Protein AF-0000000084497917 (afdb_homodimer)

InterPro domains:
  IPR007197 Radical SAM [PF04055] (24-112)
  IPR007197 Radical SAM [PS51918] (16-214)
  IPR007197 Radical SAM [SFLDS00029] (24-104)
  IPR013785 Aldolase-type TIM barrel [G3DSA:3.20.20.70] (1-212)
  IPR024924 7-carboxy-7-deazaguanine synthase-like [MF_00917] (1-215)
  IPR024924 7-carboxy-7-deazaguanine synthase-like [PIRSF000370] (1-214)
  IPR058240 Radical SAM superfamily [SSF102114] (20-178)

Structure (mmCIF, N/CA/C/O backbone):
data_AF-0000000084497917-model_v1
#
loop_
_entity.id
_entity.type
_entity.pdbx_description
1 polymer '7-carboxy-7-deazaguanine synthase'
#
loop_
_atom_site.group_PDB
_atom_site.id
_atom_site.type_symbol
_atom_site.label_atom_id
_atom_site.label_alt_id
_atom_site.label_comp_id
_atom_site.label_asym_id
_atom_site.label_entity_id
_atom_site.label_seq_id
_atom_site.pdbx_PDB_ins_code
_atom_site.Cartn_x
_atom_site.Cartn_y
_atom_site.Cartn_z
_atom_site.occupancy
_atom_site.B_iso_or_equiv
_atom_site.auth_seq_id
_atom_site.auth_comp_id
_atom_site.auth_asym_id
_atom_site.auth_atom_id
_atom_site.pdbx_PDB_model_num
ATOM 1 N N . MET A 1 1 ? -14.875 21.031 18.062 1 94.88 1 MET A N 1
ATOM 2 C CA . MET A 1 1 ? -13.938 20.844 16.953 1 94.88 1 MET A CA 1
ATOM 3 C C . MET A 1 1 ? -14.586 21.234 15.633 1 94.88 1 MET A C 1
ATOM 5 O O . MET A 1 1 ? -15.781 21.016 15.43 1 94.88 1 MET A O 1
ATOM 9 N N . ARG A 1 2 ? -13.828 21.844 14.766 1 96 2 ARG A N 1
ATOM 10 C CA . ARG A 1 2 ? -14.344 22.188 13.445 1 96 2 ARG A CA 1
ATOM 11 C C . ARG A 1 2 ? -14.125 21.047 12.453 1 96 2 ARG A C 1
ATOM 13 O O . ARG A 1 2 ? -12.992 20.734 12.094 1 96 2 ARG A O 1
ATOM 20 N N . ILE A 1 3 ? -15.273 20.484 12.078 1 96.94 3 ILE A N 1
ATOM 21 C CA . ILE A 1 3 ? -15.234 19.297 11.211 1 96.94 3 ILE A CA 1
ATOM 22 C C . ILE A 1 3 ? -15.789 19.656 9.836 1 96.94 3 ILE A C 1
ATOM 24 O O . ILE A 1 3 ? -16.859 20.266 9.727 1 96.94 3 ILE A O 1
ATOM 28 N N . ASN A 1 4 ? -14.992 19.375 8.82 1 96.44 4 ASN A N 1
ATOM 29 C CA . ASN A 1 4 ? -15.453 19.562 7.445 1 96.44 4 ASN A CA 1
ATOM 30 C C . ASN A 1 4 ? -16.391 18.422 7.004 1 96.44 4 ASN A C 1
ATOM 32 O O . ASN A 1 4 ? -17.484 18.688 6.512 1 96.44 4 ASN A O 1
ATOM 36 N N . GLU A 1 5 ? -15.969 17.172 7.203 1 96.5 5 GLU A N 1
ATOM 37 C CA . GLU A 1 5 ? -16.781 16.016 6.836 1 96.5 5 GLU A CA 1
ATOM 38 C C . GLU A 1 5 ? -16.297 14.758 7.559 1 96.5 5 GLU A C 1
ATOM 40 O O . GLU A 1 5 ? -15.141 14.68 7.988 1 96.5 5 GLU A O 1
ATOM 45 N N . ILE A 1 6 ? -17.156 13.828 7.785 1 97.56 6 ILE A N 1
ATOM 46 C CA . ILE A 1 6 ? -16.891 12.484 8.297 1 97.56 6 ILE A CA 1
ATOM 47 C C . ILE A 1 6 ? -17.453 11.445 7.32 1 97.56 6 ILE A C 1
ATOM 49 O O . ILE A 1 6 ? -18.641 11.492 6.969 1 97.56 6 ILE A O 1
ATOM 53 N N . PHE A 1 7 ? -16.625 10.562 6.84 1 97.56 7 PHE A N 1
ATOM 54 C CA . PHE A 1 7 ? -17.062 9.602 5.836 1 97.56 7 PHE A CA 1
ATOM 55 C C . PHE A 1 7 ? -16.234 8.32 5.914 1 97.56 7 PHE A C 1
ATOM 57 O O . PHE A 1 7 ? -15.094 8.344 6.383 1 97.56 7 PHE A O 1
ATOM 64 N N . LEU A 1 8 ? -16.812 7.246 5.523 1 98.31 8 LEU A N 1
ATOM 65 C CA . LEU A 1 8 ? -16.141 5.953 5.438 1 98.31 8 LEU A CA 1
ATOM 66 C C . LEU A 1 8 ? -15.562 5.738 4.043 1 98.31 8 LEU A C 1
ATOM 68 O O . LEU A 1 8 ? -16.25 5.957 3.041 1 98.31 8 LEU A O 1
ATOM 72 N N . SER A 1 9 ? -14.281 5.371 3.939 1 98.25 9 SER A N 1
ATOM 73 C CA . SER A 1 9 ? -13.625 5.176 2.65 1 98.25 9 SER A CA 1
ATOM 74 C C . SER A 1 9 ? -12.359 4.336 2.791 1 98.25 9 SER A C 1
ATOM 76 O O . SER A 1 9 ? -12.219 3.578 3.754 1 98.25 9 SER A O 1
ATOM 78 N N . LEU A 1 10 ? -11.578 4.32 1.726 1 98.19 10 LEU A N 1
ATOM 79 C CA . LEU A 1 10 ? -10.297 3.625 1.694 1 98.19 10 LEU A CA 1
ATOM 80 C C . LEU A 1 10 ? -9.141 4.602 1.915 1 98.19 10 LEU A C 1
ATOM 82 O O . LEU A 1 10 ? -9.125 5.688 1.331 1 98.19 10 LEU A O 1
ATOM 86 N N . GLN A 1 11 ? -8.289 4.23 2.83 1 98.31 11 GLN A N 1
ATOM 87 C CA . GLN A 1 11 ? -7.031 4.973 2.867 1 98.31 11 GLN A CA 1
ATOM 88 C C . GLN A 1 11 ? -6.258 4.812 1.56 1 98.31 11 GLN A C 1
ATOM 90 O O . GLN A 1 11 ? -5.91 3.693 1.171 1 98.31 11 GLN A O 1
ATOM 95 N N . GLY A 1 12 ? -6 5.895 0.891 1 97.06 12 GLY A N 1
ATOM 96 C CA . GLY A 1 12 ? -5.406 5.832 -0.436 1 97.06 12 GLY A CA 1
ATOM 97 C C . GLY A 1 12 ? -3.959 6.285 -0.465 1 97.06 12 GLY A C 1
ATOM 98 O O . GLY A 1 12 ? -3.355 6.383 -1.535 1 97.06 12 GLY A O 1
ATOM 99 N N . GLU A 1 13 ? -3.393 6.535 0.723 1 96.69 13 GLU A N 1
ATOM 100 C CA . GLU A 1 13 ? -2.045 7.094 0.781 1 96.69 13 GLU A CA 1
ATOM 101 C C . GLU A 1 13 ? -1.212 6.414 1.863 1 96.69 13 GLU A C 1
ATOM 103 O O . GLU A 1 13 ? -1.746 5.988 2.891 1 96.69 13 GLU A O 1
ATOM 108 N N . GLY A 1 14 ? 0.057 6.305 1.569 1 97.12 14 GLY A N 1
ATOM 109 C CA . GLY A 1 14 ? 0.995 5.863 2.59 1 97.12 14 GLY A CA 1
ATOM 110 C C . GLY A 1 14 ? 0.945 4.367 2.838 1 97.12 14 GLY A C 1
ATOM 111 O O . GLY A 1 14 ? 0.405 3.615 2.025 1 97.12 14 GLY A O 1
ATOM 112 N N . ILE A 1 15 ? 1.508 3.922 3.996 1 96.88 15 ILE A N 1
ATOM 113 C CA . ILE A 1 15 ? 1.774 2.502 4.203 1 96.88 15 ILE A CA 1
ATOM 114 C C . ILE A 1 15 ? 0.499 1.798 4.66 1 96.88 15 ILE A C 1
ATOM 116 O O . ILE A 1 15 ? 0.436 0.566 4.684 1 96.88 15 ILE A O 1
ATOM 120 N N . TYR A 1 16 ? -0.516 2.57 4.93 1 97.75 16 TYR A N 1
ATOM 121 C CA . TYR A 1 16 ? -1.771 1.955 5.348 1 97.75 16 TYR A CA 1
ATOM 122 C C . TYR A 1 16 ? -2.783 1.956 4.207 1 97.75 16 TYR A C 1
ATOM 124 O O . TYR A 1 16 ? -3.982 1.771 4.434 1 97.75 16 TYR A O 1
ATOM 132 N N . THR A 1 17 ? -2.303 2.205 3.014 1 97.75 17 THR A N 1
ATOM 133 C CA . THR A 1 17 ? -3.152 2.127 1.831 1 97.75 17 THR A CA 1
ATOM 134 C C . THR A 1 17 ? -3.928 0.813 1.808 1 97.75 17 THR A C 1
ATOM 136 O O . THR A 1 17 ? -3.375 -0.247 2.109 1 97.75 17 THR A O 1
ATOM 139 N N . GLY A 1 18 ? -5.18 0.977 1.507 1 97.94 18 GLY A N 1
ATOM 140 C CA . GLY A 1 18 ? -6.012 -0.206 1.367 1 97.94 18 GLY A CA 1
ATOM 141 C C . GLY A 1 18 ? -6.895 -0.458 2.574 1 97.94 18 GLY A C 1
ATOM 142 O O . GLY A 1 18 ? -7.855 -1.229 2.498 1 97.94 18 GLY A O 1
ATOM 143 N N . GLU A 1 19 ? -6.543 0.089 3.73 1 98.44 19 GLU A N 1
ATOM 144 C CA . GLU A 1 19 ? -7.359 -0.058 4.93 1 98.44 19 GLU A CA 1
ATOM 145 C C . GLU A 1 19 ? -8.672 0.7 4.801 1 98.44 19 GLU A C 1
ATOM 147 O O . GLU A 1 19 ? -8.703 1.835 4.32 1 98.44 19 GLU A O 1
ATOM 152 N N . LYS A 1 20 ? -9.734 0.035 5.18 1 98.44 20 LYS A N 1
ATOM 153 C CA . LYS A 1 20 ? -11.008 0.729 5.367 1 98.44 20 LYS A CA 1
ATOM 154 C C . LYS A 1 20 ? -10.984 1.589 6.629 1 98.44 20 LYS A C 1
ATOM 156 O O . LYS A 1 20 ? -10.727 1.086 7.723 1 98.44 20 LYS A O 1
ATOM 161 N N . MET A 1 21 ? -11.219 2.936 6.461 1 98.69 21 MET A N 1
ATOM 162 C CA . MET A 1 21 ? -11.148 3.832 7.613 1 98.69 21 MET A CA 1
ATOM 163 C C . MET A 1 21 ? -12.336 4.793 7.621 1 98.69 21 MET A C 1
ATOM 165 O O . MET A 1 21 ? -12.852 5.164 6.566 1 98.69 21 MET A O 1
ATOM 169 N N . LEU A 1 22 ? -12.766 5.164 8.828 1 98.81 22 LEU A N 1
ATOM 170 C CA . LEU A 1 22 ? -13.602 6.348 8.984 1 98.81 22 LEU A CA 1
ATOM 171 C C . LEU A 1 22 ? -12.742 7.613 9.031 1 98.81 22 LEU A C 1
ATOM 173 O O . LEU A 1 22 ? -11.867 7.746 9.891 1 98.81 22 LEU A O 1
ATOM 177 N N . PHE A 1 23 ? -12.992 8.477 8.148 1 98.62 23 PHE A N 1
ATOM 178 C CA . PHE A 1 23 ? -12.227 9.719 8.055 1 98.62 23 PHE A CA 1
ATOM 179 C C . PHE A 1 23 ? -12.938 10.852 8.781 1 98.62 23 PHE A C 1
ATOM 181 O O . PHE A 1 23 ? -14.133 11.07 8.594 1 98.62 23 PHE A O 1
ATOM 188 N N . ILE A 1 24 ? -12.211 11.477 9.594 1 98.38 24 ILE A N 1
ATOM 189 C CA . ILE A 1 24 ? -12.617 12.734 10.203 1 98.38 24 ILE A CA 1
ATOM 190 C C . ILE A 1 24 ? -11.766 13.875 9.664 1 98.38 24 ILE A C 1
ATOM 192 O O . ILE A 1 24 ? -10.594 14.008 10.031 1 98.38 24 ILE A O 1
ATOM 196 N N . ARG A 1 25 ? -12.336 14.641 8.812 1 97.69 25 ARG A N 1
ATOM 197 C CA . ARG A 1 25 ? -11.633 15.75 8.188 1 97.69 25 ARG A CA 1
ATOM 198 C C . ARG A 1 25 ? -11.93 17.062 8.906 1 97.69 25 ARG A C 1
ATOM 200 O O . ARG A 1 25 ? -13.078 17.5 8.953 1 97.69 25 ARG A O 1
ATOM 207 N N . THR A 1 26 ? -10.906 17.641 9.398 1 97.31 26 THR A N 1
ATOM 208 C CA . THR A 1 26 ? -11.078 18.891 10.141 1 97.31 26 THR A CA 1
ATOM 209 C C . THR A 1 26 ? -10.961 20.094 9.211 1 97.31 26 THR A C 1
ATOM 211 O O . THR A 1 26 ? -10.602 19.938 8.039 1 97.31 26 THR A O 1
ATOM 214 N N . GLU A 1 27 ? -11.289 21.156 9.812 1 95.06 27 GLU A N 1
ATOM 215 C CA . GLU A 1 27 ? -11.164 22.422 9.094 1 95.06 27 GLU A CA 1
ATOM 216 C C . GLU A 1 27 ? -9.883 23.156 9.484 1 95.06 27 GLU A C 1
ATOM 218 O O . GLU A 1 27 ? -9.219 22.781 10.445 1 95.06 27 GLU A O 1
ATOM 223 N N . TYR A 1 28 ? -9.5 24.156 8.688 1 93.44 28 TYR A N 1
ATOM 224 C CA . TYR A 1 28 ? -8.422 25.109 8.906 1 93.44 28 TYR A CA 1
ATOM 225 C C . TYR A 1 28 ? -7.062 24.453 8.688 1 93.44 28 TYR A C 1
ATOM 227 O O . TYR A 1 28 ? -6.855 23.297 9.07 1 93.44 28 TYR A O 1
ATOM 235 N N . CYS A 1 29 ? -6.328 25.078 8.07 1 95.38 29 CYS A N 1
ATOM 236 C CA . CYS A 1 29 ? -4.938 24.688 7.863 1 95.38 29 CYS A CA 1
ATOM 237 C C . CYS A 1 29 ? -4.023 25.906 7.891 1 95.38 29 CYS A C 1
ATOM 239 O O . CYS A 1 29 ? -4.375 26.969 7.359 1 95.38 29 CYS A O 1
ATOM 241 N N . ASN A 1 30 ? -2.949 25.812 8.523 1 95.81 30 ASN A N 1
ATOM 242 C CA . ASN A 1 30 ? -2.008 26.922 8.578 1 95.81 30 ASN A CA 1
ATOM 243 C C . ASN A 1 30 ? -1.123 26.969 7.336 1 95.81 30 ASN A C 1
ATOM 245 O O . ASN A 1 30 ? -0.332 27.891 7.168 1 95.81 30 ASN A O 1
ATOM 249 N N . LEU A 1 31 ? -1.194 25.969 6.445 1 96.69 31 LEU A N 1
ATOM 250 C CA . LEU A 1 31 ? -0.454 25.938 5.188 1 96.69 31 LEU A CA 1
ATOM 251 C C . LEU A 1 31 ? -1.385 26.172 4.004 1 96.69 31 LEU A C 1
ATOM 253 O O . LEU A 1 31 ? -2.605 26.062 4.137 1 96.69 31 LEU A O 1
ATOM 257 N N . ARG A 1 32 ? -0.81 26.641 2.89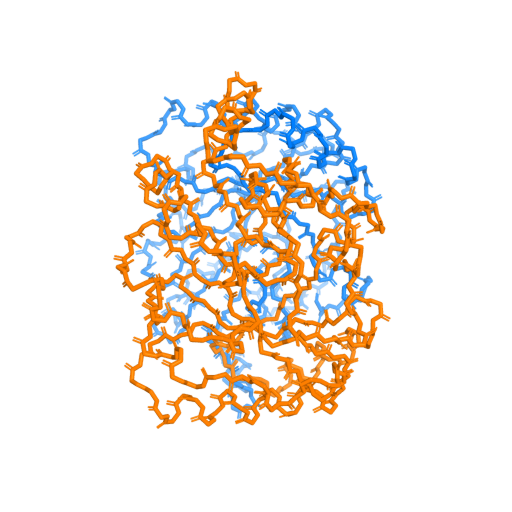1 1 94.81 32 ARG A N 1
ATOM 258 C CA . ARG A 1 32 ? -1.539 26.891 1.649 1 94.81 32 ARG A CA 1
ATOM 259 C C . ARG A 1 32 ? -0.828 26.25 0.462 1 94.81 32 ARG A C 1
ATOM 261 O O . ARG A 1 32 ? -0.431 26.938 -0.478 1 94.81 32 ARG A O 1
ATOM 268 N N . CYS A 1 33 ? -0.769 24.953 0.538 1 95.19 33 CYS A N 1
ATOM 269 C CA . CYS A 1 33 ? -0.052 24.219 -0.499 1 95.19 33 CYS A CA 1
ATOM 270 C C . CYS A 1 33 ? -0.699 24.438 -1.862 1 95.19 33 CYS A C 1
ATOM 272 O O . CYS A 1 33 ? -1.926 24.438 -1.979 1 95.19 33 CYS A O 1
ATOM 274 N N . SER A 1 34 ? 0.099 24.531 -2.949 1 93.94 34 SER A N 1
ATOM 275 C CA . SER A 1 34 ? -0.353 24.844 -4.301 1 93.94 34 SE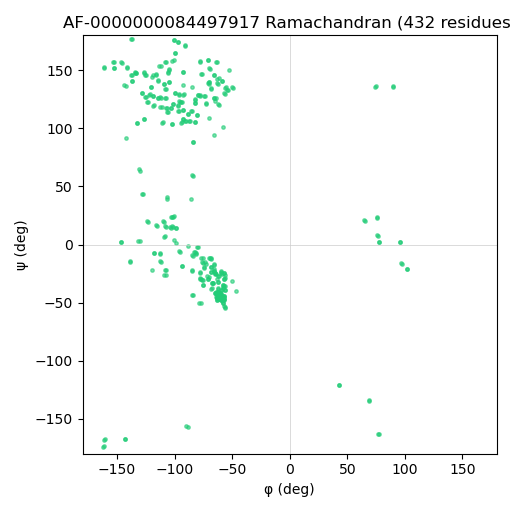R A CA 1
ATOM 276 C C . SER A 1 34 ? -1.211 23.734 -4.875 1 93.94 34 SER A C 1
ATOM 278 O O . SER A 1 34 ? -2.17 23.984 -5.605 1 93.94 34 SER A O 1
ATOM 280 N N . TRP A 1 35 ? -0.948 22.453 -4.52 1 90.5 35 TRP A N 1
ATOM 281 C CA . TRP A 1 35 ? -1.623 21.312 -5.125 1 90.5 35 TRP A CA 1
ATOM 282 C C . TRP A 1 35 ? -2.604 20.688 -4.145 1 90.5 35 TRP A C 1
ATOM 284 O O . TRP A 1 35 ? -2.992 19.516 -4.305 1 90.5 35 TRP A O 1
ATOM 294 N N . CYS A 1 36 ? -2.932 21.391 -3.09 1 91 36 CYS A N 1
ATOM 295 C CA . CYS A 1 36 ? -3.865 20.828 -2.127 1 91 36 CYS A CA 1
ATOM 296 C C . CYS A 1 36 ? -5.172 20.438 -2.803 1 91 36 CYS A C 1
ATOM 298 O O . CYS A 1 36 ? -5.824 21.266 -3.438 1 91 36 CYS A O 1
ATOM 300 N N . ASP A 1 37 ? -5.59 19.219 -2.549 1 83.81 37 ASP A N 1
ATOM 301 C CA . ASP A 1 37 ? -6.781 18.734 -3.246 1 83.81 37 ASP A CA 1
ATOM 302 C C . ASP A 1 37 ? -8.016 18.859 -2.361 1 83.81 37 ASP A C 1
ATOM 304 O O . ASP A 1 37 ? -9.109 18.438 -2.756 1 83.81 37 ASP A O 1
ATOM 308 N N . THR A 1 38 ? -7.895 19.391 -1.148 1 87.75 38 THR A N 1
ATOM 309 C CA . THR A 1 38 ? -9.008 19.547 -0.223 1 87.75 38 THR A CA 1
ATOM 310 C C . THR A 1 38 ? -9.109 20.984 0.272 1 87.75 38 THR A C 1
ATOM 312 O O . THR A 1 38 ? -9.336 21.234 1.461 1 87.75 38 THR A O 1
ATOM 315 N N . LYS A 1 39 ? -8.984 21.922 -0.529 1 85 39 LYS A N 1
ATOM 316 C CA . LYS A 1 39 ? -9.023 23.344 -0.196 1 85 39 LYS A CA 1
ATOM 317 C C . LYS A 1 39 ? -10.336 23.719 0.496 1 85 39 LYS A C 1
ATOM 319 O O . LYS A 1 39 ? -10.383 24.656 1.28 1 85 39 LYS A O 1
ATOM 324 N N . TYR A 1 40 ? -11.344 22.875 0.204 1 84.75 40 TYR A N 1
ATOM 325 C CA . TYR A 1 40 ? -12.641 23.141 0.815 1 84.75 40 TYR A CA 1
ATOM 326 C C . TYR A 1 40 ? -12.594 22.906 2.32 1 84.75 40 TYR A C 1
ATOM 328 O O . TYR A 1 40 ? -13.5 23.328 3.049 1 84.75 40 TYR A O 1
ATOM 336 N N . SER A 1 41 ? -11.555 22.297 2.762 1 84.19 41 SER A N 1
ATOM 337 C CA . SER A 1 41 ? -11.398 22.047 4.191 1 84.19 41 SER A CA 1
ATOM 338 C C . SER A 1 41 ? -10.898 23.297 4.918 1 84.19 41 SER A C 1
ATOM 340 O O . SER A 1 41 ? -10.852 23.328 6.152 1 84.19 41 SER A O 1
ATOM 342 N N . PHE A 1 42 ? -10.656 24.328 4.188 1 86.06 42 PHE A N 1
ATOM 343 C CA . PHE A 1 42 ? -10.133 25.531 4.809 1 86.06 42 PHE A CA 1
ATOM 344 C C . PHE A 1 42 ? -11.242 26.297 5.523 1 86.06 42 PHE A C 1
ATOM 346 O O . PHE A 1 42 ? -10.992 27 6.512 1 86.06 42 PHE A O 1
ATOM 353 N N . ASN A 1 43 ? -12.445 26.141 4.961 1 85.25 43 ASN A N 1
ATOM 354 C CA . ASN A 1 43 ? -13.422 27.078 5.492 1 85.25 43 ASN A CA 1
ATOM 355 C C . ASN A 1 43 ? -14.82 26.469 5.551 1 85.25 43 ASN A C 1
ATOM 357 O O . ASN A 1 43 ? -15.773 27.125 5.98 1 85.25 43 ASN A O 1
ATOM 361 N N . GLU A 1 44 ? -14.992 25.281 5.211 1 86.75 44 GLU A N 1
ATOM 362 C CA . GLU A 1 44 ? -16.328 24.703 5.125 1 86.75 44 GLU A CA 1
ATOM 363 C C . GLU A 1 44 ? -16.594 23.75 6.281 1 86.75 44 GLU A C 1
ATOM 365 O O . GLU A 1 44 ? -17.234 22.719 6.102 1 86.75 44 GLU A O 1
ATOM 370 N N . GLY A 1 45 ? -16.141 24.125 7.398 1 90.81 45 GLY A N 1
ATOM 371 C CA . GLY A 1 45 ? -16.359 23.25 8.539 1 90.81 45 GLY A CA 1
ATOM 372 C C . GLY A 1 45 ? -17.5 23.688 9.422 1 90.81 45 GLY A C 1
ATOM 373 O O . GLY A 1 45 ? -18 24.812 9.305 1 90.81 45 GLY A O 1
ATOM 374 N N . THR A 1 46 ? -18.016 22.766 10.188 1 93.62 46 THR A N 1
ATOM 375 C CA . THR A 1 46 ? -19.047 22.984 11.203 1 93.62 46 THR A CA 1
ATOM 376 C C . THR A 1 46 ? -18.531 22.578 12.586 1 93.62 46 THR A C 1
ATOM 378 O O . THR A 1 46 ? -17.781 21.609 12.711 1 93.62 46 THR A O 1
ATOM 381 N N . GLU A 1 47 ? -18.953 23.312 13.531 1 96.06 47 GLU A N 1
ATOM 382 C CA . GLU A 1 47 ? -18.547 22.984 14.891 1 96.06 47 GLU A CA 1
ATOM 383 C C . GLU A 1 47 ? -19.266 21.75 15.406 1 96.06 47 GLU A C 1
ATOM 385 O O . GLU A 1 47 ? -20.5 21.656 15.305 1 96.06 47 GLU A O 1
ATOM 390 N N . TYR A 1 48 ? -18.516 20.797 15.891 1 96.94 48 TYR A N 1
ATOM 391 C CA . TYR A 1 48 ? -19.047 19.578 16.516 1 96.94 48 TYR A CA 1
ATOM 392 C C . TYR A 1 48 ? -18.562 19.469 17.969 1 96.94 48 TYR A C 1
ATOM 394 O O . TYR A 1 48 ? -17.391 19.75 18.25 1 96.94 48 TYR A O 1
ATOM 402 N N . SER A 1 49 ? -19.469 19.125 18.844 1 97.56 49 SER A N 1
ATOM 403 C CA . SER A 1 49 ? -19.016 18.672 20.156 1 97.56 49 SER A CA 1
ATOM 404 C C . SER A 1 49 ? -18.359 17.312 20.078 1 97.56 49 SER A C 1
ATOM 406 O O . SER A 1 49 ? -18.594 16.547 19.141 1 97.56 49 SER A O 1
ATOM 408 N N . LEU A 1 50 ? -17.547 17.016 21.078 1 97.94 50 LEU A N 1
ATOM 409 C CA . LEU A 1 50 ? -16.938 15.703 21.141 1 97.94 50 LEU A CA 1
ATOM 410 C C . LEU A 1 50 ? -18 14.609 21.203 1 97.94 50 LEU A C 1
ATOM 412 O O . LEU A 1 50 ? -17.875 13.578 20.547 1 97.94 50 LEU A O 1
ATOM 416 N N . ASP A 1 51 ? -19.016 14.906 21.938 1 98.12 51 ASP A N 1
ATOM 417 C CA . ASP A 1 51 ? -20.094 13.938 22.078 1 98.12 51 ASP A CA 1
ATOM 418 C C . ASP A 1 51 ? -20.75 13.648 20.719 1 98.12 51 ASP A C 1
ATOM 420 O O . ASP A 1 51 ? -21.062 12.5 20.406 1 98.12 51 ASP A O 1
ATOM 424 N N . ARG A 1 52 ? -20.922 14.648 20.016 1 98.06 52 ARG A N 1
ATOM 425 C CA . ARG A 1 52 ? -21.516 14.477 18.703 1 98.06 52 ARG A CA 1
ATOM 426 C C . ARG A 1 52 ? -20.625 13.633 17.797 1 98.06 52 ARG A C 1
ATOM 428 O O . ARG A 1 52 ? -21.109 12.758 17.094 1 98.06 52 ARG A O 1
ATOM 435 N N . ILE A 1 53 ? -19.359 13.914 17.797 1 98.56 53 ILE A N 1
ATOM 436 C CA . ILE A 1 53 ? -18.422 13.156 16.984 1 98.56 53 ILE A CA 1
ATOM 437 C C . ILE A 1 53 ? -18.453 11.688 17.391 1 98.56 53 ILE A C 1
ATOM 439 O O . ILE A 1 53 ? -18.516 10.805 16.531 1 98.56 53 ILE A O 1
ATOM 443 N N . ILE A 1 54 ? -18.453 11.406 18.672 1 98.5 54 ILE A N 1
ATOM 444 C CA . ILE A 1 54 ? -18.484 10.047 19.188 1 98.5 54 ILE A CA 1
ATOM 445 C C . ILE A 1 54 ? -19.75 9.344 18.734 1 98.5 54 ILE A C 1
ATOM 447 O O . ILE A 1 54 ? -19.719 8.18 18.312 1 98.5 54 ILE A O 1
ATOM 451 N N . ASP A 1 55 ? -20.859 10.086 18.781 1 98.56 55 ASP A N 1
ATOM 452 C CA . ASP A 1 55 ? -22.125 9.523 18.344 1 98.56 55 ASP A CA 1
ATOM 453 C C . ASP A 1 55 ? -22.062 9.141 16.859 1 98.56 55 ASP A C 1
ATOM 455 O O . ASP A 1 55 ? -22.578 8.086 16.469 1 98.56 55 ASP A O 1
ATOM 459 N N . ILE A 1 56 ? -21.516 10 16.109 1 98.5 56 ILE A N 1
ATOM 460 C CA . ILE A 1 56 ? -21.391 9.75 14.672 1 98.5 56 ILE A CA 1
ATOM 461 C C . ILE A 1 56 ? -20.531 8.516 14.438 1 98.5 56 ILE A C 1
ATOM 463 O O . ILE A 1 56 ? -20.875 7.645 13.633 1 98.5 56 ILE A O 1
ATOM 467 N N . ILE A 1 57 ? -19.391 8.383 15.141 1 98.62 57 ILE A N 1
ATOM 468 C CA . ILE A 1 57 ? -18.5 7.23 15.031 1 98.62 57 ILE A CA 1
ATOM 469 C C . ILE A 1 57 ? -19.25 5.949 15.359 1 98.62 57 ILE A C 1
ATOM 471 O O . ILE A 1 57 ? -19.188 4.969 14.617 1 98.62 57 ILE A O 1
ATOM 475 N N . HIS A 1 58 ? -19.969 5.969 16.438 1 98 58 HIS A N 1
ATOM 476 C CA . HIS A 1 58 ? -20.734 4.801 16.859 1 98 58 HIS A CA 1
ATOM 477 C C . HIS A 1 58 ? -21.797 4.434 15.82 1 98 58 HIS A C 1
ATOM 479 O O . HIS A 1 58 ? -22.031 3.25 15.57 1 98 58 HIS A O 1
ATOM 485 N N . GLY A 1 59 ? -22.438 5.461 15.297 1 98.19 59 GLY A N 1
ATOM 486 C CA . GLY A 1 59 ? -23.406 5.215 14.242 1 98.19 59 GLY A CA 1
ATOM 487 C C . GLY A 1 59 ? -22.812 4.504 13.039 1 98.19 59 GLY A C 1
ATOM 488 O O . GLY A 1 59 ? -23.406 3.566 12.508 1 98.19 59 GLY A O 1
ATOM 489 N N . TRP A 1 60 ? -21.656 4.945 12.617 1 98 60 TRP A N 1
ATOM 490 C CA . TRP A 1 60 ? -20.953 4.297 11.516 1 98 60 TRP A CA 1
ATOM 491 C C . TRP A 1 60 ? -20.562 2.867 11.883 1 98 60 TRP A C 1
ATOM 493 O O . TRP A 1 60 ? -20.703 1.952 11.062 1 98 60 TRP A O 1
ATOM 503 N N . HIS A 1 61 ? -20.125 2.689 13.07 1 97.31 61 HIS A N 1
ATOM 504 C CA . HIS A 1 61 ? -19.625 1.393 13.523 1 97.31 61 HIS A CA 1
ATOM 505 C C . HIS A 1 61 ? -20.766 0.372 13.602 1 97.31 61 HIS A C 1
ATOM 507 O O . HIS A 1 61 ? -20.547 -0.824 13.406 1 97.31 61 HIS A O 1
ATOM 513 N N . GLN A 1 62 ? -21.984 0.789 13.93 1 96.75 62 GLN A N 1
ATOM 514 C CA . GLN A 1 62 ? -23.141 -0.088 13.992 1 96.75 62 GLN A CA 1
ATOM 515 C C . GLN A 1 62 ? -23.5 -0.644 12.617 1 96.75 62 GLN A C 1
ATOM 517 O O . GLN A 1 62 ? -24.016 -1.754 12.508 1 96.75 62 GLN A O 1
ATOM 522 N N . LYS A 1 63 ? -23.109 0.061 11.562 1 96.75 63 LYS A N 1
ATOM 523 C CA . LYS A 1 63 ? -23.547 -0.286 10.219 1 96.75 63 LYS A CA 1
ATOM 524 C C . LYS A 1 63 ? -22.391 -0.892 9.406 1 96.75 63 LYS A C 1
ATOM 526 O O . LYS A 1 63 ? -22.625 -1.509 8.367 1 96.75 63 LYS A O 1
ATOM 531 N N . ASN A 1 64 ? -21.234 -0.604 9.805 1 97.31 64 ASN A N 1
ATOM 532 C CA . ASN A 1 64 ? -20.047 -1.002 9.055 1 97.31 64 ASN A CA 1
ATOM 533 C C . ASN A 1 64 ? -18.984 -1.619 9.961 1 97.31 64 ASN A C 1
ATOM 535 O O . ASN A 1 64 ? -18.891 -1.271 11.133 1 97.31 64 ASN A O 1
ATOM 539 N N . ASP A 1 65 ? -18.266 -2.551 9.391 1 97.62 65 ASP A N 1
ATOM 540 C CA . ASP A 1 65 ? -17.141 -3.15 10.094 1 97.62 65 ASP A CA 1
ATOM 541 C C . ASP A 1 65 ? -15.836 -2.432 9.75 1 97.62 65 ASP A C 1
ATOM 543 O O . ASP A 1 65 ? -15.336 -2.543 8.625 1 97.62 65 ASP A O 1
ATOM 547 N N . PHE A 1 66 ? -15.281 -1.615 10.641 1 98.12 66 PHE A N 1
ATOM 548 C CA . PHE A 1 66 ? -13.992 -0.947 10.5 1 98.12 66 PHE A CA 1
ATOM 549 C C . PHE A 1 66 ? -13.312 -0.798 11.852 1 98.12 66 PHE A C 1
ATOM 551 O O . PHE A 1 66 ? -13.977 -0.78 12.891 1 98.12 66 PHE A O 1
ATOM 558 N N . ASN A 1 67 ? -12.008 -0.661 11.852 1 98.06 67 ASN A N 1
ATOM 559 C CA . ASN A 1 67 ? -11.266 -0.534 13.102 1 98.06 67 ASN A CA 1
ATOM 560 C C . ASN A 1 67 ? -10.289 0.639 13.055 1 98.06 67 ASN A C 1
ATOM 562 O O . ASN A 1 67 ? -9.523 0.854 14 1 98.06 67 ASN A O 1
ATOM 566 N N . TRP A 1 68 ? -10.305 1.38 11.945 1 98.69 68 TRP A N 1
ATOM 567 C CA . TRP A 1 68 ? -9.414 2.516 11.758 1 98.69 68 TRP A CA 1
ATOM 568 C C . TRP A 1 68 ? -10.195 3.822 11.688 1 98.69 68 TRP A C 1
ATOM 570 O O . TRP A 1 68 ? -11.258 3.885 11.062 1 98.69 68 TRP A O 1
ATOM 580 N N . ILE A 1 69 ? -9.656 4.824 12.289 1 98.69 69 ILE A N 1
ATOM 581 C CA . ILE A 1 69 ? -10.117 6.199 12.109 1 98.69 69 ILE A CA 1
ATOM 582 C C . ILE A 1 69 ? -8.945 7.078 11.664 1 98.69 69 ILE A C 1
ATOM 584 O O . ILE A 1 69 ? -7.871 7.039 12.266 1 98.69 69 ILE A O 1
ATOM 588 N N . CYS A 1 70 ? -9.125 7.738 10.656 1 98.62 70 CYS A N 1
ATOM 589 C CA . CYS A 1 70 ? -8.141 8.695 10.172 1 98.62 70 CYS A CA 1
ATOM 590 C C . CYS A 1 70 ? -8.562 10.125 10.5 1 98.62 70 CYS A C 1
ATOM 592 O O . CYS A 1 70 ? -9.641 10.57 10.102 1 98.62 70 CYS A O 1
ATOM 594 N N . ILE A 1 71 ? -7.805 10.773 11.266 1 97.44 71 ILE A N 1
ATOM 595 C CA . ILE A 1 71 ? -8.031 12.188 11.531 1 97.44 71 ILE A CA 1
ATOM 596 C C . ILE A 1 71 ? -7.137 13.031 10.617 1 97.44 71 ILE A C 1
ATOM 598 O O . ILE A 1 71 ? -5.91 12.969 10.703 1 97.44 71 ILE A O 1
ATOM 602 N N . THR A 1 72 ? -7.805 13.711 9.797 1 97 72 THR A N 1
ATOM 603 C CA . THR A 1 72 ? -7.121 14.469 8.75 1 97 72 THR A CA 1
ATOM 604 C C . THR A 1 72 ? -7.828 15.797 8.492 1 97 72 THR A C 1
ATOM 606 O O . THR A 1 72 ? -8.523 16.312 9.375 1 97 72 THR A O 1
ATOM 609 N N . GLY A 1 73 ? -7.457 16.438 7.395 1 94.38 73 GLY A N 1
ATOM 610 C CA . GLY A 1 73 ? -8.172 17.641 6.992 1 94.38 73 GLY A CA 1
ATOM 611 C C . GLY A 1 73 ? -7.586 18.906 7.582 1 94.38 73 GLY A C 1
ATOM 612 O O . GLY A 1 73 ? -7.34 18.969 8.789 1 94.38 73 GLY A O 1
ATOM 613 N N . GLY A 1 74 ? -7.508 19.891 6.625 1 94.44 74 GLY A N 1
ATOM 614 C CA . GLY A 1 74 ? -6.73 21.031 7.102 1 94.44 74 GLY A CA 1
ATOM 615 C C . GLY A 1 74 ? -5.477 20.609 7.848 1 94.44 74 GLY A C 1
ATOM 616 O O . GLY A 1 74 ? -4.586 19.984 7.277 1 94.44 74 GLY A O 1
ATOM 617 N N . GLU A 1 75 ? -5.5 21.094 9.109 1 96.25 75 GLU A N 1
ATOM 618 C CA . GLU A 1 75 ? -4.488 20.641 10.062 1 96.25 75 GLU A CA 1
ATOM 619 C C . GLU A 1 75 ? -5.121 20.25 11.398 1 96.25 75 GLU A C 1
ATOM 621 O O . GLU A 1 75 ? -5.473 21.109 12.203 1 96.25 75 GLU A O 1
ATOM 626 N N . PRO A 1 76 ? -5.195 18.922 11.578 1 95.75 76 PRO A N 1
ATOM 627 C CA . PRO A 1 76 ? -5.867 18.453 12.789 1 95.75 76 PRO A CA 1
ATOM 628 C C . PRO A 1 76 ? -5.242 19.016 14.062 1 95.75 76 PRO A C 1
ATOM 630 O O . PRO A 1 76 ? -5.938 19.234 15.055 1 95.75 76 PRO A O 1
ATOM 633 N N . LEU A 1 77 ? -4.008 19.281 14.047 1 94.62 77 LEU A N 1
ATOM 634 C CA . LEU A 1 77 ? -3.295 19.734 15.234 1 94.62 77 LEU A CA 1
ATOM 635 C C . LEU A 1 77 ? -3.732 21.141 15.641 1 94.62 77 LEU A C 1
ATOM 637 O O . LEU A 1 77 ? -3.412 21.609 16.734 1 94.62 77 LEU A O 1
ATOM 641 N N . LEU A 1 78 ? -4.457 21.781 14.773 1 94.25 78 LEU A N 1
ATOM 642 C CA . LEU A 1 78 ? -4.961 23.125 15.086 1 94.25 78 LEU A CA 1
ATOM 643 C C . LEU A 1 78 ? -6.266 23.031 15.875 1 94.25 78 LEU A C 1
ATOM 645 O O . LEU A 1 78 ? -6.742 24.047 16.391 1 94.25 78 LEU A O 1
ATOM 649 N N . GLN A 1 79 ? -6.789 21.844 15.977 1 94.06 79 GLN A N 1
ATOM 650 C CA . GLN A 1 79 ? -8.031 21.656 16.703 1 94.06 79 GLN A CA 1
ATOM 651 C C . GLN A 1 79 ? -7.777 21.547 18.203 1 94.06 79 GLN A C 1
ATOM 653 O O . GLN A 1 79 ? -7.062 20.641 18.656 1 94.06 79 GLN A O 1
ATOM 658 N N . ARG A 1 80 ? -8.406 22.359 18.969 1 90.5 80 ARG A N 1
ATOM 659 C CA . ARG A 1 80 ? -8.156 22.453 20.406 1 90.5 80 ARG A CA 1
ATOM 660 C C . ARG A 1 80 ? -8.477 21.156 21.109 1 90.5 80 ARG A C 1
ATOM 662 O O . ARG A 1 80 ? -7.785 20.766 22.047 1 90.5 80 ARG A O 1
ATOM 669 N N . ASP A 1 81 ? -9.461 20.422 20.625 1 93.62 81 ASP A N 1
ATOM 670 C CA . ASP A 1 81 ? -9.961 19.25 21.328 1 93.62 81 ASP A CA 1
ATOM 671 C C . ASP A 1 81 ? -9.422 17.969 20.719 1 93.62 81 ASP A C 1
ATOM 673 O O . ASP A 1 81 ? -9.953 16.875 20.984 1 93.62 81 ASP A O 1
ATOM 677 N N . LEU A 1 82 ? -8.398 18.062 19.906 1 94.62 82 LEU A N 1
ATOM 678 C CA . LEU A 1 82 ? -7.879 16.891 19.234 1 94.62 82 LEU A CA 1
ATOM 679 C C . LEU A 1 82 ? -7.438 15.828 20.234 1 94.62 82 LEU A C 1
ATOM 681 O O . LEU A 1 82 ? -7.809 14.656 20.109 1 94.62 82 LEU A O 1
ATOM 685 N N . ASN A 1 83 ? -6.707 16.203 21.203 1 93.19 83 ASN A N 1
ATOM 686 C CA . ASN A 1 83 ? -6.195 15.273 22.203 1 93.19 83 ASN A CA 1
ATOM 687 C C . ASN A 1 83 ? -7.328 14.57 22.938 1 93.19 83 ASN A C 1
ATOM 689 O O . ASN A 1 83 ? -7.258 13.359 23.188 1 93.19 83 ASN A O 1
ATOM 693 N N . ASP A 1 84 ? -8.273 15.336 23.328 1 94.81 84 ASP A N 1
ATOM 694 C CA . ASP A 1 84 ? -9.414 14.766 24.031 1 94.81 84 ASP A CA 1
ATOM 695 C C . ASP A 1 84 ? -10.148 13.75 23.156 1 94.81 84 ASP A C 1
ATOM 697 O O . ASP A 1 84 ? -10.555 12.688 23.641 1 94.81 84 ASP A O 1
ATOM 701 N N . LEU A 1 85 ? -10.328 14.086 21.906 1 96 85 LEU A N 1
ATOM 702 C CA . LEU A 1 85 ? -10.969 13.148 20.984 1 96 85 LEU A CA 1
ATOM 703 C C . LEU A 1 85 ? -10.18 11.844 20.906 1 96 85 LEU A C 1
ATOM 705 O O . LEU A 1 85 ? -10.75 10.758 21.031 1 96 85 LEU A O 1
ATOM 709 N N . VAL A 1 86 ? -8.867 11.93 20.719 1 95.38 86 VAL A N 1
ATOM 710 C CA . VAL A 1 86 ? -8 10.766 20.562 1 95.38 86 VAL A CA 1
ATOM 711 C C . VAL A 1 86 ? -8.062 9.906 21.828 1 95.38 86 VAL A C 1
ATOM 713 O O . VAL A 1 86 ? -8.164 8.68 21.75 1 95.38 86 VAL A O 1
ATOM 716 N N . LYS A 1 87 ? -8.039 10.516 22.953 1 93.69 87 LYS A N 1
ATOM 717 C CA . LYS A 1 87 ? -8.117 9.805 24.219 1 93.69 87 LYS A CA 1
ATOM 718 C C . LYS A 1 87 ? -9.391 8.969 24.297 1 93.69 87 LYS A C 1
ATOM 720 O O . LYS A 1 87 ? -9.391 7.879 24.875 1 93.69 87 LYS A O 1
ATOM 725 N N . LEU A 1 88 ? -10.391 9.484 23.766 1 95.06 88 LEU A N 1
ATOM 726 C CA . LEU A 1 88 ? -11.688 8.828 23.859 1 95.06 88 LEU A CA 1
ATOM 727 C C . LEU A 1 88 ? -11.766 7.648 22.891 1 95.06 88 LEU A C 1
ATOM 729 O O . LEU A 1 88 ? -12.422 6.645 23.188 1 95.06 88 LEU A O 1
ATOM 733 N N . ILE A 1 89 ? -11.039 7.691 21.734 1 96 89 ILE A N 1
ATOM 734 C CA . ILE A 1 89 ? -11.375 6.719 20.703 1 96 89 ILE A CA 1
ATOM 735 C C . ILE A 1 89 ? -10.219 5.734 20.531 1 96 89 ILE A C 1
ATOM 737 O O . ILE A 1 89 ? -10.414 4.625 20.031 1 96 89 ILE A O 1
ATOM 741 N N . TYR A 1 90 ? -8.984 5.996 21.062 1 94.38 90 TYR A N 1
ATOM 742 C CA . TYR A 1 90 ? -7.812 5.18 20.75 1 94.38 90 TYR A CA 1
ATOM 743 C C . TYR A 1 90 ? -7.914 3.812 21.422 1 94.38 90 TYR A C 1
ATOM 745 O O . TYR A 1 90 ? -7.281 2.852 20.984 1 94.38 90 TYR A O 1
ATOM 753 N N . PRO A 1 91 ? -8.641 3.631 22.578 1 94.62 91 PRO A N 1
ATOM 754 C CA . PRO A 1 91 ? -8.758 2.301 23.172 1 94.62 91 PRO A CA 1
ATOM 755 C C . PRO A 1 91 ? -9.508 1.313 22.281 1 94.62 91 PRO A C 1
ATOM 757 O O . PRO A 1 91 ? -9.305 0.102 22.391 1 94.62 91 PRO A O 1
ATOM 760 N N . GLU A 1 92 ? -10.391 1.853 21.391 1 96.5 92 GLU A N 1
ATOM 761 C CA . GLU A 1 92 ? -11.258 0.98 20.609 1 96.5 92 GLU A CA 1
ATOM 762 C C . GLU A 1 92 ? -10.812 0.929 19.141 1 96.5 92 GLU A C 1
ATOM 764 O O . GLU A 1 92 ? -11.102 -0.039 18.438 1 96.5 92 GLU A O 1
ATOM 769 N N . TYR A 1 93 ? -10.164 1.987 18.688 1 97.5 93 TYR A N 1
ATOM 770 C CA . TYR A 1 93 ? -9.812 2.115 17.281 1 97.5 93 TYR A CA 1
ATOM 771 C C . TYR A 1 93 ? -8.32 2.357 17.109 1 97.5 93 TYR A C 1
ATOM 773 O O . TYR A 1 93 ? -7.672 2.932 17.984 1 97.5 93 TYR A O 1
ATOM 781 N N . LYS A 1 94 ? -7.797 1.833 16.062 1 97.56 94 LYS A N 1
ATOM 782 C CA . LYS A 1 94 ? -6.531 2.367 15.57 1 97.56 94 LYS A CA 1
ATOM 783 C C . LYS A 1 94 ? -6.715 3.756 14.969 1 97.56 94 LYS A C 1
ATOM 785 O O . LYS A 1 94 ? -7.695 4.004 14.258 1 97.56 94 LYS A O 1
ATOM 790 N N . ILE A 1 95 ? -5.824 4.66 15.195 1 97.06 95 ILE A N 1
ATOM 791 C CA . ILE A 1 95 ? -5.965 6.027 14.719 1 97.06 95 ILE A CA 1
ATOM 792 C C . ILE A 1 95 ? -4.777 6.387 13.828 1 97.06 95 ILE A C 1
ATOM 794 O O . ILE A 1 95 ? -3.625 6.109 14.172 1 97.06 95 ILE A O 1
ATOM 798 N N . LEU A 1 96 ? -5.008 6.867 12.719 1 97.69 96 LEU A N 1
ATOM 799 C CA . LEU A 1 96 ? -3.994 7.504 11.883 1 97.69 96 LEU A CA 1
ATOM 800 C C . LEU A 1 96 ? -4.168 9.023 11.875 1 97.69 96 LEU A C 1
ATOM 802 O O . LEU A 1 96 ? -5.203 9.531 11.438 1 97.69 96 LEU A O 1
ATOM 806 N N . LEU A 1 97 ? -3.256 9.695 12.406 1 96.44 97 LEU A N 1
ATOM 807 C CA . LEU A 1 97 ? -3.236 11.148 12.359 1 96.44 97 LEU A CA 1
ATOM 808 C C . LEU A 1 97 ? -2.432 11.648 11.164 1 96.44 97 LEU A C 1
ATOM 810 O O . LEU A 1 97 ? -1.233 11.375 11.055 1 96.44 97 LEU A O 1
ATOM 814 N N . GLU A 1 98 ? -3.035 12.289 10.266 1 97.19 98 GLU A N 1
ATOM 815 C CA . GLU A 1 98 ? -2.35 12.938 9.148 1 97.19 98 GLU A CA 1
ATOM 816 C C . GLU A 1 98 ? -2.086 14.406 9.438 1 97.19 98 GLU A C 1
ATOM 818 O O . GLU A 1 98 ? -3.02 15.18 9.672 1 97.19 98 GLU A O 1
ATOM 823 N N . THR A 1 99 ? -0.873 14.797 9.383 1 96.44 99 THR A N 1
ATOM 824 C CA . THR A 1 99 ? -0.472 16.156 9.703 1 96.44 99 THR A CA 1
ATOM 825 C C . THR A 1 99 ? 0.62 16.641 8.758 1 96.44 99 THR A C 1
ATOM 827 O O . THR A 1 99 ? 1.383 15.836 8.219 1 96.44 99 THR A O 1
ATOM 830 N N . SER A 1 100 ? 0.671 17.953 8.562 1 96.38 100 SER A N 1
ATOM 831 C CA . SER A 1 100 ? 1.722 18.531 7.738 1 96.38 100 SER A CA 1
ATOM 832 C C . SER A 1 100 ? 3.066 18.516 8.453 1 96.38 100 SER A C 1
ATOM 834 O O . SER A 1 100 ? 4.113 18.719 7.836 1 96.38 100 SER A O 1
ATOM 836 N N . GLY A 1 101 ? 3.023 18.297 9.727 1 95.38 101 GLY A N 1
ATOM 837 C CA . GLY A 1 101 ? 4.25 18.312 10.508 1 95.38 101 GLY A CA 1
ATOM 838 C C . GLY A 1 101 ? 4.785 19.703 10.766 1 95.38 101 GLY A C 1
ATOM 839 O O . GLY A 1 101 ? 5.887 19.875 11.297 1 95.38 101 GLY A O 1
ATOM 840 N N . SER A 1 102 ? 4 20.734 10.414 1 96.56 102 SER A N 1
ATOM 841 C CA . SER A 1 102 ? 4.438 22.109 10.625 1 96.56 102 SER A CA 1
ATOM 842 C C . SER A 1 102 ? 4.266 22.516 12.086 1 96.56 102 SER A C 1
ATOM 844 O O . SER A 1 102 ? 4.906 23.469 12.547 1 96.56 102 SER A O 1
ATOM 846 N N . ILE A 1 103 ? 3.355 21.844 12.766 1 94.25 103 ILE A N 1
ATOM 847 C CA . ILE A 1 103 ? 3.045 22.141 14.164 1 94.25 103 ILE A CA 1
ATOM 848 C C . ILE A 1 103 ? 3.633 21.047 15.062 1 94.25 103 ILE A C 1
ATOM 850 O O . ILE A 1 103 ? 3.656 19.875 14.695 1 94.25 103 ILE A O 1
ATOM 854 N N . ASP A 1 104 ? 4.008 21.422 16.234 1 92.06 104 ASP A N 1
ATOM 855 C CA . ASP A 1 104 ? 4.598 20.5 17.203 1 92.06 104 ASP A CA 1
ATOM 856 C C . ASP A 1 104 ? 3.588 19.438 17.641 1 92.06 104 ASP A C 1
ATOM 858 O O . ASP A 1 104 ? 2.527 19.766 18.172 1 92.06 104 ASP A O 1
ATOM 862 N N . ILE A 1 105 ? 3.982 18.188 17.453 1 89.19 105 ILE A N 1
ATOM 863 C CA . ILE A 1 105 ? 3.111 17.062 17.75 1 89.19 105 ILE A CA 1
ATOM 864 C C . ILE A 1 105 ? 3.094 16.812 19.266 1 89.19 105 ILE A C 1
ATOM 866 O O . ILE A 1 105 ? 2.133 16.25 19.797 1 89.19 105 ILE A O 1
ATOM 870 N N . LYS A 1 106 ? 4.148 17.125 19.969 1 81.5 106 LYS A N 1
ATOM 871 C CA . LYS A 1 106 ? 4.266 16.922 21.406 1 81.5 106 LYS A CA 1
ATOM 872 C C . LYS A 1 106 ? 3.023 17.422 22.141 1 81.5 106 LYS A C 1
ATOM 874 O O . LYS A 1 106 ? 2.555 16.781 23.094 1 81.5 106 LYS A O 1
ATOM 879 N N . ARG A 1 107 ? 2.488 18.484 21.766 1 73.31 107 ARG A N 1
ATOM 880 C CA . ARG A 1 107 ? 1.383 19.172 22.422 1 73.31 107 ARG A CA 1
ATOM 881 C C . ARG A 1 107 ? 0.109 18.328 22.359 1 73.31 107 ARG A C 1
ATOM 883 O O . ARG A 1 107 ? -0.78 18.484 23.203 1 73.31 107 ARG A O 1
ATOM 890 N N . PHE A 1 108 ? 0.095 17.422 21.406 1 65.25 108 PHE A N 1
ATOM 891 C CA . PHE A 1 108 ? -1.229 16.906 21.078 1 65.25 108 PHE A CA 1
ATOM 892 C C . PHE A 1 108 ? -1.297 15.398 21.312 1 65.25 108 PHE A C 1
ATOM 894 O O . PHE A 1 108 ? -2.375 14.852 21.547 1 65.25 108 PHE A O 1
ATOM 901 N N . LEU A 1 109 ? -0.186 14.898 21.297 1 64.81 109 LEU A N 1
ATOM 902 C CA . LEU A 1 109 ? -0.355 13.453 21.172 1 64.81 109 LEU A CA 1
ATOM 903 C C . LEU A 1 109 ? 0.682 12.711 22 1 64.81 109 LEU A C 1
ATOM 905 O O . LEU A 1 109 ? 1.761 12.375 21.5 1 64.81 109 LEU A O 1
ATOM 909 N N . PRO A 1 110 ? 0.224 12.414 23.312 1 65.69 110 PRO A N 1
ATOM 910 C CA . PRO A 1 110 ? 1.067 11.375 23.906 1 65.69 110 PRO A CA 1
ATOM 911 C C . PRO A 1 110 ? 1.192 10.133 23.016 1 65.69 110 PRO A C 1
ATOM 913 O O . PRO A 1 110 ? 0.355 9.914 22.141 1 65.69 110 PRO A O 1
ATOM 916 N N . LEU A 1 111 ? 2.293 9.453 23.094 1 76.88 111 LEU A N 1
ATOM 917 C CA . LEU A 1 111 ? 2.512 8.227 22.344 1 76.88 111 LEU A CA 1
ATOM 918 C C . LEU A 1 111 ? 1.579 7.121 22.812 1 76.88 111 LEU A C 1
ATOM 920 O O . LEU A 1 111 ? 1.782 6.555 23.891 1 76.88 111 LEU A O 1
ATOM 924 N N . TYR A 1 112 ? 0.505 7.082 22.062 1 84.19 112 TYR A N 1
ATOM 925 C CA . TYR A 1 112 ? -0.431 5.988 22.297 1 84.19 112 TYR A CA 1
ATOM 926 C C . TYR A 1 112 ? -0.139 4.809 21.391 1 84.19 112 TYR A C 1
ATOM 928 O O . TYR A 1 112 ? 0.221 4.992 20.219 1 84.19 112 TYR A O 1
ATOM 936 N N . LYS A 1 113 ? -0.168 3.537 21.875 1 83.25 113 LYS A N 1
ATOM 937 C CA . LYS A 1 113 ? 0.19 2.324 21.156 1 83.25 113 LYS A CA 1
ATOM 938 C C . LYS A 1 113 ? -0.638 2.184 19.875 1 83.25 113 LYS A C 1
ATOM 940 O O . LYS A 1 113 ? -0.165 1.632 18.875 1 83.25 113 LYS A O 1
ATOM 945 N N . ASN A 1 114 ? -1.888 2.707 19.797 1 92.31 114 ASN A N 1
ATOM 946 C CA . ASN A 1 114 ? -2.766 2.512 18.656 1 92.31 114 ASN A CA 1
ATOM 947 C C . ASN A 1 114 ? -2.947 3.805 17.859 1 92.31 114 ASN A C 1
ATOM 949 O O . ASN A 1 114 ? -3.918 3.947 17.109 1 92.31 114 ASN A O 1
ATOM 953 N N . VAL A 1 115 ? -2.023 4.719 18.031 1 94.25 115 VAL A N 1
ATOM 954 C CA . VAL A 1 115 ? -2.074 5.977 17.281 1 94.25 115 VAL A CA 1
ATOM 955 C C . VAL A 1 115 ? -0.828 6.113 16.422 1 94.25 115 VAL A C 1
ATOM 957 O O . VAL A 1 115 ? 0.295 6.121 16.922 1 94.25 115 VAL A O 1
ATOM 960 N N . TYR A 1 116 ? -1.05 6.18 15.156 1 95.44 116 TYR A N 1
ATOM 961 C CA . TYR A 1 116 ? 0.021 6.297 14.172 1 95.44 116 TYR A CA 1
ATOM 962 C C . TYR A 1 116 ? -0.004 7.664 13.5 1 95.44 116 TYR A C 1
ATOM 964 O O . TYR A 1 116 ? -1.056 8.305 13.422 1 95.44 116 TYR A O 1
ATOM 972 N N . LYS A 1 117 ? 1.154 8.078 13.047 1 95.31 117 LYS A N 1
ATOM 973 C CA . LYS A 1 117 ? 1.286 9.391 12.422 1 95.31 117 LYS A CA 1
ATOM 974 C C . LYS A 1 117 ? 1.745 9.266 10.977 1 95.31 117 LYS A C 1
ATOM 976 O O . LYS A 1 117 ? 2.668 8.508 10.672 1 95.31 117 LYS A O 1
ATOM 981 N N . ASP A 1 118 ? 1.041 9.859 10.156 1 97.19 118 ASP A N 1
ATOM 982 C CA . ASP A 1 118 ? 1.438 10.18 8.789 1 97.19 118 ASP A CA 1
ATOM 983 C C . ASP A 1 118 ? 1.835 11.648 8.664 1 97.19 118 ASP A C 1
ATOM 985 O O . ASP A 1 118 ? 0.973 12.531 8.633 1 97.19 118 ASP A O 1
ATOM 989 N N . ILE A 1 119 ? 3.102 11.938 8.602 1 97 119 ILE A N 1
ATOM 990 C CA . ILE A 1 119 ? 3.566 13.32 8.516 1 97 119 ILE A CA 1
ATOM 991 C C . ILE A 1 119 ? 3.938 13.656 7.078 1 97 119 ILE A C 1
ATOM 993 O O . ILE A 1 119 ? 4.805 13.008 6.484 1 97 119 ILE A O 1
ATOM 997 N N . ASP A 1 120 ? 3.309 14.617 6.547 1 97.44 120 ASP A N 1
ATOM 998 C CA . ASP A 1 120 ? 3.502 15.047 5.164 1 97.44 120 ASP A CA 1
ATOM 999 C C . ASP A 1 120 ? 4.586 16.125 5.066 1 97.44 120 ASP A C 1
ATOM 1001 O O . ASP A 1 120 ? 4.355 17.281 5.43 1 97.44 120 ASP A O 1
ATOM 1005 N N . PHE A 1 121 ? 5.68 15.758 4.586 1 98.38 121 PHE A N 1
ATOM 1006 C CA . PHE A 1 121 ? 6.762 16.703 4.355 1 98.38 121 PHE A CA 1
ATOM 1007 C C . PHE A 1 121 ? 6.543 17.469 3.055 1 98.38 121 PHE A C 1
ATOM 1009 O O . PHE A 1 121 ? 6.547 16.875 1.973 1 98.38 121 PHE A O 1
ATOM 1016 N N . LYS A 1 122 ? 6.266 18.734 3.143 1 98.5 122 LYS A N 1
ATOM 1017 C CA . LYS A 1 122 ? 5.984 19.562 1.977 1 98.5 122 LYS A CA 1
ATOM 1018 C C . LYS A 1 122 ? 7.266 19.953 1.248 1 98.5 122 LYS A C 1
ATOM 1020 O O . LYS A 1 122 ? 8.195 20.484 1.856 1 98.5 122 LYS A O 1
ATOM 1025 N N . LEU A 1 123 ? 7.266 19.703 -0.013 1 98.56 123 LEU A N 1
ATOM 1026 C CA . LEU A 1 123 ? 8.43 19.953 -0.85 1 98.56 123 LEU A CA 1
ATOM 1027 C C . LEU A 1 123 ? 8.266 21.25 -1.635 1 98.56 123 LEU A C 1
ATOM 1029 O O . LEU A 1 123 ? 7.227 21.906 -1.538 1 98.56 123 LEU A O 1
ATOM 1033 N N . PRO A 1 124 ? 9.273 21.656 -2.383 1 98.44 124 PRO A N 1
ATOM 1034 C CA . PRO A 1 124 ? 9.281 22.984 -2.994 1 98.44 124 PRO A CA 1
ATOM 1035 C C . PRO A 1 124 ? 8.055 23.25 -3.865 1 98.44 124 PRO A C 1
ATOM 1037 O O . PRO A 1 124 ? 7.484 24.344 -3.826 1 98.44 124 PRO A O 1
ATOM 1040 N N . SER A 1 125 ? 7.582 22.281 -4.617 1 97.75 125 SER A N 1
ATOM 1041 C CA . SER A 1 125 ? 6.477 22.516 -5.543 1 97.75 125 SER A CA 1
ATOM 1042 C C . SER A 1 125 ? 5.195 22.859 -4.793 1 97.75 125 SER A C 1
ATOM 1044 O O . SER A 1 125 ? 4.238 23.359 -5.387 1 97.75 125 SER A O 1
ATOM 1046 N N . SER A 1 126 ? 5.125 22.562 -3.484 1 97.38 126 SER A N 1
ATOM 1047 C CA . SER A 1 126 ? 3.951 22.875 -2.676 1 97.38 126 SER A CA 1
ATOM 1048 C C . SER A 1 126 ? 3.869 24.359 -2.363 1 97.38 126 SER A C 1
ATOM 1050 O O . SER A 1 126 ? 2.811 24.859 -1.982 1 97.38 126 SER A O 1
ATOM 1052 N N . GLY A 1 127 ? 5.008 25.047 -2.477 1 98.06 127 GLY A N 1
ATOM 1053 C CA . GLY A 1 127 ? 5.094 26.422 -2.016 1 98.06 127 GLY A CA 1
ATOM 1054 C C . GLY A 1 127 ? 5.227 26.547 -0.51 1 98.06 127 GLY A C 1
ATOM 1055 O O . GLY A 1 127 ? 5.25 27.656 0.031 1 98.06 127 GLY A O 1
ATOM 1056 N N . MET A 1 128 ? 5.289 25.453 0.212 1 98.12 128 MET A N 1
ATOM 1057 C CA . MET A 1 128 ? 5.309 25.469 1.673 1 98.12 128 MET A CA 1
ATOM 1058 C C . MET A 1 128 ? 6.543 24.734 2.201 1 98.12 128 MET A C 1
ATOM 1060 O O . MET A 1 128 ? 6.535 24.234 3.326 1 98.12 128 MET A O 1
ATOM 1064 N N . TYR A 1 129 ? 7.551 24.609 1.295 1 97.88 129 TYR A N 1
ATOM 1065 C CA . TYR A 1 129 ? 8.812 24.016 1.713 1 97.88 129 TYR A CA 1
ATOM 1066 C C . TYR A 1 129 ? 9.43 24.797 2.861 1 97.88 129 TYR A C 1
ATOM 1068 O O . TYR A 1 129 ? 9.383 26.031 2.873 1 97.88 129 TYR A O 1
ATOM 1076 N N . GLY A 1 130 ? 10.016 24.109 3.82 1 97.38 130 GLY A N 1
ATOM 1077 C CA . GLY A 1 130 ? 10.68 24.766 4.938 1 97.38 130 GLY A CA 1
ATOM 1078 C C . GLY A 1 130 ? 9.797 24.891 6.164 1 97.38 130 GLY A C 1
ATOM 1079 O O . GLY A 1 130 ? 10.227 25.406 7.195 1 97.38 130 GLY A O 1
ATOM 1080 N N . LYS A 1 131 ? 8.57 24.375 6.117 1 97.75 131 LYS A N 1
ATOM 1081 C CA . LYS A 1 131 ? 7.621 24.547 7.215 1 97.75 131 LYS A CA 1
ATOM 1082 C C . LYS A 1 131 ? 7.641 23.328 8.141 1 97.75 131 LYS A C 1
ATOM 1084 O O . LYS A 1 131 ? 6.977 23.328 9.18 1 97.75 131 LYS A O 1
ATOM 1089 N N . PHE A 1 132 ? 8.367 22.312 7.793 1 97.25 132 PHE A N 1
ATOM 1090 C CA . PHE A 1 132 ? 8.453 21.094 8.586 1 97.25 132 PHE A CA 1
ATOM 1091 C C . PHE A 1 132 ? 9.125 21.359 9.922 1 97.25 132 PHE A C 1
ATOM 1093 O O . PHE A 1 132 ? 10.211 21.938 9.969 1 97.25 132 PHE A O 1
ATOM 1100 N N . ASN A 1 133 ? 8.508 21 11.008 1 96.12 133 ASN A N 1
ATOM 1101 C CA . ASN A 1 133 ? 9.086 21.078 12.344 1 96.12 133 ASN A CA 1
ATOM 1102 C C . ASN A 1 133 ? 9.875 19.812 12.68 1 96.12 133 ASN A C 1
ATOM 1104 O O . ASN A 1 133 ? 9.297 18.797 13.086 1 96.12 133 ASN A O 1
ATOM 1108 N N . TYR A 1 134 ? 11.125 19.875 12.68 1 94.5 134 TYR A N 1
ATOM 1109 C CA . TYR A 1 134 ? 12 18.719 12.844 1 94.5 134 TYR A CA 1
ATOM 1110 C C . TYR A 1 134 ? 11.898 18.141 14.25 1 94.5 134 TYR A C 1
ATOM 1112 O O . TYR A 1 134 ? 12.273 17 14.484 1 94.5 134 TYR A O 1
ATOM 1120 N N . ASN A 1 135 ? 11.414 18.906 15.211 1 92.88 135 ASN A N 1
ATOM 1121 C CA . ASN A 1 135 ? 11.211 18.391 16.562 1 92.88 135 ASN A CA 1
ATOM 1122 C C . ASN A 1 135 ? 10.234 17.219 16.562 1 92.88 135 ASN A C 1
ATOM 1124 O O . ASN A 1 135 ? 10.25 16.391 17.484 1 92.88 135 ASN A O 1
ATOM 1128 N N . ASN A 1 136 ? 9.398 17.156 15.547 1 93.75 136 ASN A N 1
ATOM 1129 C CA . ASN A 1 136 ? 8.375 16.125 15.477 1 93.75 136 ASN A CA 1
ATOM 1130 C C . ASN A 1 136 ? 8.992 14.734 15.328 1 93.75 136 ASN A C 1
ATOM 1132 O O . ASN A 1 136 ? 8.359 13.734 15.664 1 93.75 136 ASN A O 1
ATOM 1136 N N . LEU A 1 137 ? 10.242 14.68 14.812 1 93.38 137 LEU A N 1
ATOM 1137 C CA . LEU A 1 137 ? 10.945 13.406 14.648 1 93.38 137 LEU A CA 1
ATOM 1138 C C . LEU A 1 137 ? 11.102 12.695 15.984 1 93.38 137 LEU A C 1
ATOM 1140 O O . LEU A 1 137 ? 11.125 11.469 16.047 1 93.38 137 LEU A O 1
ATOM 1144 N N . ASN A 1 138 ? 11.102 13.43 17.078 1 90 138 ASN A N 1
ATOM 1145 C CA . ASN A 1 138 ? 11.281 12.883 18.422 1 90 138 ASN A CA 1
ATOM 1146 C C . ASN A 1 138 ? 10.023 12.18 18.906 1 90 138 ASN A C 1
ATOM 1148 O O . ASN A 1 138 ? 10.055 11.461 19.906 1 90 138 ASN A O 1
ATOM 1152 N N . TYR A 1 139 ? 8.977 12.359 18.234 1 89.94 139 TYR A N 1
ATOM 1153 C CA . TYR A 1 139 ? 7.691 11.836 18.688 1 89.94 139 TYR A CA 1
ATOM 1154 C C . TYR A 1 139 ? 7.156 10.781 17.719 1 89.94 139 TYR A C 1
ATOM 1156 O O . TYR A 1 139 ? 5.957 10.492 17.719 1 89.94 139 TYR A O 1
ATOM 1164 N N . MET A 1 140 ? 7.965 10.297 16.891 1 90.75 140 MET A N 1
ATOM 1165 C CA . MET A 1 140 ? 7.578 9.227 15.969 1 90.75 140 MET A CA 1
ATOM 1166 C C . MET A 1 140 ? 7.91 7.859 16.562 1 90.75 140 MET A C 1
ATOM 1168 O O . MET A 1 140 ? 8.844 7.73 17.359 1 90.75 140 MET A O 1
ATOM 1172 N N . SER A 1 141 ? 7.102 6.91 16.219 1 89.38 141 SER A N 1
ATOM 1173 C CA . SER A 1 141 ? 7.246 5.539 16.703 1 89.38 141 SER A CA 1
ATOM 1174 C C . SER A 1 141 ? 6.996 4.535 15.578 1 89.38 141 SER A C 1
ATOM 1176 O O . SER A 1 141 ? 6.762 4.922 14.438 1 89.38 141 SER A O 1
ATOM 1178 N N . ASP A 1 142 ? 7.184 3.215 15.945 1 90.69 142 ASP A N 1
ATOM 1179 C CA . ASP A 1 142 ? 6.934 2.166 14.961 1 90.69 142 ASP A CA 1
ATOM 1180 C C . ASP A 1 142 ? 5.535 2.295 14.367 1 90.69 142 ASP A C 1
ATOM 1182 O O . ASP A 1 142 ? 4.562 2.5 15.094 1 90.69 142 ASP A O 1
ATOM 1186 N N . GLY A 1 143 ? 5.48 2.219 13.133 1 92.81 143 GLY A N 1
ATOM 1187 C CA . GLY A 1 143 ? 4.203 2.359 12.445 1 92.81 143 GLY A CA 1
ATOM 1188 C C . GLY A 1 143 ? 3.965 3.758 11.914 1 92.81 143 GLY A C 1
ATOM 1189 O O . GLY A 1 143 ? 3.084 3.967 11.078 1 92.81 143 GLY A O 1
ATOM 1190 N N . ASP A 1 144 ? 4.746 4.738 12.422 1 94.75 144 ASP A N 1
ATOM 1191 C CA . ASP A 1 144 ? 4.719 6.086 11.859 1 94.75 144 ASP A CA 1
ATOM 1192 C C . ASP A 1 144 ? 5.523 6.156 10.562 1 94.75 144 ASP A C 1
ATOM 1194 O O . ASP A 1 144 ? 6.371 5.297 10.305 1 94.75 144 ASP A O 1
ATOM 1198 N N . TYR A 1 145 ? 5.172 7.195 9.734 1 97.31 145 TYR A N 1
ATOM 1199 C CA . TYR A 1 145 ? 5.965 7.398 8.531 1 97.31 145 TYR A CA 1
ATOM 1200 C C . TYR A 1 145 ? 5.918 8.859 8.086 1 97.31 145 TYR A C 1
ATOM 1202 O O . TYR A 1 145 ? 5.051 9.617 8.523 1 97.31 145 TYR A O 1
ATOM 1210 N N . ILE A 1 146 ? 6.938 9.227 7.332 1 98.06 146 ILE A N 1
ATOM 1211 C CA . ILE A 1 146 ? 6.988 10.539 6.695 1 98.06 146 ILE A CA 1
ATOM 1212 C C . ILE A 1 146 ? 6.77 10.391 5.191 1 98.06 146 ILE A C 1
ATOM 1214 O O . ILE A 1 146 ? 7.441 9.586 4.535 1 98.06 146 ILE A O 1
ATOM 1218 N N . LYS A 1 147 ? 5.852 11.094 4.754 1 98.25 147 LYS A N 1
ATOM 1219 C CA . LYS A 1 147 ? 5.508 11.086 3.336 1 98.25 147 LYS A CA 1
ATOM 1220 C C . LYS A 1 147 ? 5.965 12.375 2.656 1 98.25 147 LYS A C 1
ATOM 1222 O O . LYS A 1 147 ? 5.559 13.469 3.055 1 98.25 147 LYS A O 1
ATOM 1227 N N . PHE A 1 148 ? 6.848 12.242 1.705 1 98.62 148 PHE A N 1
ATOM 1228 C CA . PHE A 1 148 ? 7.301 13.352 0.884 1 98.62 148 PHE A CA 1
ATOM 1229 C C . PHE A 1 148 ? 6.469 13.469 -0.386 1 98.62 148 PHE A C 1
ATOM 1231 O O . PHE A 1 148 ? 6.559 12.617 -1.273 1 98.62 148 PHE A O 1
ATOM 1238 N N . VAL A 1 149 ? 5.648 14.461 -0.47 1 97.44 149 VAL A N 1
ATOM 1239 C CA . VAL A 1 149 ? 4.75 14.664 -1.603 1 97.44 149 VAL A CA 1
ATOM 1240 C C . VAL A 1 149 ? 5.48 15.414 -2.713 1 97.44 149 VAL A C 1
ATOM 1242 O O . VAL A 1 149 ? 5.836 16.578 -2.547 1 97.44 149 VAL A O 1
ATOM 1245 N N . ALA A 1 150 ? 5.664 14.781 -3.826 1 98.25 150 ALA A N 1
ATOM 1246 C CA . ALA A 1 150 ? 6.555 15.312 -4.855 1 98.25 150 ALA A CA 1
ATOM 1247 C C . ALA A 1 150 ? 5.773 15.68 -6.117 1 98.25 150 ALA A C 1
ATOM 1249 O O . ALA A 1 150 ? 5.098 14.836 -6.703 1 98.25 150 ALA A O 1
ATOM 1250 N N . GLY A 1 151 ? 5.934 16.891 -6.559 1 97.75 151 GLY A N 1
ATOM 1251 C CA . GLY A 1 151 ? 5.246 17.344 -7.754 1 97.75 151 GLY A CA 1
ATOM 1252 C C . GLY A 1 151 ? 6.078 17.188 -9.016 1 97.75 151 GLY A C 1
ATOM 1253 O O . GLY A 1 151 ? 5.539 17.219 -10.125 1 97.75 151 GLY A O 1
ATOM 1254 N N . ASP A 1 152 ? 7.395 17.047 -8.875 1 97.81 152 ASP A N 1
ATOM 1255 C CA . ASP A 1 152 ? 8.297 16.938 -10.016 1 97.81 152 ASP A CA 1
ATOM 1256 C C . ASP A 1 152 ? 9.641 16.359 -9.602 1 97.81 152 ASP A C 1
ATOM 1258 O O . ASP A 1 152 ? 9.805 15.914 -8.461 1 97.81 152 ASP A O 1
ATOM 1262 N N . ILE A 1 153 ? 10.586 16.328 -10.555 1 98.25 153 ILE A N 1
ATOM 1263 C CA . ILE A 1 153 ? 11.891 15.719 -10.328 1 98.25 153 ILE A CA 1
ATOM 1264 C C . ILE A 1 153 ? 12.672 16.547 -9.312 1 98.25 153 ILE A C 1
ATOM 1266 O O . ILE A 1 153 ? 13.422 15.992 -8.5 1 98.25 153 ILE A O 1
ATOM 1270 N N . LYS A 1 154 ? 12.531 17.875 -9.375 1 98.38 154 LYS A N 1
ATOM 1271 C CA . LYS A 1 154 ? 13.203 18.719 -8.391 1 98.38 154 LYS A CA 1
ATOM 1272 C C . LYS A 1 154 ? 12.75 18.375 -6.973 1 98.38 154 LYS A C 1
ATOM 1274 O O . LYS A 1 154 ? 13.57 18.281 -6.062 1 98.38 154 LYS A O 1
ATOM 1279 N N . ASP A 1 155 ? 11.43 18.219 -6.816 1 98.75 155 ASP A N 1
ATOM 1280 C CA . ASP A 1 155 ? 10.891 17.781 -5.535 1 98.75 155 ASP A CA 1
ATOM 1281 C C . ASP A 1 155 ? 11.5 16.438 -5.117 1 98.75 155 ASP A C 1
ATOM 1283 O O . ASP A 1 155 ? 11.898 16.266 -3.963 1 98.75 155 ASP A O 1
ATOM 1287 N N . PHE A 1 156 ? 11.594 15.516 -6.047 1 98.75 156 PHE A N 1
ATOM 1288 C CA . PHE A 1 156 ? 12.164 14.211 -5.75 1 98.75 156 PHE A CA 1
ATOM 1289 C C . PHE A 1 156 ? 13.586 14.344 -5.215 1 98.75 156 PHE A C 1
ATOM 1291 O O . PHE A 1 156 ? 13.93 13.75 -4.191 1 98.75 156 PHE A O 1
ATOM 1298 N N . ASN A 1 157 ? 14.391 15.094 -5.914 1 98.75 157 ASN A N 1
ATOM 1299 C CA . ASN A 1 157 ? 15.773 15.281 -5.5 1 98.75 157 ASN A CA 1
ATOM 1300 C C . ASN A 1 157 ? 15.867 15.906 -4.109 1 98.75 157 ASN A C 1
ATOM 1302 O O . ASN A 1 157 ? 16.656 15.461 -3.275 1 98.75 157 ASN A O 1
ATOM 1306 N N . THR A 1 158 ? 15.031 16.875 -3.883 1 98.81 158 THR A N 1
ATOM 1307 C CA . THR A 1 158 ? 15 17.531 -2.574 1 98.81 158 THR A CA 1
ATOM 1308 C C . THR A 1 158 ? 14.57 16.531 -1.495 1 98.81 158 THR A C 1
ATOM 1310 O O . THR A 1 158 ? 15.133 16.516 -0.397 1 98.81 158 THR A O 1
ATOM 1313 N N . ALA A 1 159 ? 13.562 15.703 -1.796 1 98.81 159 ALA A N 1
ATOM 1314 C CA . ALA A 1 159 ? 13.094 14.688 -0.856 1 98.81 159 ALA A CA 1
ATOM 1315 C C . ALA A 1 159 ? 14.234 13.758 -0.447 1 98.81 159 ALA A C 1
ATOM 1317 O O . ALA A 1 159 ? 14.422 13.484 0.741 1 98.81 159 ALA A O 1
ATOM 1318 N N . ILE A 1 160 ? 14.992 13.289 -1.438 1 98.62 160 ILE A N 1
ATOM 1319 C CA . ILE A 1 160 ? 16.094 12.367 -1.17 1 98.62 160 ILE A CA 1
ATOM 1320 C C . ILE A 1 160 ? 17.125 13.039 -0.278 1 98.62 160 ILE A C 1
ATOM 1322 O O . ILE A 1 160 ? 17.641 12.43 0.667 1 98.62 160 ILE A O 1
ATOM 1326 N N . GLU A 1 161 ? 17.406 14.305 -0.549 1 98.44 161 GLU A N 1
ATOM 1327 C CA . GLU A 1 161 ? 18.344 15.047 0.285 1 98.44 161 GLU A CA 1
ATOM 1328 C C . GLU A 1 161 ? 17.844 15.141 1.725 1 98.44 161 GLU A C 1
ATOM 1330 O O . GLU A 1 161 ? 18.609 14.93 2.666 1 98.44 161 GLU A O 1
ATOM 1335 N N . GLU A 1 162 ? 16.609 15.469 1.88 1 98.31 162 GLU A N 1
ATOM 1336 C CA . GLU A 1 162 ? 16.016 15.594 3.211 1 98.31 162 GLU A CA 1
ATOM 1337 C C . GLU A 1 162 ? 16.016 14.258 3.941 1 98.31 162 GLU A C 1
ATOM 1339 O O . GLU A 1 162 ? 16.297 14.195 5.141 1 98.31 162 GLU A O 1
ATOM 1344 N N . ILE A 1 163 ? 15.688 13.188 3.264 1 97.94 163 ILE A N 1
ATOM 1345 C CA . ILE A 1 163 ? 15.648 11.852 3.846 1 97.94 163 ILE A CA 1
ATOM 1346 C C . ILE A 1 163 ? 17.031 11.477 4.363 1 97.94 163 ILE A C 1
ATOM 1348 O O . ILE A 1 163 ? 17.172 10.992 5.488 1 97.94 163 ILE A O 1
ATOM 1352 N N . ILE A 1 164 ? 18.062 11.703 3.566 1 96.56 164 ILE A N 1
ATOM 1353 C CA . ILE A 1 164 ? 19.438 11.398 3.957 1 96.56 164 ILE A CA 1
ATOM 1354 C C . ILE A 1 164 ? 19.812 12.203 5.195 1 96.56 164 ILE A C 1
ATOM 1356 O O . ILE A 1 164 ? 20.406 11.672 6.141 1 96.56 164 ILE A O 1
ATOM 1360 N N . LYS A 1 165 ? 19.438 13.453 5.148 1 96.12 165 LYS A N 1
ATOM 1361 C CA . LYS A 1 165 ? 19.703 14.32 6.293 1 96.12 165 LYS A CA 1
ATOM 1362 C C . LYS A 1 165 ? 19.047 13.781 7.559 1 96.12 165 LYS A C 1
ATOM 1364 O O . LYS A 1 165 ? 19.688 13.711 8.617 1 96.12 165 LYS A O 1
ATOM 1369 N N . ILE A 1 166 ? 17.797 13.414 7.48 1 96.5 166 ILE A N 1
ATOM 1370 C CA . ILE A 1 166 ? 17.047 12.906 8.633 1 96.5 166 ILE A CA 1
ATOM 1371 C C . ILE A 1 166 ? 17.688 11.609 9.125 1 96.5 166 ILE A C 1
ATOM 1373 O O . ILE A 1 166 ? 17.922 11.438 10.32 1 96.5 166 ILE A O 1
ATOM 1377 N N . LYS A 1 167 ? 17.969 10.695 8.242 1 94.38 167 LYS A N 1
ATOM 1378 C CA . LYS A 1 167 ? 18.562 9.406 8.594 1 94.38 167 LYS A CA 1
ATOM 1379 C C . LYS A 1 167 ? 19.891 9.578 9.328 1 94.38 167 LYS A C 1
ATOM 1381 O O . LYS A 1 167 ? 20.203 8.812 10.242 1 94.38 167 LYS A O 1
ATOM 1386 N N . ASN A 1 168 ? 20.609 10.562 8.969 1 93.38 168 ASN A N 1
ATOM 1387 C CA . ASN A 1 168 ? 21.906 10.82 9.57 1 93.38 168 ASN A CA 1
ATOM 1388 C C . ASN A 1 168 ? 21.766 11.422 10.961 1 93.38 168 ASN A C 1
ATOM 1390 O O . ASN A 1 168 ? 22.719 11.414 11.742 1 93.38 168 ASN A O 1
ATOM 1394 N N . ASN A 1 169 ? 20.594 11.883 11.227 1 89.81 169 ASN A N 1
ATOM 1395 C CA . ASN A 1 169 ? 20.469 12.641 12.461 1 89.81 169 ASN A CA 1
ATOM 1396 C C . ASN A 1 169 ? 19.609 11.914 13.484 1 89.81 169 ASN A C 1
ATOM 1398 O O . ASN A 1 169 ? 19.453 12.375 14.617 1 89.81 169 ASN A O 1
ATOM 1402 N N . ILE A 1 170 ? 19.031 10.875 13.023 1 85.69 170 ILE A N 1
ATOM 1403 C CA . ILE A 1 170 ? 18.188 10.156 13.961 1 85.69 170 ILE A CA 1
ATOM 1404 C C . ILE A 1 170 ? 18.578 8.688 14.016 1 85.69 170 ILE A C 1
ATOM 1406 O O . ILE A 1 170 ? 19.078 8.141 13.023 1 85.69 170 ILE A O 1
ATOM 1410 N N . ASN A 1 171 ? 18.422 8.086 1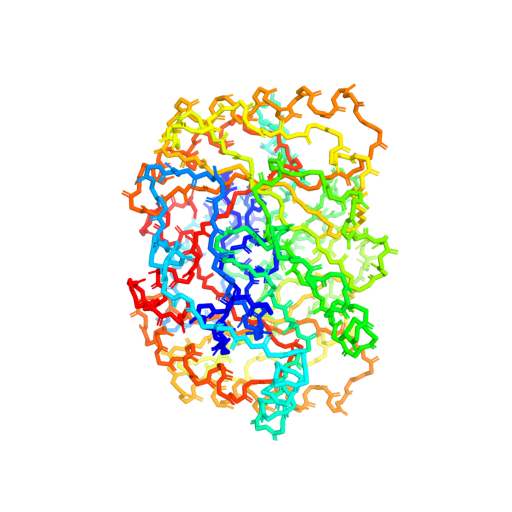5.188 1 78.44 171 ASN A N 1
ATOM 1411 C CA . ASN A 1 171 ? 18.719 6.676 15.391 1 78.44 171 ASN A CA 1
ATOM 1412 C C . ASN A 1 171 ? 17.469 5.82 15.383 1 78.44 171 ASN A C 1
ATOM 1414 O O . ASN A 1 171 ? 17.359 4.844 16.125 1 78.44 171 ASN A O 1
ATOM 1418 N N . ARG A 1 172 ? 16.453 6.238 14.781 1 80.25 172 ARG A N 1
ATOM 1419 C CA . ARG A 1 172 ? 15.203 5.48 14.734 1 80.25 172 ARG A CA 1
ATOM 1420 C C . ARG A 1 172 ? 14.867 5.066 13.305 1 80.25 172 ARG A C 1
ATOM 1422 O O . ARG A 1 172 ? 15.273 5.73 12.352 1 80.25 172 ARG A O 1
ATOM 1429 N N . LYS A 1 173 ? 14.281 3.922 13.289 1 85 173 LYS A N 1
ATOM 1430 C CA . LYS A 1 173 ? 13.82 3.48 11.977 1 85 173 LYS A CA 1
ATOM 1431 C C . LYS A 1 173 ? 12.477 4.109 11.633 1 85 173 LYS A C 1
ATOM 1433 O O . LYS A 1 173 ? 11.477 3.869 12.312 1 85 173 LYS A O 1
ATOM 1438 N N . ILE A 1 174 ? 12.523 5.047 10.773 1 91.25 174 ILE A N 1
ATOM 1439 C CA . ILE A 1 174 ? 11.344 5.715 10.242 1 91.25 174 ILE A CA 1
ATOM 1440 C C . ILE A 1 174 ? 11.109 5.293 8.797 1 91.25 174 ILE A C 1
ATOM 1442 O O . ILE A 1 174 ? 12.055 5.199 8.016 1 91.25 174 ILE A O 1
ATOM 1446 N N . GLN A 1 175 ? 9.891 4.988 8.516 1 97.12 175 GLN A N 1
ATOM 1447 C CA . GLN A 1 175 ? 9.555 4.699 7.121 1 97.12 175 GLN A CA 1
ATOM 1448 C C . GLN A 1 175 ? 9.383 5.984 6.32 1 97.12 175 GLN A C 1
ATOM 1450 O O . GLN A 1 175 ? 8.672 6.895 6.746 1 97.12 175 GLN A O 1
ATOM 1455 N N . PHE A 1 176 ? 10.078 6.055 5.188 1 98.31 176 PHE A N 1
ATOM 1456 C CA . PHE A 1 176 ? 9.961 7.188 4.281 1 98.31 176 PHE A CA 1
ATOM 1457 C C . PHE A 1 176 ? 9.234 6.789 3.004 1 98.31 176 PHE A C 1
ATOM 1459 O O . PHE A 1 176 ? 9.461 5.703 2.467 1 98.31 176 PHE A O 1
ATOM 1466 N N . ILE A 1 177 ? 8.352 7.684 2.574 1 98.75 177 ILE A N 1
ATOM 1467 C CA . ILE A 1 177 ? 7.574 7.445 1.366 1 98.75 177 ILE A CA 1
ATOM 1468 C C . ILE A 1 177 ? 7.699 8.641 0.426 1 98.75 177 ILE A C 1
ATOM 1470 O O . ILE A 1 177 ? 7.594 9.789 0.857 1 98.75 177 ILE A O 1
ATOM 1474 N N . ILE A 1 178 ? 8 8.352 -0.792 1 98.81 178 ILE A N 1
ATOM 1475 C CA . ILE A 1 178 ? 7.82 9.344 -1.848 1 98.81 178 ILE A CA 1
ATOM 1476 C C . ILE A 1 178 ? 6.453 9.156 -2.502 1 98.81 178 ILE A C 1
ATOM 1478 O O . ILE A 1 178 ? 6.125 8.062 -2.967 1 98.81 178 ILE A O 1
ATOM 1482 N N . GLN A 1 179 ? 5.668 10.172 -2.488 1 98.38 179 GLN A N 1
ATOM 1483 C CA . GLN A 1 179 ? 4.328 10.102 -3.059 1 98.38 179 GLN A CA 1
ATOM 1484 C C . GLN A 1 179 ? 4.102 11.227 -4.07 1 98.38 179 GLN A C 1
ATOM 1486 O O . GLN A 1 179 ? 3.934 12.383 -3.688 1 98.38 179 GLN A O 1
ATOM 1491 N N . PRO A 1 180 ? 4.059 10.906 -5.344 1 98 180 PRO A N 1
ATOM 1492 C CA . PRO A 1 180 ? 3.834 11.945 -6.352 1 98 180 PRO A CA 1
ATOM 1493 C C . PRO A 1 180 ? 2.449 12.578 -6.25 1 98 180 PRO A C 1
ATOM 1495 O O . PRO A 1 180 ? 1.483 11.898 -5.883 1 98 180 PRO A O 1
ATOM 1498 N N . VAL A 1 181 ? 2.391 13.844 -6.551 1 96.62 181 VAL A N 1
ATOM 1499 C CA . VAL A 1 181 ? 1.117 14.539 -6.668 1 96.62 181 VAL A CA 1
ATOM 1500 C C . VAL A 1 181 ? 0.298 13.938 -7.809 1 96.62 181 VAL A C 1
ATOM 1502 O O . VAL A 1 181 ? 0.835 13.633 -8.875 1 96.62 181 VAL A O 1
ATOM 1505 N N . TYR A 1 182 ? -0.971 13.805 -7.539 1 93.25 182 TYR A N 1
ATOM 1506 C CA . TYR A 1 182 ? -1.874 13.266 -8.547 1 93.25 182 TYR A CA 1
ATOM 1507 C C . TYR A 1 182 ? -1.798 14.086 -9.836 1 93.25 182 TYR A C 1
ATOM 1509 O O . TYR A 1 182 ? -1.756 15.312 -9.797 1 93.25 182 TYR A O 1
ATOM 1517 N N . LYS A 1 183 ? -1.721 13.391 -11.047 1 88.62 183 LYS A N 1
ATOM 1518 C CA . LYS A 1 183 ? -1.694 13.969 -12.391 1 88.62 183 LYS A CA 1
ATOM 1519 C C . LYS A 1 183 ? -0.427 14.789 -12.617 1 88.62 183 LYS A C 1
ATOM 1521 O O . LYS A 1 183 ? -0.396 15.672 -13.477 1 88.62 183 LYS A O 1
ATOM 1526 N N . SER A 1 184 ? 0.583 14.578 -11.859 1 93.12 184 SER A N 1
ATOM 1527 C CA . SER A 1 184 ? 1.899 15.164 -12.094 1 93.12 184 SER A CA 1
ATOM 1528 C C . SER A 1 184 ? 2.742 14.281 -13 1 93.12 184 SER A C 1
ATOM 1530 O O . SER A 1 184 ? 2.203 13.492 -13.781 1 93.12 184 SER A O 1
ATOM 1532 N N . SER A 1 185 ? 4.129 14.445 -12.898 1 93.25 185 SER A N 1
ATOM 1533 C CA . SER A 1 185 ? 5.074 13.633 -13.656 1 93.25 185 SER A CA 1
ATOM 1534 C C . SER A 1 185 ? 5.363 12.312 -12.953 1 93.25 185 SER A C 1
ATOM 1536 O O . SER A 1 185 ? 6.523 11.984 -12.68 1 93.25 185 SER A O 1
ATOM 1538 N N . ILE A 1 186 ? 4.305 11.531 -12.727 1 96.5 186 ILE A N 1
ATOM 1539 C CA . ILE A 1 186 ? 4.375 10.352 -11.883 1 96.5 186 ILE A CA 1
ATOM 1540 C C . ILE A 1 186 ? 5.367 9.352 -12.469 1 96.5 186 ILE A C 1
ATOM 1542 O O . ILE A 1 186 ? 6.215 8.812 -11.75 1 96.5 186 ILE A O 1
ATOM 1546 N N . ARG A 1 187 ? 5.301 9.125 -13.766 1 96.69 187 ARG A N 1
ATOM 1547 C CA . ARG A 1 187 ? 6.184 8.148 -14.398 1 96.69 187 ARG A CA 1
ATOM 1548 C C . ARG A 1 187 ? 7.641 8.57 -14.273 1 96.69 187 ARG A C 1
ATOM 1550 O O . ARG A 1 187 ? 8.5 7.754 -13.922 1 96.69 187 ARG A O 1
ATOM 1557 N N . GLU A 1 188 ? 7.895 9.828 -14.555 1 97.69 188 GLU A N 1
ATOM 1558 C CA . GLU A 1 188 ? 9.258 10.344 -14.469 1 97.69 188 GLU A CA 1
ATOM 1559 C C . GLU A 1 188 ? 9.805 10.219 -13.055 1 97.69 188 GLU A C 1
ATOM 1561 O O . GLU A 1 188 ? 10.953 9.812 -12.859 1 97.69 188 GLU A O 1
ATOM 1566 N N . ILE A 1 189 ? 9.008 10.547 -12.078 1 98.44 189 ILE A N 1
ATOM 1567 C CA . ILE A 1 189 ? 9.43 10.453 -10.688 1 98.44 189 ILE A CA 1
ATOM 1568 C C . ILE A 1 189 ? 9.68 8.992 -10.32 1 98.44 189 ILE A C 1
ATOM 1570 O O . ILE A 1 189 ? 10.656 8.68 -9.641 1 98.44 189 ILE A O 1
ATOM 1574 N N . ALA A 1 190 ? 8.789 8.102 -10.773 1 98.38 190 ALA A N 1
ATOM 1575 C CA . ALA A 1 190 ? 8.945 6.672 -10.5 1 98.38 190 ALA A CA 1
ATOM 1576 C C . ALA A 1 190 ? 10.25 6.141 -11.094 1 98.38 190 ALA A C 1
ATOM 1578 O O . ALA A 1 190 ? 10.969 5.379 -10.438 1 98.38 190 ALA A O 1
ATOM 1579 N N . GLU A 1 191 ? 10.539 6.5 -12.312 1 97.75 191 GLU A N 1
ATOM 1580 C CA . GLU A 1 191 ? 11.758 6.055 -12.969 1 97.75 191 GLU A CA 1
ATOM 1581 C C . GLU A 1 191 ? 13 6.547 -12.227 1 97.75 191 GLU A C 1
ATOM 1583 O O . GLU A 1 191 ? 13.953 5.793 -12.031 1 97.75 191 GLU A O 1
ATOM 1588 N N . LYS A 1 192 ? 12.961 7.809 -11.852 1 98.25 192 LYS A N 1
ATOM 1589 C CA . LYS A 1 192 ? 14.07 8.352 -11.07 1 98.25 192 LYS A CA 1
ATOM 1590 C C . LYS A 1 192 ? 14.195 7.633 -9.727 1 98.25 192 LYS A C 1
ATOM 1592 O O . LYS A 1 192 ? 15.305 7.379 -9.25 1 98.25 192 LYS A O 1
ATOM 1597 N N . PHE A 1 193 ? 13.094 7.359 -9.102 1 98.69 193 PHE A N 1
ATOM 1598 C CA . PHE A 1 193 ? 13.062 6.613 -7.844 1 98.69 193 PHE A CA 1
ATOM 1599 C C . PHE A 1 193 ? 13.742 5.258 -8.008 1 98.69 193 PHE A C 1
ATOM 1601 O O . PHE A 1 193 ? 14.625 4.906 -7.223 1 98.69 193 PHE A O 1
ATOM 1608 N N . ILE A 1 194 ? 13.312 4.477 -8.992 1 98.25 194 ILE A N 1
ATOM 1609 C CA . ILE A 1 194 ? 13.859 3.148 -9.25 1 98.25 194 ILE A CA 1
ATOM 1610 C C . ILE A 1 194 ? 15.367 3.242 -9.461 1 98.25 194 ILE A C 1
ATOM 1612 O O . ILE A 1 194 ? 16.125 2.414 -8.953 1 98.25 194 ILE A O 1
ATOM 1616 N N . GLU A 1 195 ? 15.766 4.277 -10.062 1 97.31 195 GLU A N 1
ATOM 1617 C CA . GLU A 1 195 ? 17.172 4.461 -10.43 1 97.31 195 GLU A CA 1
ATOM 1618 C C . GLU A 1 195 ? 18.016 4.812 -9.211 1 97.31 195 GLU A C 1
ATOM 1620 O O . GLU A 1 195 ? 19.156 4.355 -9.086 1 97.31 195 GLU A O 1
ATOM 1625 N N . SER A 1 196 ? 17.406 5.594 -8.258 1 97.56 196 SER A N 1
ATOM 1626 C CA . SER A 1 196 ? 18.375 6.25 -7.395 1 97.56 196 SER A CA 1
ATOM 1627 C C . SER A 1 196 ? 17.938 6.23 -5.938 1 97.56 196 SER A C 1
ATOM 1629 O O . SER A 1 196 ? 18.734 6.516 -5.035 1 97.56 196 SER A O 1
ATOM 1631 N N . ALA A 1 197 ? 16.688 5.938 -5.629 1 98.19 197 ALA A N 1
ATOM 1632 C CA . ALA A 1 197 ? 16.219 6.027 -4.25 1 98.19 197 ALA A CA 1
ATOM 1633 C C . ALA A 1 197 ? 16.844 4.938 -3.385 1 98.19 197 ALA A C 1
ATOM 1635 O O . ALA A 1 197 ? 17.156 3.85 -3.875 1 98.19 197 ALA A O 1
ATOM 1636 N N . PRO A 1 198 ? 17.016 5.203 -2.078 1 97.31 198 PRO A N 1
ATOM 1637 C CA . PRO A 1 198 ? 17.469 4.156 -1.155 1 97.31 198 PRO A CA 1
ATOM 1638 C C . PRO A 1 198 ? 16.469 3.004 -1.042 1 97.31 198 PRO A C 1
ATOM 1640 O O . PRO A 1 198 ? 15.273 3.201 -1.216 1 97.31 198 PRO A O 1
ATOM 1643 N N . ALA A 1 199 ? 16.984 1.826 -0.632 1 97.31 199 ALA A N 1
ATOM 1644 C CA . ALA A 1 199 ? 16.219 0.587 -0.611 1 97.31 199 ALA A CA 1
ATOM 1645 C C . ALA A 1 199 ? 15.125 0.642 0.45 1 97.31 199 ALA A C 1
ATOM 1647 O O . ALA A 1 199 ? 14.133 -0.088 0.366 1 97.31 199 ALA A O 1
ATOM 1648 N N . ASP A 1 200 ? 15.297 1.47 1.463 1 96.56 200 ASP A N 1
ATOM 1649 C CA . ASP A 1 200 ? 14.352 1.474 2.576 1 96.56 200 ASP A CA 1
ATOM 1650 C C . ASP A 1 200 ? 13.328 2.6 2.428 1 96.56 200 ASP A C 1
ATOM 1652 O O . ASP A 1 200 ? 12.664 2.971 3.395 1 96.56 200 ASP A O 1
ATOM 1656 N N . VAL A 1 201 ? 13.227 3.229 1.229 1 98.19 201 VAL A N 1
ATOM 1657 C CA . VAL A 1 201 ? 12.211 4.223 0.892 1 98.19 201 VAL A CA 1
ATOM 1658 C C . VAL A 1 201 ? 11.156 3.596 -0.018 1 98.19 201 VAL A C 1
ATOM 1660 O O . VAL A 1 201 ? 11.484 2.82 -0.918 1 98.19 201 VAL A O 1
ATOM 1663 N N . LYS A 1 202 ? 9.891 3.938 0.21 1 98.5 202 LYS A N 1
ATOM 1664 C CA . LYS A 1 202 ? 8.805 3.414 -0.612 1 98.5 202 LYS A CA 1
ATOM 1665 C C . LYS A 1 202 ? 8.281 4.477 -1.574 1 98.5 202 LYS A C 1
ATOM 1667 O O . LYS A 1 202 ? 8.422 5.676 -1.317 1 98.5 202 LYS A O 1
ATOM 1672 N N . PHE A 1 203 ? 7.785 3.988 -2.672 1 98.69 203 PHE A N 1
ATOM 1673 C CA . PHE A 1 203 ? 7.086 4.812 -3.65 1 98.69 203 PHE A CA 1
ATOM 1674 C C . PHE A 1 203 ? 5.609 4.441 -3.717 1 98.69 203 PHE A C 1
ATOM 1676 O O . PHE A 1 203 ? 5.266 3.326 -4.109 1 98.69 203 PHE A O 1
ATOM 1683 N N . MET A 1 204 ? 4.793 5.371 -3.398 1 97.38 204 MET A N 1
ATOM 1684 C CA . MET A 1 204 ? 3.363 5.074 -3.387 1 97.38 204 MET A CA 1
ATOM 1685 C C . MET A 1 204 ? 2.566 6.207 -4.023 1 97.38 204 MET A C 1
ATOM 1687 O O . MET A 1 204 ? 2.861 7.379 -3.799 1 97.38 204 MET A O 1
ATOM 1691 N N . ILE A 1 205 ? 1.535 5.855 -4.801 1 97.5 205 ILE A N 1
ATOM 1692 C CA . ILE A 1 205 ? 0.703 6.879 -5.422 1 97.5 205 ILE A CA 1
ATOM 1693 C C . ILE A 1 205 ? -0.547 7.109 -4.578 1 97.5 205 ILE A C 1
ATOM 1695 O O . ILE A 1 205 ? -0.751 6.438 -3.562 1 97.5 205 ILE A O 1
ATOM 1699 N N . GLN A 1 206 ? -1.343 8.094 -4.949 1 96.44 206 GLN A N 1
ATOM 1700 C CA . GLN A 1 206 ? -2.619 8.359 -4.297 1 96.44 206 GLN A CA 1
ATOM 1701 C C . GLN A 1 206 ? -3.727 7.48 -4.863 1 96.44 206 GLN A C 1
ATOM 1703 O O . GLN A 1 206 ? -4.504 7.918 -5.715 1 96.44 206 GLN A O 1
ATOM 1708 N N . GLU A 1 207 ? -3.9 6.328 -4.312 1 96.31 207 GLU A N 1
ATOM 1709 C CA . GLU A 1 207 ? -4.746 5.301 -4.906 1 96.31 207 GLU A CA 1
ATOM 1710 C C . GLU A 1 207 ? -6.195 5.77 -5.008 1 96.31 207 GLU A C 1
ATOM 1712 O O . GLU A 1 207 ? -6.883 5.465 -5.984 1 96.31 207 GLU A O 1
ATOM 1717 N N . HIS A 1 208 ? -6.648 6.516 -3.986 1 95.69 208 HIS A N 1
ATOM 1718 C CA . HIS A 1 208 ? -8.055 6.91 -3.957 1 95.69 208 HIS A CA 1
ATOM 1719 C C . HIS A 1 208 ? -8.406 7.781 -5.156 1 95.69 208 HIS A C 1
ATOM 1721 O O . HIS A 1 208 ? -9.547 7.77 -5.625 1 95.69 208 HIS A O 1
ATOM 1727 N N . LYS A 1 209 ? -7.438 8.508 -5.703 1 95.12 209 LYS A N 1
ATOM 1728 C CA . LYS A 1 209 ? -7.672 9.359 -6.863 1 95.12 209 LYS A CA 1
ATOM 1729 C C . LYS A 1 209 ? -7.898 8.523 -8.125 1 95.12 209 LYS A C 1
ATOM 1731 O O . LYS A 1 209 ? -8.641 8.938 -9.016 1 95.12 209 LYS A O 1
ATOM 1736 N N . TYR A 1 210 ? -7.312 7.375 -8.203 1 94.38 210 TYR A N 1
ATOM 1737 C CA . TYR A 1 210 ? -7.441 6.496 -9.359 1 94.38 210 TYR A CA 1
ATOM 1738 C C . TYR A 1 210 ? -8.695 5.637 -9.258 1 94.38 210 TYR A C 1
ATOM 1740 O O . TYR A 1 210 ? -9.211 5.152 -10.266 1 94.38 210 TYR A O 1
ATOM 1748 N N . ILE A 1 211 ? -9.141 5.484 -8.039 1 95.88 211 ILE A N 1
ATOM 1749 C CA . ILE A 1 211 ? -10.344 4.695 -7.797 1 95.88 211 ILE A CA 1
ATOM 1750 C C . ILE A 1 211 ? -11.578 5.57 -7.984 1 95.88 211 ILE A C 1
ATOM 1752 O O . ILE A 1 211 ? -12.523 5.184 -8.672 1 95.88 211 ILE A O 1
ATOM 1756 N N . PHE A 1 212 ? -11.508 6.84 -7.418 1 94.69 212 PHE A N 1
ATOM 1757 C CA . PHE A 1 212 ? -12.727 7.625 -7.266 1 94.69 212 PHE A CA 1
ATOM 1758 C C . PHE A 1 212 ? -12.648 8.914 -8.078 1 94.69 212 PHE A C 1
ATOM 1760 O O . PHE A 1 212 ? -13.648 9.633 -8.211 1 94.69 212 PHE A O 1
ATOM 1767 N N . GLY A 1 213 ? -11.516 9.203 -8.648 1 90.88 213 GLY A N 1
ATOM 1768 C CA . GLY A 1 213 ? -11.344 10.477 -9.32 1 90.88 213 GLY A CA 1
ATOM 1769 C C . GLY A 1 213 ? -11.312 11.656 -8.367 1 90.88 213 GLY A C 1
ATOM 1770 O O . GLY A 1 213 ? -10.609 11.625 -7.352 1 90.88 213 GLY A O 1
ATOM 1771 N N . ASP A 1 214 ? -12.016 12.734 -8.656 1 83.25 214 ASP A N 1
ATOM 1772 C CA . ASP A 1 214 ? -11.969 13.945 -7.852 1 83.25 214 ASP A CA 1
ATOM 1773 C C . ASP A 1 214 ? -13.195 14.062 -6.953 1 83.25 214 ASP A C 1
ATOM 1775 O O . ASP A 1 214 ? -13.523 15.148 -6.473 1 83.25 214 ASP A O 1
ATOM 1779 N N . LEU A 1 215 ? -13.828 12.977 -6.652 1 83 215 LEU A N 1
ATOM 1780 C CA . LEU A 1 215 ? -15.0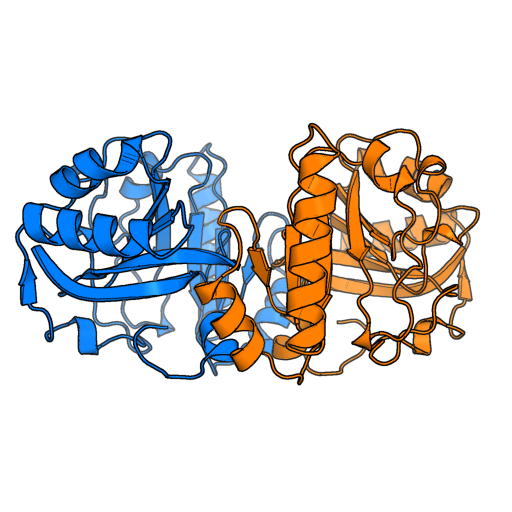16 12.984 -5.809 1 83 215 LEU A CA 1
ATOM 1781 C C . LEU A 1 215 ? -14.656 13.32 -4.367 1 83 215 LEU A C 1
ATOM 1783 O O . LEU A 1 215 ? -13.641 12.852 -3.85 1 83 215 LEU A O 1
ATOM 1787 N N . ARG A 1 216 ? -15.477 14.148 -3.725 1 80.69 216 ARG A N 1
ATOM 1788 C CA . ARG A 1 216 ? -15.305 14.492 -2.318 1 80.69 216 ARG A CA 1
ATOM 1789 C C . ARG A 1 216 ? -15.766 13.352 -1.413 1 80.69 216 ARG A C 1
ATOM 1791 O O . ARG A 1 216 ? -16.766 12.688 -1.709 1 80.69 216 ARG A O 1
ATOM 1798 N N . GLY A 1 217 ? -15.094 13.234 -0.325 1 81.06 217 GLY A N 1
ATOM 1799 C CA . GLY A 1 217 ? -15.562 12.273 0.66 1 81.06 217 GLY A CA 1
ATOM 1800 C C . GLY A 1 217 ? -15.258 10.836 0.283 1 81.06 217 GLY A C 1
ATOM 1801 O O . GLY A 1 217 ? -16.047 9.938 0.547 1 81.06 217 GLY A O 1
ATOM 1802 N N . VAL A 1 218 ? -14.258 10.773 -0.541 1 80.06 218 VAL A N 1
ATOM 1803 C CA . VAL A 1 218 ? -13.828 9.43 -0.904 1 80.06 218 VAL A CA 1
ATOM 1804 C C . VAL A 1 218 ? -12.305 9.32 -0.767 1 80.06 218 VAL A C 1
ATOM 1806 O O . VAL A 1 218 ? -11.602 10.328 -0.794 1 80.06 218 VAL A O 1
ATOM 1809 N N . MET B 1 1 ? 16.875 -22.875 -14.727 1 94.88 1 MET B N 1
ATOM 1810 C CA . MET B 1 1 ? 15.562 -22.266 -14.555 1 94.88 1 MET B CA 1
ATOM 1811 C C . MET B 1 1 ? 15.148 -21.5 -15.812 1 94.88 1 MET B C 1
ATOM 1813 O O . MET B 1 1 ? 15.984 -20.906 -16.484 1 94.88 1 MET B O 1
ATOM 1817 N N . ARG B 1 2 ? 13.883 -21.562 -16.141 1 96.12 2 ARG B N 1
ATOM 1818 C CA . ARG B 1 2 ? 13.375 -20.797 -17.281 1 96.12 2 ARG B CA 1
ATOM 1819 C C . ARG B 1 2 ? 12.938 -19.406 -16.859 1 96.12 2 ARG B C 1
ATOM 1821 O O . ARG B 1 2 ? 11.953 -19.25 -16.141 1 96.12 2 ARG B O 1
ATOM 1828 N N . ILE B 1 3 ? 13.727 -18.453 -17.359 1 97.06 3 ILE B N 1
ATOM 1829 C CA . ILE B 1 3 ? 13.492 -17.078 -16.953 1 97.06 3 ILE B CA 1
ATOM 1830 C C . ILE B 1 3 ? 12.984 -16.266 -18.156 1 97.06 3 ILE B C 1
ATOM 1832 O O . ILE B 1 3 ? 13.562 -16.328 -19.234 1 97.06 3 ILE B O 1
ATOM 1836 N N . ASN B 1 4 ? 11.859 -15.609 -17.953 1 96.62 4 ASN B N 1
ATOM 1837 C CA . ASN B 1 4 ? 11.328 -14.719 -18.984 1 96.62 4 ASN B CA 1
ATOM 1838 C C . ASN B 1 4 ? 12.062 -13.383 -19 1 96.62 4 ASN B C 1
ATOM 1840 O O . ASN B 1 4 ? 12.523 -12.945 -20.062 1 96.62 4 ASN B O 1
ATOM 1844 N N . GLU B 1 5 ? 12.211 -12.734 -17.844 1 96.69 5 GLU B N 1
ATOM 1845 C CA . GLU B 1 5 ? 12.914 -11.461 -17.734 1 96.69 5 GLU B CA 1
ATOM 1846 C C . GLU B 1 5 ? 13.328 -11.172 -16.297 1 96.69 5 GLU B C 1
ATOM 1848 O O . GLU B 1 5 ? 12.734 -11.711 -15.352 1 96.69 5 GLU B O 1
ATOM 1853 N N . ILE B 1 6 ? 14.367 -10.445 -16.094 1 97.69 6 ILE B N 1
ATOM 1854 C CA . ILE B 1 6 ? 14.836 -9.898 -14.836 1 97.69 6 ILE B CA 1
ATOM 1855 C C . ILE B 1 6 ? 14.953 -8.375 -14.938 1 97.69 6 ILE B C 1
ATOM 1857 O O . ILE B 1 6 ? 15.617 -7.855 -15.836 1 97.69 6 ILE B O 1
ATOM 1861 N N . PHE B 1 7 ? 14.273 -7.652 -14.078 1 97.62 7 PHE B N 1
ATOM 1862 C CA . PHE B 1 7 ? 14.258 -6.199 -14.172 1 97.62 7 PHE B CA 1
ATOM 1863 C C . PHE B 1 7 ? 14.031 -5.566 -12.805 1 97.62 7 PHE B C 1
ATOM 1865 O O . PHE B 1 7 ? 13.445 -6.195 -11.914 1 97.62 7 PHE B O 1
ATOM 1872 N N . LEU B 1 8 ? 14.523 -4.391 -12.633 1 98.38 8 LEU B N 1
ATOM 1873 C CA . LEU B 1 8 ? 14.312 -3.604 -11.422 1 98.38 8 LEU B CA 1
ATOM 1874 C C . LEU B 1 8 ? 13.102 -2.693 -11.57 1 98.38 8 LEU B C 1
ATOM 1876 O O . LEU B 1 8 ? 12.953 -2.006 -12.586 1 98.38 8 LEU B O 1
ATOM 1880 N N . SER B 1 9 ? 12.164 -2.719 -10.602 1 98.25 9 SER B N 1
ATOM 1881 C CA . SER B 1 9 ? 10.953 -1.913 -10.672 1 98.25 9 SER B CA 1
ATOM 1882 C C . SER B 1 9 ? 10.312 -1.752 -9.297 1 98.25 9 SER B C 1
ATOM 1884 O O . SER B 1 9 ? 10.992 -1.886 -8.273 1 98.25 9 SER B O 1
ATOM 1886 N N . LEU B 1 10 ? 9.086 -1.258 -9.312 1 98.25 10 LEU B N 1
ATOM 1887 C CA . LEU B 1 10 ? 8.289 -1.095 -8.102 1 98.25 10 LEU B CA 1
ATOM 1888 C C . LEU B 1 10 ? 7.289 -2.236 -7.949 1 98.25 10 LEU B C 1
ATOM 1890 O O . LEU B 1 10 ? 6.629 -2.623 -8.914 1 98.25 10 LEU B O 1
ATOM 1894 N N . GLN B 1 11 ? 7.289 -2.803 -6.773 1 98.31 11 GLN B N 1
ATOM 1895 C CA . GLN B 1 11 ? 6.164 -3.686 -6.484 1 98.31 11 GLN B CA 1
ATOM 1896 C C . GLN B 1 11 ? 4.844 -2.922 -6.512 1 98.31 11 GLN B C 1
ATOM 1898 O O . GLN B 1 11 ? 4.66 -1.968 -5.754 1 98.31 11 GLN B O 1
ATOM 1903 N N . GLY B 1 12 ? 3.951 -3.316 -7.359 1 97.06 12 GLY B N 1
ATOM 1904 C CA . GLY B 1 12 ? 2.723 -2.564 -7.562 1 97.06 12 GLY B CA 1
ATOM 1905 C C . GLY B 1 12 ? 1.497 -3.264 -7.008 1 97.06 12 GLY B C 1
ATOM 1906 O O . GLY B 1 12 ? 0.37 -2.803 -7.203 1 97.06 12 GLY B O 1
ATOM 1907 N N . GLU B 1 13 ? 1.726 -4.379 -6.297 1 96.69 13 GLU B N 1
ATOM 1908 C CA . GLU B 1 13 ? 0.598 -5.18 -5.828 1 96.69 13 GLU B CA 1
ATOM 1909 C C . GLU B 1 13 ? 0.803 -5.637 -4.387 1 96.69 13 GLU B C 1
ATOM 1911 O O . GLU B 1 13 ? 1.936 -5.867 -3.959 1 96.69 13 GLU B O 1
ATOM 1916 N N . GLY B 1 14 ? -0.296 -5.707 -3.682 1 97.12 14 GLY B N 1
ATOM 1917 C CA . GLY B 1 14 ? -0.271 -6.316 -2.363 1 97.12 14 GLY B CA 1
ATOM 1918 C C . GLY B 1 14 ? 0.322 -5.41 -1.299 1 97.12 14 GLY B C 1
ATOM 1919 O O . GLY B 1 14 ? 0.433 -4.199 -1.497 1 97.12 14 GLY B O 1
ATOM 1920 N N . ILE B 1 15 ? 0.715 -6.008 -0.142 1 96.94 15 ILE B N 1
ATOM 1921 C CA . ILE B 1 15 ? 1.022 -5.215 1.044 1 96.94 15 ILE B CA 1
ATOM 1922 C C . ILE B 1 15 ? 2.445 -4.668 0.945 1 96.94 15 ILE B C 1
ATOM 1924 O O . ILE B 1 15 ? 2.838 -3.799 1.724 1 96.94 15 ILE B O 1
ATOM 1928 N N . TYR B 1 16 ? 3.164 -5.113 -0.046 1 97.81 16 TYR B N 1
ATOM 1929 C CA . TYR B 1 16 ? 4.527 -4.617 -0.206 1 97.81 16 TYR B CA 1
ATOM 1930 C C . TYR B 1 16 ? 4.605 -3.6 -1.338 1 97.81 16 TYR B C 1
ATOM 1932 O O . TYR B 1 16 ? 5.695 -3.295 -1.832 1 97.81 16 TYR B O 1
ATOM 1940 N N . THR B 1 17 ? 3.453 -3.121 -1.755 1 97.75 17 THR B N 1
ATOM 1941 C CA . THR B 1 17 ? 3.406 -2.062 -2.758 1 97.75 17 THR B CA 1
ATOM 1942 C C . THR B 1 17 ? 4.332 -0.911 -2.371 1 97.75 17 THR B C 1
ATOM 1944 O O . THR B 1 17 ? 4.379 -0.511 -1.207 1 97.75 17 THR B O 1
ATOM 1947 N N . GLY B 1 18 ? 5.043 -0.49 -3.371 1 97.88 18 GLY B N 1
ATOM 1948 C CA . GLY B 1 18 ? 5.902 0.662 -3.158 1 97.88 18 GLY B CA 1
ATOM 1949 C C . GLY B 1 18 ? 7.363 0.289 -2.971 1 97.88 18 GLY B C 1
ATOM 1950 O O . GLY B 1 18 ? 8.242 1.144 -3.072 1 97.88 18 GLY B O 1
ATOM 1951 N N . GLU B 1 19 ? 7.648 -0.949 -2.59 1 98.44 19 GLU B N 1
ATOM 1952 C CA . GLU B 1 19 ? 9.023 -1.412 -2.438 1 98.44 19 GLU B CA 1
ATOM 1953 C C . GLU B 1 19 ? 9.734 -1.502 -3.787 1 98.44 19 GLU B C 1
ATOM 1955 O O . GLU B 1 19 ? 9.156 -1.977 -4.766 1 98.44 19 GLU B O 1
ATOM 1960 N N . LYS B 1 20 ? 10.938 -0.99 -3.807 1 98.44 20 LYS B N 1
ATOM 1961 C CA . LYS B 1 20 ? 11.812 -1.257 -4.941 1 98.44 20 LYS B CA 1
ATOM 1962 C C . LYS B 1 20 ? 12.328 -2.695 -4.914 1 98.44 20 LYS B C 1
ATOM 1964 O O . LYS B 1 20 ? 12.93 -3.127 -3.932 1 98.44 20 LYS B O 1
ATOM 1969 N N . MET B 1 21 ? 12.031 -3.48 -6.012 1 98.69 21 MET B N 1
ATOM 1970 C CA . MET B 1 21 ? 12.43 -4.887 -6.031 1 98.69 21 MET B CA 1
ATOM 1971 C C . MET B 1 21 ? 13.062 -5.25 -7.371 1 98.69 21 MET B C 1
ATOM 1973 O O . MET B 1 21 ? 12.711 -4.684 -8.406 1 98.69 21 MET B O 1
ATOM 1977 N N . LEU B 1 22 ? 14.016 -6.176 -7.312 1 98.81 22 LEU B N 1
ATOM 1978 C CA . LEU B 1 22 ? 14.414 -6.891 -8.516 1 98.81 22 LEU B CA 1
ATOM 1979 C C . LEU B 1 22 ? 13.461 -8.039 -8.812 1 98.81 22 LEU B C 1
ATOM 1981 O O . LEU B 1 22 ? 13.266 -8.922 -7.977 1 98.81 22 LEU B O 1
ATOM 1985 N N . PHE B 1 23 ? 12.883 -8.023 -9.938 1 98.62 23 PHE B N 1
ATOM 1986 C CA . PHE B 1 23 ? 11.914 -9.039 -10.328 1 98.62 23 PHE B CA 1
ATOM 1987 C C . PHE B 1 23 ? 12.578 -10.125 -11.156 1 98.62 23 PHE B C 1
ATOM 1989 O O . PHE B 1 23 ? 13.305 -9.828 -12.109 1 98.62 23 PHE B O 1
ATOM 1996 N N . ILE B 1 24 ? 12.359 -11.281 -10.758 1 98.38 24 ILE B N 1
ATOM 1997 C CA . ILE B 1 24 ? 12.688 -12.461 -11.547 1 98.38 24 ILE B CA 1
ATOM 1998 C C . ILE B 1 24 ? 11.406 -13.141 -12.031 1 98.38 24 ILE B C 1
ATOM 2000 O O . ILE B 1 24 ? 10.711 -13.789 -11.25 1 98.38 24 ILE B O 1
ATOM 2004 N N . ARG B 1 25 ? 11.133 -12.969 -13.273 1 97.69 25 ARG B N 1
ATOM 2005 C CA . ARG B 1 25 ? 9.93 -13.531 -13.867 1 97.69 25 ARG B CA 1
ATOM 2006 C C . ARG B 1 25 ? 10.227 -14.852 -14.57 1 97.69 25 ARG B C 1
ATOM 2008 O O . ARG B 1 25 ? 11 -14.891 -15.523 1 97.69 25 ARG B O 1
ATOM 2015 N N . THR B 1 26 ? 9.586 -15.859 -14.117 1 97.25 26 THR B N 1
ATOM 2016 C CA . THR B 1 26 ? 9.828 -17.172 -14.695 1 97.25 26 THR B CA 1
ATOM 2017 C C . THR B 1 26 ? 8.867 -17.453 -15.844 1 97.25 26 THR B C 1
ATOM 2019 O O . THR B 1 26 ? 7.926 -16.688 -16.062 1 97.25 26 THR B O 1
ATOM 2022 N N . GLU B 1 27 ? 9.188 -18.516 -16.453 1 95.31 27 GLU B N 1
ATOM 2023 C CA . GLU B 1 27 ? 8.328 -18.969 -17.547 1 95.31 27 GLU B CA 1
ATOM 2024 C C . GLU B 1 27 ? 7.395 -20.078 -17.078 1 95.31 27 GLU B C 1
ATOM 2026 O O . GLU B 1 27 ? 7.57 -20.625 -15.984 1 95.31 27 GLU B O 1
ATOM 2031 N N . TYR B 1 28 ? 6.363 -20.359 -17.859 1 93.62 28 TYR B N 1
ATOM 2032 C CA . TYR B 1 28 ? 5.418 -21.469 -17.734 1 93.62 28 TYR B CA 1
ATOM 2033 C C . TYR B 1 28 ? 4.438 -21.203 -16.594 1 93.62 28 TYR B C 1
ATOM 2035 O O . TYR B 1 28 ? 4.82 -20.688 -15.547 1 93.62 28 TYR B O 1
ATOM 2043 N N . CYS B 1 29 ? 3.334 -21.469 -16.859 1 95.5 29 CYS B N 1
ATOM 2044 C CA . CYS B 1 29 ? 2.264 -21.422 -15.859 1 95.5 29 CYS B CA 1
ATOM 2045 C C . CYS B 1 29 ? 1.26 -22.547 -16.109 1 95.5 29 CYS B C 1
ATOM 2047 O O . CYS B 1 29 ? 0.924 -22.844 -17.25 1 95.5 29 CYS B O 1
ATOM 2049 N N . ASN B 1 30 ? 0.853 -23.172 -15.102 1 95.94 30 ASN B N 1
ATOM 2050 C CA . ASN B 1 30 ? -0.125 -24.25 -15.242 1 95.94 30 ASN B CA 1
ATOM 2051 C C . ASN B 1 30 ? -1.549 -23.703 -15.312 1 95.94 30 ASN B C 1
ATOM 2053 O O . ASN B 1 30 ? -2.498 -24.469 -15.523 1 95.94 30 ASN B O 1
ATOM 2057 N N . LEU B 1 31 ? -1.756 -22.391 -15.117 1 96.81 31 LEU B N 1
ATOM 2058 C CA . LEU B 1 31 ? -3.061 -21.75 -15.234 1 96.81 31 LEU B CA 1
ATOM 2059 C C . LEU B 1 31 ? -3.133 -20.891 -16.484 1 96.81 31 LEU B C 1
ATOM 2061 O O . LEU B 1 31 ? -2.104 -20.562 -17.078 1 96.81 31 LEU B O 1
ATOM 2065 N N . ARG B 1 32 ? -4.352 -20.641 -16.953 1 95 32 ARG B N 1
ATOM 2066 C CA . ARG B 1 32 ? -4.609 -19.797 -18.125 1 95 32 ARG B CA 1
ATOM 2067 C C . ARG B 1 32 ? -5.688 -18.766 -17.812 1 95 32 ARG B C 1
ATOM 2069 O O . ARG B 1 32 ? -6.738 -18.75 -18.469 1 95 32 ARG B O 1
ATOM 2076 N N . CYS B 1 33 ? -5.328 -17.922 -16.906 1 95.38 33 CYS B N 1
ATOM 2077 C CA . CYS B 1 33 ? -6.297 -16.922 -16.469 1 95.38 33 CYS B CA 1
ATOM 2078 C C . CYS B 1 33 ? -6.688 -16 -17.609 1 95.38 33 CYS B C 1
ATOM 2080 O O . CYS B 1 33 ? -5.836 -15.594 -18.406 1 95.38 33 CYS B O 1
ATOM 2082 N N . SER B 1 34 ? -7.965 -15.586 -17.688 1 94.06 34 SER B N 1
ATOM 2083 C CA . SER B 1 34 ? -8.523 -14.797 -18.781 1 94.06 34 SER B CA 1
ATOM 2084 C C . SER B 1 34 ? -7.918 -13.398 -18.828 1 94.06 34 SER B C 1
ATOM 2086 O O . SER B 1 34 ? -7.703 -12.836 -19.906 1 94.06 34 SER B O 1
ATOM 2088 N N . TRP B 1 35 ? -7.562 -12.812 -17.656 1 90.75 35 TRP B N 1
ATOM 2089 C CA . TRP B 1 35 ? -7.105 -11.43 -17.594 1 90.75 35 TRP B CA 1
ATOM 2090 C C . TRP B 1 35 ? -5.605 -11.359 -17.312 1 90.75 35 TRP B C 1
ATOM 2092 O O . TRP B 1 35 ? -5.098 -10.336 -16.844 1 90.75 35 TRP B O 1
ATOM 2102 N N . CYS B 1 36 ? -4.918 -12.469 -17.5 1 91.25 36 CYS B N 1
ATOM 2103 C CA . CYS B 1 36 ? -3.48 -12.445 -17.25 1 91.25 36 CYS B CA 1
ATOM 2104 C C . CYS B 1 36 ? -2.799 -11.367 -18.094 1 91.25 36 CYS B C 1
ATOM 2106 O O . CYS B 1 36 ? -2.916 -11.367 -19.328 1 91.25 36 CYS B O 1
ATOM 2108 N N . ASP B 1 37 ? -1.994 -10.57 -17.438 1 84.12 37 ASP B N 1
ATOM 2109 C CA . ASP B 1 37 ? -1.39 -9.453 -18.156 1 84.12 37 ASP B CA 1
ATOM 2110 C C . ASP B 1 37 ? 0.046 -9.773 -18.562 1 84.12 37 ASP B C 1
ATOM 2112 O O . ASP B 1 37 ? 0.745 -8.922 -19.109 1 84.12 37 ASP B O 1
ATOM 2116 N N . THR B 1 38 ? 0.52 -10.992 -18.297 1 88.38 38 THR B N 1
ATOM 2117 C CA . THR B 1 38 ? 1.877 -11.398 -18.641 1 88.38 38 THR B CA 1
ATOM 2118 C C . THR B 1 38 ? 1.866 -12.711 -19.422 1 88.38 38 THR B C 1
ATOM 2120 O O . THR B 1 38 ? 2.678 -13.602 -19.156 1 88.38 38 THR B O 1
ATOM 2123 N N . LYS B 1 39 ? 1.044 -12.883 -20.328 1 85.5 39 LYS B N 1
ATOM 2124 C CA . LYS B 1 39 ? 0.894 -14.094 -21.125 1 85.5 39 LYS B CA 1
ATOM 2125 C C . LYS B 1 39 ? 2.199 -14.445 -21.828 1 85.5 39 LYS B C 1
ATOM 2127 O O . LYS B 1 39 ? 2.455 -15.617 -22.109 1 85.5 39 LYS B O 1
ATOM 2132 N N . TYR B 1 40 ? 3.008 -13.391 -22.016 1 85.25 40 TYR B N 1
ATOM 2133 C CA . TYR B 1 40 ? 4.277 -13.625 -22.688 1 85.25 40 TYR B CA 1
ATOM 2134 C C . TYR B 1 40 ? 5.211 -14.453 -21.828 1 85.25 40 TYR B C 1
ATOM 2136 O O . TYR B 1 40 ? 6.223 -14.977 -22.312 1 85.25 40 TYR B O 1
ATOM 2144 N N . SER B 1 41 ? 4.859 -14.609 -20.594 1 84.56 41 SER B N 1
ATOM 2145 C CA . SER B 1 41 ? 5.672 -15.414 -19.688 1 84.56 41 SER B CA 1
ATOM 2146 C C . SER B 1 41 ? 5.398 -16.906 -19.859 1 84.56 41 SER B C 1
ATOM 2148 O O . SER B 1 41 ? 6.094 -17.734 -19.297 1 84.56 41 SER B O 1
ATOM 2150 N N . PHE B 1 42 ? 4.48 -17.219 -20.719 1 86.5 42 PHE B N 1
ATOM 2151 C CA . PHE B 1 42 ? 4.133 -18.609 -20.922 1 86.5 42 PHE B CA 1
ATOM 2152 C C . PHE B 1 42 ? 5.191 -19.328 -21.75 1 86.5 42 PHE B C 1
ATOM 2154 O O . PHE B 1 42 ? 5.414 -20.531 -21.578 1 86.5 42 PHE B O 1
ATOM 2161 N N . ASN B 1 43 ? 5.797 -18.531 -22.609 1 85.88 43 ASN B N 1
ATOM 2162 C CA . ASN B 1 43 ? 6.594 -19.281 -23.578 1 85.88 43 ASN B CA 1
ATOM 2163 C C . ASN B 1 43 ? 7.848 -18.516 -24 1 85.88 43 ASN B C 1
ATOM 2165 O O . ASN B 1 43 ? 8.641 -19 -24.797 1 85.88 43 ASN B O 1
ATOM 2169 N N . GLU B 1 44 ? 8.094 -17.406 -23.484 1 87.56 44 GLU B N 1
ATOM 2170 C CA . GLU B 1 44 ? 9.203 -16.578 -23.938 1 87.56 44 GLU B CA 1
ATOM 2171 C C . GLU B 1 44 ? 10.352 -16.594 -22.922 1 87.56 44 GLU B C 1
ATOM 2173 O O . GLU B 1 44 ? 10.984 -15.555 -22.688 1 87.56 44 GLU B O 1
ATOM 2178 N N . GLY B 1 45 ? 10.594 -17.719 -22.406 1 91 45 GLY B N 1
ATOM 2179 C CA . GLY B 1 45 ? 11.672 -17.781 -21.438 1 91 45 GLY B CA 1
ATOM 2180 C C . GLY B 1 45 ? 12.953 -18.375 -22 1 91 45 GLY B C 1
ATOM 2181 O O . GLY B 1 45 ? 12.945 -18.953 -23.094 1 91 45 GLY B O 1
ATOM 2182 N N . THR B 1 46 ? 14.055 -18.078 -21.375 1 94 46 THR B N 1
ATOM 2183 C CA . THR B 1 46 ? 15.375 -18.641 -21.656 1 94 46 THR B CA 1
ATOM 2184 C C . THR B 1 46 ? 15.922 -19.391 -20.453 1 94 46 THR B C 1
ATOM 2186 O O . THR B 1 46 ? 15.688 -18.984 -19.312 1 94 46 THR B O 1
ATOM 2189 N N . GLU B 1 47 ? 16.625 -20.406 -20.75 1 96.12 47 GLU B N 1
ATOM 2190 C CA . GLU B 1 47 ? 17.219 -21.188 -19.656 1 96.12 47 GLU B CA 1
ATOM 2191 C C . GLU B 1 47 ? 18.406 -20.453 -19.047 1 96.12 47 GLU B C 1
ATOM 2193 O O . GLU B 1 47 ? 19.297 -19.984 -19.766 1 96.12 47 GLU B O 1
ATOM 2198 N N . TYR B 1 48 ? 18.391 -20.297 -17.75 1 97.06 48 TYR B N 1
ATOM 2199 C CA . TYR B 1 48 ? 19.484 -19.719 -16.984 1 97.06 48 TYR B CA 1
ATOM 2200 C C . TYR B 1 48 ? 20.016 -20.703 -15.953 1 97.06 48 TYR B C 1
ATOM 2202 O O . TYR B 1 48 ? 19.234 -21.406 -15.305 1 97.06 48 TYR B O 1
ATOM 2210 N N . SER B 1 49 ? 21.328 -20.797 -15.867 1 97.62 49 SER B N 1
ATOM 2211 C CA . SER B 1 49 ? 21.875 -21.469 -14.695 1 97.62 49 SER B CA 1
ATOM 2212 C C . SER B 1 49 ? 21.703 -20.625 -13.438 1 97.62 49 SER B C 1
ATOM 2214 O O . SER B 1 49 ? 21.531 -19.406 -13.516 1 97.62 49 SER B O 1
ATOM 2216 N N . LEU B 1 50 ? 21.766 -21.312 -12.312 1 97.94 50 LEU B N 1
ATOM 2217 C CA . LEU B 1 50 ? 21.703 -20.578 -11.047 1 97.94 50 LEU B CA 1
ATOM 2218 C C . LEU B 1 50 ? 22.828 -19.562 -10.938 1 97.94 50 LEU B C 1
ATOM 2220 O O . LEU B 1 50 ? 22.625 -18.438 -10.492 1 97.94 50 LEU B O 1
ATOM 2224 N N . ASP B 1 51 ? 23.953 -19.969 -11.406 1 98.12 51 ASP B N 1
ATOM 2225 C CA . ASP B 1 51 ? 25.109 -19.094 -11.359 1 98.12 51 ASP B CA 1
ATOM 2226 C C . ASP B 1 51 ? 24.875 -17.828 -12.18 1 98.12 51 ASP B C 1
ATOM 2228 O O . ASP B 1 51 ? 25.234 -16.719 -11.758 1 98.12 51 ASP B O 1
ATOM 2232 N N . ARG B 1 52 ? 24.312 -18.031 -13.258 1 98.12 52 ARG B N 1
ATOM 2233 C CA . ARG B 1 52 ? 24.031 -16.891 -14.117 1 98.12 52 ARG B CA 1
ATOM 2234 C C . ARG B 1 52 ? 23.047 -15.93 -13.453 1 98.12 52 ARG B C 1
ATOM 2236 O O . ARG B 1 52 ? 23.219 -14.711 -13.492 1 98.12 52 ARG B O 1
ATOM 2243 N N . ILE B 1 53 ? 22 -16.469 -12.883 1 98.56 53 ILE B N 1
ATOM 2244 C CA . ILE B 1 53 ? 21.016 -15.656 -12.195 1 98.56 53 ILE B CA 1
ATOM 2245 C C . ILE B 1 53 ? 21.672 -14.867 -11.07 1 98.56 53 ILE B C 1
ATOM 2247 O O . ILE B 1 53 ? 21.453 -13.656 -10.93 1 98.56 53 ILE B O 1
ATOM 2251 N N . ILE B 1 54 ? 22.516 -15.508 -10.297 1 98.5 54 ILE B N 1
ATOM 2252 C CA . ILE B 1 54 ? 23.203 -14.875 -9.18 1 98.5 54 ILE B CA 1
ATOM 2253 C C . ILE B 1 54 ? 24.094 -13.742 -9.695 1 98.5 54 ILE B C 1
ATOM 2255 O O . ILE B 1 54 ? 24.125 -12.656 -9.109 1 98.5 54 ILE B O 1
ATOM 2259 N N . ASP B 1 55 ? 24.75 -14.008 -10.812 1 98.56 55 ASP B N 1
ATOM 2260 C CA . ASP B 1 55 ? 25.594 -12.977 -11.414 1 98.56 55 ASP B CA 1
ATOM 2261 C C . ASP B 1 55 ? 24.766 -11.75 -11.812 1 98.56 55 ASP B C 1
ATOM 2263 O O . ASP B 1 55 ? 25.203 -10.617 -11.609 1 98.56 55 ASP B O 1
ATOM 2267 N N . ILE B 1 56 ? 23.672 -12.016 -12.383 1 98.5 56 ILE B N 1
ATOM 2268 C CA . ILE B 1 56 ? 22.781 -10.93 -12.812 1 98.5 56 ILE B CA 1
ATOM 2269 C C . ILE B 1 56 ? 22.328 -10.133 -11.594 1 98.5 56 ILE B C 1
ATOM 2271 O O . ILE B 1 56 ? 22.328 -8.898 -11.609 1 98.5 56 ILE B O 1
ATOM 2275 N N . ILE B 1 57 ? 21.906 -10.812 -10.5 1 98.62 57 ILE B N 1
ATOM 2276 C CA . ILE B 1 57 ? 21.484 -10.164 -9.266 1 98.62 57 ILE B CA 1
ATOM 2277 C C . ILE B 1 57 ? 22.594 -9.273 -8.734 1 98.62 57 ILE B C 1
ATOM 2279 O O . ILE B 1 57 ? 22.375 -8.109 -8.398 1 98.62 57 ILE B O 1
ATOM 2283 N N . HIS B 1 58 ? 23.781 -9.789 -8.68 1 98 58 HIS B N 1
ATOM 2284 C CA . HIS B 1 58 ? 24.922 -9.031 -8.18 1 98 58 HIS B CA 1
ATOM 2285 C C . HIS B 1 58 ? 25.203 -7.812 -9.055 1 98 58 HIS B C 1
ATOM 2287 O O . HIS B 1 58 ? 25.547 -6.742 -8.539 1 98 58 HIS B O 1
ATOM 2293 N N . GLY B 1 59 ? 25.094 -8.031 -10.352 1 98.19 59 GLY B N 1
ATOM 2294 C CA . GLY B 1 59 ? 25.25 -6.902 -11.258 1 98.19 59 GLY B CA 1
ATOM 2295 C C . GLY B 1 59 ? 24.281 -5.777 -10.992 1 98.19 59 GLY B C 1
ATOM 2296 O O . GLY B 1 59 ? 24.656 -4.605 -10.977 1 98.19 59 GLY B O 1
ATOM 2297 N N . TRP B 1 60 ? 23.031 -6.113 -10.781 1 98 60 TRP B N 1
ATOM 2298 C CA . TRP B 1 60 ? 22.016 -5.125 -10.445 1 98 60 TRP B CA 1
ATOM 2299 C C . TRP B 1 60 ? 22.328 -4.457 -9.109 1 98 60 TRP B C 1
ATOM 23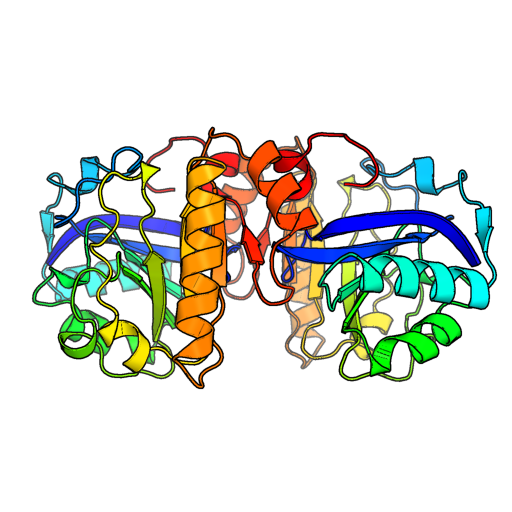01 O O . TRP B 1 60 ? 22.203 -3.238 -8.969 1 98 60 TRP B O 1
ATOM 2311 N N . HIS B 1 61 ? 22.75 -5.23 -8.172 1 97.31 61 HIS B N 1
ATOM 2312 C CA . HIS B 1 61 ? 23 -4.738 -6.82 1 97.31 61 HIS B CA 1
ATOM 2313 C C . HIS B 1 61 ? 24.172 -3.771 -6.793 1 97.31 61 HIS B C 1
ATOM 2315 O O . HIS B 1 61 ? 24.219 -2.855 -5.969 1 97.31 61 HIS B O 1
ATOM 2321 N N . GLN B 1 62 ? 25.188 -3.951 -7.652 1 96.81 62 GLN B N 1
ATOM 2322 C CA . GLN B 1 62 ? 26.344 -3.066 -7.746 1 96.81 62 GLN B CA 1
ATOM 2323 C C . GLN B 1 62 ? 25.938 -1.676 -8.219 1 96.81 62 GLN B C 1
ATOM 2325 O O . GLN B 1 62 ? 26.562 -0.68 -7.863 1 96.81 62 GLN B O 1
ATOM 2330 N N . LYS B 1 63 ? 24.812 -1.592 -8.938 1 96.75 63 LYS B N 1
ATOM 2331 C CA . LYS B 1 63 ? 24.422 -0.344 -9.594 1 96.75 63 LYS B CA 1
ATOM 2332 C C . LYS B 1 63 ? 23.234 0.304 -8.883 1 96.75 63 LYS B C 1
ATOM 2334 O O . LYS B 1 63 ? 22.953 1.48 -9.102 1 96.75 63 LYS B O 1
ATOM 2339 N N . ASN B 1 64 ? 22.531 -0.475 -8.18 1 97.38 64 ASN B N 1
ATOM 2340 C CA . ASN B 1 64 ? 21.281 -0.022 -7.551 1 97.38 64 ASN B CA 1
ATOM 2341 C C . ASN B 1 64 ? 21.203 -0.461 -6.094 1 97.38 64 ASN B C 1
ATOM 2343 O O . ASN B 1 64 ? 21.766 -1.493 -5.719 1 97.38 64 ASN B O 1
ATOM 2347 N N . ASP B 1 65 ? 20.562 0.367 -5.316 1 97.69 65 ASP B N 1
ATOM 2348 C CA . ASP B 1 65 ? 20.297 0.026 -3.92 1 97.69 65 ASP B CA 1
ATOM 2349 C C . ASP B 1 65 ? 18.922 -0.605 -3.762 1 97.69 65 ASP B C 1
ATOM 2351 O O . ASP B 1 65 ? 17.891 0.078 -3.885 1 97.69 65 ASP B O 1
ATOM 2355 N N . PHE B 1 66 ? 18.812 -1.908 -3.572 1 98.12 66 PHE B N 1
ATOM 2356 C CA . PHE B 1 66 ? 17.578 -2.635 -3.299 1 98.12 66 PHE B CA 1
ATOM 2357 C C . PHE B 1 66 ? 17.844 -3.812 -2.367 1 98.12 66 PHE B C 1
ATOM 2359 O O . PHE B 1 66 ? 18.969 -4.328 -2.307 1 98.12 66 PHE B O 1
ATOM 2366 N N . ASN B 1 67 ? 16.844 -4.254 -1.664 1 98 67 ASN B N 1
ATOM 2367 C CA . ASN B 1 67 ? 17 -5.363 -0.729 1 98 67 ASN B CA 1
ATOM 2368 C C . ASN B 1 67 ? 15.93 -6.426 -0.929 1 98 67 ASN B C 1
ATOM 2370 O O . ASN B 1 67 ? 15.867 -7.402 -0.182 1 98 67 ASN B O 1
ATOM 2374 N N . TRP B 1 68 ? 15.07 -6.215 -1.938 1 98.69 68 TRP B N 1
ATOM 2375 C CA . TRP B 1 68 ? 13.977 -7.141 -2.225 1 98.69 68 TRP B CA 1
ATOM 2376 C C . TRP B 1 68 ? 14.172 -7.805 -3.582 1 98.69 68 TRP B C 1
ATOM 2378 O O . TRP B 1 68 ? 14.57 -7.152 -4.547 1 98.69 68 TRP B O 1
ATOM 2388 N N . ILE B 1 69 ? 13.844 -9.039 -3.643 1 98.69 69 ILE B N 1
ATOM 2389 C CA . ILE B 1 69 ? 13.711 -9.773 -4.898 1 98.69 69 ILE B CA 1
ATOM 2390 C C . ILE B 1 69 ? 12.328 -10.414 -4.977 1 98.69 69 ILE B C 1
ATOM 2392 O O . ILE B 1 69 ? 11.891 -11.078 -4.035 1 98.69 69 ILE B O 1
ATOM 2396 N N . CYS B 1 70 ? 11.672 -10.172 -5.988 1 98.56 70 CYS B N 1
ATOM 2397 C CA . CYS B 1 70 ? 10.383 -10.797 -6.242 1 98.56 70 CYS B CA 1
ATOM 2398 C C . CYS B 1 70 ? 10.508 -11.906 -7.281 1 98.56 70 CYS B C 1
ATOM 2400 O O . CYS B 1 70 ? 10.961 -11.664 -8.398 1 98.56 70 CYS B O 1
ATOM 2402 N N . ILE B 1 71 ? 10.227 -13.07 -6.891 1 97.62 71 ILE B N 1
ATOM 2403 C CA . ILE B 1 71 ? 10.172 -14.18 -7.836 1 97.62 71 ILE B CA 1
ATOM 2404 C C . ILE B 1 71 ? 8.727 -14.414 -8.273 1 97.62 71 ILE B C 1
ATOM 2406 O O . ILE B 1 71 ? 7.875 -14.766 -7.449 1 97.62 71 ILE B O 1
ATOM 2410 N N . THR B 1 72 ? 8.555 -14.172 -9.5 1 96.88 72 THR B N 1
ATOM 2411 C CA . THR B 1 72 ? 7.211 -14.211 -10.062 1 96.88 72 THR B CA 1
ATOM 2412 C C . THR B 1 72 ? 7.23 -14.781 -11.477 1 96.88 72 THR B C 1
ATOM 2414 O O . THR B 1 72 ? 8.141 -15.539 -11.836 1 96.88 72 THR B O 1
ATOM 2417 N N . GLY B 1 73 ? 6.117 -14.617 -12.172 1 94.56 73 GLY B N 1
ATOM 2418 C CA . GLY B 1 73 ? 6.086 -15.008 -13.578 1 94.56 73 GLY B CA 1
ATOM 2419 C C . GLY B 1 73 ? 5.66 -16.453 -13.781 1 94.56 73 GLY B C 1
ATOM 2420 O O . GLY B 1 73 ? 6.176 -17.359 -13.125 1 94.56 73 GLY B O 1
ATOM 2421 N N . GLY B 1 74 ? 4.754 -16.547 -14.836 1 94.5 74 GLY B N 1
ATOM 2422 C CA . GLY B 1 74 ? 4.152 -17.875 -14.891 1 94.5 74 GLY B CA 1
ATOM 2423 C C . GLY B 1 74 ? 3.764 -18.406 -13.523 1 94.5 74 GLY B C 1
ATOM 2424 O O . GLY B 1 74 ? 2.912 -17.828 -12.844 1 94.5 74 GLY B O 1
ATOM 2425 N N . GLU B 1 75 ? 4.414 -19.578 -13.273 1 95.88 75 GLU B N 1
ATOM 2426 C CA . GLU B 1 75 ? 4.348 -20.156 -11.93 1 95.88 75 GLU B CA 1
ATOM 2427 C C . GLU B 1 75 ? 5.73 -20.578 -11.445 1 95.88 75 GLU B C 1
ATOM 2429 O O . GLU B 1 75 ? 6.25 -21.609 -11.852 1 95.88 75 GLU B O 1
ATOM 2434 N N . PRO B 1 76 ? 6.25 -19.734 -10.531 1 95.44 76 PRO B N 1
ATOM 2435 C CA . PRO B 1 76 ? 7.609 -20.031 -10.07 1 95.44 76 PRO B CA 1
ATOM 2436 C C . PRO B 1 76 ? 7.746 -21.422 -9.484 1 95.44 76 PRO B C 1
ATOM 2438 O O . PRO B 1 76 ? 8.812 -22.047 -9.586 1 95.44 76 PRO B O 1
ATOM 2441 N N . LEU B 1 77 ? 6.727 -21.938 -8.93 1 93.94 77 LEU B N 1
ATOM 2442 C CA . LEU B 1 77 ? 6.785 -23.219 -8.242 1 93.94 77 LEU B CA 1
ATOM 2443 C C . LEU B 1 77 ? 6.977 -24.359 -9.242 1 93.94 77 LEU B C 1
ATOM 2445 O O . LEU B 1 77 ? 7.27 -25.484 -8.852 1 93.94 77 LEU B O 1
ATOM 2449 N N . LEU B 1 78 ? 6.824 -24.047 -10.492 1 94 78 LEU B N 1
ATOM 2450 C CA . LEU B 1 78 ? 7.035 -25.047 -11.531 1 94 78 LEU B CA 1
ATOM 2451 C C . LEU B 1 78 ? 8.516 -25.156 -11.891 1 94 78 LEU B C 1
ATOM 2453 O O . LEU B 1 78 ? 8.922 -26.094 -12.586 1 94 78 LEU B O 1
ATOM 2457 N N . GLN B 1 79 ? 9.297 -24.234 -11.383 1 93.81 79 GLN B N 1
ATOM 2458 C CA . GLN B 1 79 ? 10.727 -24.25 -11.672 1 93.81 79 GLN B CA 1
ATOM 2459 C C . GLN B 1 79 ? 11.461 -25.234 -10.75 1 93.81 79 GLN B C 1
ATOM 2461 O O . GLN B 1 79 ? 11.43 -25.078 -9.531 1 93.81 79 GLN B O 1
ATOM 2466 N N . ARG B 1 80 ? 12.172 -26.141 -11.297 1 90.56 80 ARG B N 1
ATOM 2467 C CA . ARG B 1 80 ? 12.812 -27.219 -10.555 1 90.56 80 ARG B CA 1
ATOM 2468 C C . ARG B 1 80 ? 13.836 -26.672 -9.562 1 90.56 80 ARG B C 1
ATOM 2470 O O . ARG B 1 80 ? 13.969 -27.203 -8.453 1 90.56 80 ARG B O 1
ATOM 2477 N N . ASP B 1 81 ? 14.477 -25.562 -9.914 1 93.31 81 ASP B N 1
ATOM 2478 C CA . ASP B 1 81 ? 15.594 -25.078 -9.117 1 93.31 81 ASP B CA 1
ATOM 2479 C C . ASP B 1 81 ? 15.172 -23.906 -8.234 1 93.31 81 ASP B C 1
ATOM 2481 O O . ASP B 1 81 ? 16.016 -23.188 -7.711 1 93.31 81 ASP B O 1
ATOM 2485 N N . LEU B 1 82 ? 13.898 -23.719 -8.062 1 93.88 82 LEU B N 1
ATOM 2486 C CA . LEU B 1 82 ? 13.414 -22.578 -7.301 1 93.88 82 LEU B CA 1
ATOM 2487 C C . LEU B 1 82 ? 13.953 -22.609 -5.875 1 93.88 82 LEU B C 1
ATOM 2489 O O . LEU B 1 82 ? 14.477 -21.594 -5.387 1 93.88 82 LEU B O 1
ATOM 2493 N N . ASN B 1 83 ? 13.859 -23.719 -5.234 1 92.69 83 ASN B N 1
ATOM 2494 C CA . ASN B 1 83 ? 14.312 -23.844 -3.854 1 92.69 83 ASN B CA 1
ATOM 2495 C C . ASN B 1 83 ? 15.805 -23.531 -3.723 1 92.69 83 ASN B C 1
ATOM 2497 O O . ASN B 1 83 ? 16.219 -22.859 -2.775 1 92.69 83 ASN B O 1
ATOM 2501 N N . ASP B 1 84 ? 16.531 -24.062 -4.609 1 94.06 84 ASP B N 1
ATOM 2502 C CA . ASP B 1 84 ? 17.984 -23.812 -4.59 1 94.06 84 ASP B CA 1
ATOM 2503 C C . ASP B 1 84 ? 18.281 -22.328 -4.762 1 94.06 84 ASP B C 1
ATOM 2505 O O . ASP B 1 84 ? 19.156 -21.781 -4.086 1 94.06 84 ASP B O 1
ATOM 2509 N N . LEU B 1 85 ? 17.578 -21.688 -5.691 1 95.44 85 LEU B N 1
ATOM 2510 C CA . LEU B 1 85 ? 17.781 -20.25 -5.883 1 95.44 85 LEU B CA 1
ATOM 2511 C C . LEU B 1 85 ? 17.469 -19.484 -4.598 1 95.44 85 LEU B C 1
ATOM 2513 O O . LEU B 1 85 ? 18.266 -18.656 -4.168 1 95.44 85 LEU B O 1
ATOM 2517 N N . VAL B 1 86 ? 16.359 -19.781 -3.953 1 94.75 86 VAL B N 1
ATOM 2518 C CA . VAL B 1 86 ? 15.938 -19.094 -2.742 1 94.75 86 VAL B CA 1
ATOM 2519 C C . VAL B 1 86 ? 16.969 -19.297 -1.637 1 94.75 86 VAL B C 1
ATOM 2521 O O . VAL B 1 86 ? 17.328 -18.344 -0.936 1 94.75 86 VAL B O 1
ATOM 2524 N N . LYS B 1 87 ? 17.453 -20.453 -1.502 1 92.94 87 LYS B N 1
ATOM 2525 C CA . LYS B 1 87 ? 18.469 -20.766 -0.504 1 92.94 87 LYS B CA 1
ATOM 2526 C C . LYS B 1 87 ? 19.703 -19.891 -0.692 1 92.94 87 LYS B C 1
ATOM 2528 O O . LYS B 1 87 ? 20.344 -19.5 0.283 1 92.94 87 LYS B O 1
ATOM 2533 N N . LEU B 1 88 ? 20 -19.656 -1.87 1 94.75 88 LEU B N 1
ATOM 2534 C CA . LEU B 1 88 ? 21.203 -18.906 -2.186 1 94.75 88 LEU B CA 1
ATOM 2535 C C . LEU B 1 88 ? 21.016 -17.422 -1.898 1 94.75 88 LEU B C 1
ATOM 2537 O O . LEU B 1 88 ? 21.953 -16.734 -1.497 1 94.75 88 LEU B O 1
ATOM 2541 N N . ILE B 1 89 ? 19.766 -16.875 -2.023 1 95.94 89 ILE B N 1
ATOM 2542 C CA . ILE B 1 89 ? 19.656 -15.414 -2.061 1 95.94 89 ILE B CA 1
ATOM 2543 C C . ILE B 1 89 ? 18.969 -14.922 -0.795 1 95.94 89 ILE B C 1
ATOM 2545 O O . ILE B 1 89 ? 19.109 -13.75 -0.418 1 95.94 89 ILE B O 1
ATOM 2549 N N . TYR B 1 90 ? 18.281 -15.781 0.018 1 94.12 90 TYR B N 1
ATOM 2550 C CA . TYR B 1 90 ? 17.453 -15.328 1.126 1 94.12 90 TYR B CA 1
ATOM 2551 C C . TYR B 1 90 ? 18.312 -14.766 2.254 1 94.12 90 TYR B C 1
ATOM 2553 O O . TYR B 1 90 ? 17.844 -13.961 3.061 1 94.12 90 TYR B O 1
ATOM 2561 N N . PRO B 1 91 ? 19.594 -15.195 2.451 1 94.75 91 PRO B N 1
ATOM 2562 C CA . PRO B 1 91 ? 20.422 -14.617 3.521 1 94.75 91 PRO B CA 1
ATOM 2563 C C . PRO B 1 91 ? 20.703 -13.133 3.303 1 94.75 91 PRO B C 1
ATOM 2565 O O . PRO B 1 91 ? 20.953 -12.398 4.266 1 94.75 91 PRO B O 1
ATOM 2568 N N . GLU B 1 92 ? 20.656 -12.688 2.014 1 96.5 92 GLU B N 1
ATOM 2569 C CA . GLU B 1 92 ? 21.078 -11.328 1.699 1 96.5 92 GLU B CA 1
ATOM 2570 C C . GLU B 1 92 ? 19.891 -10.453 1.33 1 96.5 92 GLU B C 1
ATOM 2572 O O . GLU B 1 9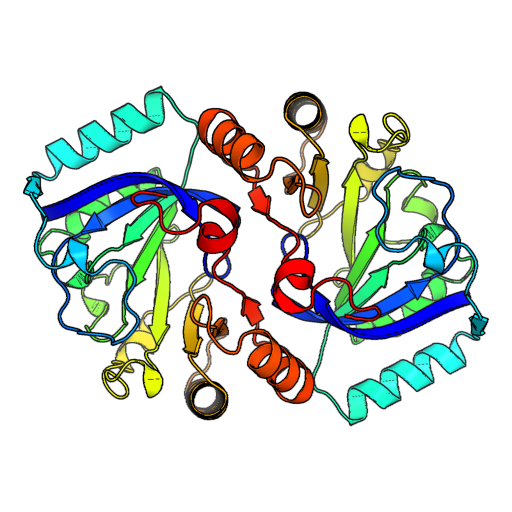2 ? 19.938 -9.227 1.453 1 96.5 92 GLU B O 1
ATOM 2577 N N . TYR B 1 93 ? 18.828 -11.078 0.833 1 97.62 93 TYR B N 1
ATOM 2578 C CA . TYR B 1 93 ? 17.688 -10.344 0.313 1 97.62 93 TYR B CA 1
ATOM 2579 C C . TYR B 1 93 ? 16.391 -10.797 0.978 1 97.62 93 TYR B C 1
ATOM 2581 O O . TYR B 1 93 ? 16.281 -11.953 1.396 1 97.62 93 TYR B O 1
ATOM 2589 N N . LYS B 1 94 ? 15.516 -9.891 1.146 1 97.62 94 LYS B N 1
ATOM 2590 C CA . LYS B 1 94 ? 14.125 -10.281 1.336 1 97.62 94 LYS B CA 1
ATOM 2591 C C . LYS B 1 94 ? 13.523 -10.82 0.039 1 97.62 94 LYS B C 1
ATOM 2593 O O . LYS B 1 94 ? 13.758 -10.266 -1.036 1 97.62 94 LYS B O 1
ATOM 2598 N N . ILE B 1 95 ? 12.75 -11.859 0.096 1 97 95 ILE B N 1
ATOM 2599 C CA . ILE B 1 95 ? 12.203 -12.477 -1.105 1 97 95 ILE B CA 1
ATOM 2600 C C . ILE B 1 95 ? 10.672 -12.469 -1.037 1 97 95 ILE B C 1
ATOM 2602 O O . ILE B 1 95 ? 10.094 -12.805 -0.004 1 97 95 ILE B O 1
ATOM 2606 N N . LEU B 1 96 ? 10.055 -12.031 -1.995 1 97.69 96 LEU B N 1
ATOM 2607 C CA . LEU B 1 96 ? 8.617 -12.211 -2.188 1 97.69 96 LEU B CA 1
ATOM 2608 C C . LEU B 1 96 ? 8.336 -13.227 -3.289 1 97.69 96 LEU B C 1
ATOM 2610 O O . LEU B 1 96 ? 8.711 -13.008 -4.445 1 97.69 96 LEU B O 1
ATOM 2614 N N . LEU B 1 97 ? 7.797 -14.289 -2.941 1 96.19 97 LEU B N 1
ATOM 2615 C CA . LEU B 1 97 ? 7.359 -15.297 -3.9 1 96.19 97 LEU B CA 1
ATOM 2616 C C . LEU B 1 97 ? 5.902 -15.086 -4.289 1 96.19 97 LEU B C 1
ATOM 2618 O O . LEU B 1 97 ? 5.012 -15.156 -3.439 1 96.19 97 LEU B O 1
ATOM 2622 N N . GLU B 1 98 ? 5.637 -14.797 -5.484 1 97.12 98 GLU B N 1
ATOM 2623 C CA . GLU B 1 98 ? 4.273 -14.695 -6.004 1 97.12 98 GLU B CA 1
ATOM 2624 C C . GLU B 1 98 ? 3.85 -16 -6.68 1 97.12 98 GLU B C 1
ATOM 2626 O O . GLU B 1 98 ? 4.488 -16.438 -7.637 1 97.12 98 GLU B O 1
ATOM 2631 N N . THR B 1 99 ? 2.803 -16.547 -6.234 1 96.31 99 THR B N 1
ATOM 2632 C CA . THR B 1 99 ? 2.324 -17.828 -6.738 1 96.31 99 THR B CA 1
ATOM 2633 C C . THR B 1 99 ? 0.802 -17.844 -6.844 1 96.31 99 THR B C 1
ATOM 2635 O O . THR B 1 99 ? 0.121 -17.125 -6.109 1 96.31 99 THR B O 1
ATOM 2638 N N . SER B 1 100 ? 0.296 -18.641 -7.766 1 96.06 100 SER B N 1
ATOM 2639 C CA . SER B 1 100 ? -1.149 -18.797 -7.902 1 96.06 100 SER B CA 1
ATOM 2640 C C . SER B 1 100 ? -1.733 -19.609 -6.758 1 96.06 100 SER B C 1
ATOM 2642 O O . SER B 1 100 ? -2.949 -19.625 -6.551 1 96.06 100 SER B O 1
ATOM 2644 N N . GLY B 1 101 ? -0.887 -20.297 -6.055 1 95.31 101 GLY B N 1
ATOM 2645 C CA . GLY B 1 101 ? -1.355 -21.141 -4.969 1 95.31 101 GLY B CA 1
ATOM 2646 C C . GLY B 1 101 ? -1.979 -22.438 -5.445 1 95.31 101 GLY B C 1
ATOM 2647 O O . GLY B 1 101 ? -2.537 -23.203 -4.648 1 95.31 101 GLY B O 1
ATOM 2648 N N . SER B 1 102 ? -1.888 -22.719 -6.75 1 96.25 102 SER B N 1
ATOM 2649 C CA . SER B 1 102 ? -2.459 -23.938 -7.293 1 96.25 102 SER B CA 1
ATOM 2650 C C . SER B 1 102 ? -1.562 -25.141 -7.008 1 96.25 102 SER B C 1
ATOM 2652 O O . SER B 1 102 ? -2.02 -26.281 -7.035 1 96.25 102 SER B O 1
ATOM 2654 N N . ILE B 1 103 ? -0.3 -24.875 -6.805 1 93.75 103 ILE B N 1
ATOM 2655 C CA . ILE B 1 103 ? 0.692 -25.906 -6.539 1 93.75 103 ILE B CA 1
ATOM 2656 C C . ILE B 1 103 ? 1.08 -25.891 -5.062 1 93.75 103 ILE B C 1
ATOM 2658 O O . ILE B 1 103 ? 1.158 -24.828 -4.449 1 93.75 103 ILE B O 1
ATOM 2662 N N . ASP B 1 104 ? 1.376 -27.016 -4.559 1 91.94 104 ASP B N 1
ATOM 2663 C CA . ASP B 1 104 ? 1.77 -27.156 -3.16 1 91.94 104 ASP B CA 1
ATOM 2664 C C . ASP B 1 104 ? 3.078 -26.422 -2.881 1 91.94 104 ASP B C 1
ATOM 2666 O O . ASP B 1 104 ? 4.098 -26.703 -3.521 1 91.94 104 ASP B O 1
ATOM 2670 N N . ILE B 1 105 ? 3.02 -25.562 -1.896 1 89.81 105 ILE B N 1
ATOM 2671 C CA . ILE B 1 105 ? 4.184 -24.734 -1.604 1 89.81 105 ILE B CA 1
ATOM 2672 C C . ILE B 1 105 ? 5.098 -25.453 -0.62 1 89.81 105 ILE B C 1
ATOM 2674 O O . ILE B 1 105 ? 6.188 -24.969 -0.3 1 89.81 105 ILE B O 1
ATOM 2678 N N . LYS B 1 106 ? 4.688 -26.656 -0.178 1 82.06 106 LYS B N 1
ATOM 2679 C CA . LYS B 1 106 ? 5.477 -27.469 0.743 1 82.06 106 LYS B CA 1
ATOM 2680 C C . LYS B 1 106 ? 6.914 -27.609 0.257 1 82.06 106 LYS B C 1
ATOM 2682 O O . LYS B 1 106 ? 7.836 -27.75 1.064 1 82.06 106 LYS B O 1
ATOM 2687 N N . ARG B 1 107 ? 6.969 -27.594 -1.025 1 67.81 107 ARG B N 1
ATOM 2688 C CA . ARG B 1 107 ? 8.297 -27.75 -1.616 1 67.81 107 ARG B CA 1
ATOM 2689 C C . ARG B 1 107 ? 9.211 -26.594 -1.225 1 67.81 107 ARG B C 1
ATOM 2691 O O . ARG B 1 107 ? 10.438 -26.719 -1.273 1 67.81 107 ARG B O 1
ATOM 2698 N N . PHE B 1 108 ? 8.477 -25.438 -1.014 1 64.75 108 PHE B N 1
ATOM 2699 C CA . PHE B 1 108 ? 9.234 -24.297 -0.521 1 64.75 108 PHE B CA 1
ATOM 2700 C C . PHE B 1 108 ? 9.344 -24.328 0.998 1 64.75 108 PHE B C 1
ATOM 2702 O O . PHE B 1 108 ? 9.273 -23.297 1.658 1 64.75 108 PHE B O 1
ATOM 2709 N N . LEU B 1 109 ? 9.531 -25.547 1.542 1 60.47 109 LEU B N 1
ATOM 2710 C CA . LEU B 1 109 ? 9.305 -25.969 2.916 1 60.47 109 LEU B CA 1
ATOM 2711 C C . LEU B 1 109 ? 10.086 -25.109 3.895 1 60.47 109 LEU B C 1
ATOM 2713 O O . LEU B 1 109 ? 9.57 -24.719 4.945 1 60.47 109 LEU B O 1
ATOM 2717 N N . PRO B 1 110 ? 11.461 -24.953 3.768 1 63.12 110 PRO B N 1
ATOM 2718 C CA . PRO B 1 110 ? 11.914 -24.234 4.957 1 63.12 110 PRO B CA 1
ATOM 2719 C C . PRO B 1 110 ? 11.453 -22.781 4.965 1 63.12 110 PRO B C 1
ATOM 2721 O O . PRO B 1 110 ? 11.633 -22.062 3.977 1 63.12 110 PRO B O 1
ATOM 2724 N N . LEU B 1 111 ? 10.508 -22.562 5.887 1 72.25 111 LEU B N 1
ATOM 2725 C CA . LEU B 1 111 ? 10.133 -21.172 6.105 1 72.25 111 LEU B CA 1
ATOM 2726 C C . LEU B 1 111 ? 11.344 -20.344 6.52 1 72.25 111 LEU B C 1
ATOM 2728 O O . LEU B 1 111 ? 11.906 -20.547 7.594 1 72.25 111 LEU B O 1
ATOM 2732 N N . TYR B 1 112 ? 11.758 -19.672 5.465 1 83.25 112 TYR B N 1
ATOM 2733 C CA . TYR B 1 112 ? 12.836 -18.719 5.758 1 83.25 112 TYR B CA 1
ATOM 2734 C C . TYR B 1 112 ? 12.281 -17.391 6.262 1 83.25 112 TYR B C 1
ATOM 2736 O O . TYR B 1 112 ? 11.234 -16.938 5.793 1 83.25 112 TYR B O 1
ATOM 2744 N N . LYS B 1 113 ? 12.906 -16.828 7.348 1 83.69 113 LYS B N 1
ATOM 2745 C CA . LYS B 1 113 ? 12.43 -15.602 7.992 1 83.69 113 LYS B CA 1
ATOM 2746 C C . LYS B 1 113 ? 12.328 -14.453 6.992 1 83.69 113 LYS B C 1
ATOM 2748 O O . LYS B 1 113 ? 11.508 -13.547 7.156 1 83.69 113 LYS B O 1
ATOM 2753 N N . ASN B 1 114 ? 13.07 -14.414 5.906 1 92.31 114 ASN B N 1
ATOM 2754 C CA . ASN B 1 114 ? 13.086 -13.289 4.973 1 92.31 114 ASN B CA 1
ATOM 2755 C C . ASN B 1 114 ? 12.414 -13.656 3.652 1 92.31 114 ASN B C 1
ATOM 2757 O O . ASN B 1 114 ? 12.656 -13.016 2.629 1 92.31 114 ASN B O 1
ATOM 2761 N N . VAL B 1 115 ? 11.594 -14.703 3.67 1 94.06 115 VAL B N 1
ATOM 2762 C CA . VAL B 1 115 ? 10.859 -15.109 2.477 1 94.06 115 VAL B CA 1
ATOM 2763 C C . VAL B 1 115 ? 9.359 -14.992 2.725 1 94.06 115 VAL B C 1
ATOM 2765 O O . VAL B 1 115 ? 8.82 -15.625 3.637 1 94.06 115 VAL B O 1
ATOM 2768 N N . TYR B 1 116 ? 8.734 -14.188 1.942 1 95.25 116 TYR B N 1
ATOM 2769 C CA . TYR B 1 116 ? 7.305 -13.93 2.055 1 95.25 116 TYR B CA 1
ATOM 2770 C C . TYR B 1 116 ? 6.559 -14.461 0.836 1 95.25 116 TYR B C 1
ATOM 2772 O O . TYR B 1 116 ? 7.133 -14.586 -0.247 1 95.25 116 TYR B O 1
ATOM 2780 N N . LYS B 1 117 ? 5.305 -14.766 1.049 1 95.12 117 LYS B N 1
ATOM 2781 C CA . LYS B 1 117 ? 4.477 -15.312 -0.019 1 95.12 117 LYS B CA 1
ATOM 2782 C C . LYS B 1 117 ? 3.289 -14.398 -0.321 1 95.12 117 LYS B C 1
ATOM 2784 O O . LYS B 1 117 ? 2.619 -13.922 0.596 1 95.12 117 LYS B O 1
ATOM 2789 N N . ASP B 1 118 ? 3.174 -14.102 -1.503 1 97.12 118 ASP B N 1
ATOM 2790 C CA . ASP B 1 118 ? 1.965 -13.539 -2.1 1 97.12 118 ASP B CA 1
ATOM 2791 C C . ASP B 1 118 ? 1.193 -14.602 -2.879 1 97.12 118 ASP B C 1
ATOM 2793 O O . ASP B 1 118 ? 1.581 -14.969 -3.99 1 97.12 118 ASP B O 1
ATOM 2797 N N . ILE B 1 119 ? 0.115 -15.102 -2.338 1 96.88 119 ILE B N 1
ATOM 2798 C CA . ILE B 1 119 ? -0.659 -16.141 -2.998 1 96.88 119 ILE B CA 1
ATOM 2799 C C . ILE B 1 119 ? -1.894 -15.539 -3.658 1 96.88 119 ILE B C 1
ATOM 2801 O O . ILE B 1 119 ? -2.725 -14.922 -2.986 1 96.88 119 ILE B O 1
ATOM 2805 N N . ASP B 1 120 ? -1.997 -15.695 -4.91 1 97.44 120 ASP B N 1
ATOM 2806 C CA . ASP B 1 120 ? -3.086 -15.141 -5.707 1 97.44 120 ASP B CA 1
ATOM 2807 C C . ASP B 1 120 ? -4.25 -16.125 -5.809 1 97.44 120 ASP B C 1
ATOM 2809 O O . ASP B 1 120 ? -4.172 -17.109 -6.547 1 97.44 120 ASP B O 1
ATOM 2813 N N . PHE B 1 121 ? -5.266 -15.859 -5.129 1 98.44 121 PHE B N 1
ATOM 2814 C CA . PHE B 1 121 ? -6.473 -16.672 -5.207 1 98.44 121 PHE B CA 1
ATOM 2815 C C . PHE B 1 121 ? -7.297 -16.297 -6.438 1 98.44 121 PHE B C 1
ATOM 2817 O O . PHE B 1 121 ? -7.793 -15.172 -6.543 1 98.44 121 PHE B O 1
ATOM 2824 N N . LYS B 1 122 ? -7.379 -17.172 -7.395 1 98.5 122 LYS B N 1
ATOM 2825 C CA . LYS B 1 122 ? -8.094 -16.906 -8.648 1 98.5 122 LYS B CA 1
ATOM 2826 C C . LYS B 1 122 ? -9.602 -17.047 -8.461 1 98.5 122 LYS B C 1
ATOM 2828 O O . LYS B 1 122 ? -10.078 -18.078 -7.965 1 98.5 122 LYS B O 1
ATOM 2833 N N . LEU B 1 123 ? -10.289 -16.047 -8.875 1 98.56 123 LEU B N 1
ATOM 2834 C CA . LEU B 1 123 ? -11.742 -15.992 -8.734 1 98.56 123 LEU B CA 1
ATOM 2835 C C . LEU B 1 123 ? -12.43 -16.344 -10.047 1 98.56 123 LEU B C 1
ATOM 2837 O O . LEU B 1 123 ? -11.773 -16.578 -11.055 1 98.56 123 LEU B O 1
ATOM 2841 N N . PRO B 1 124 ? -13.75 -16.406 -10.047 1 98.44 124 PRO B N 1
ATOM 2842 C CA . PRO B 1 124 ? -14.477 -16.938 -11.203 1 98.44 124 PRO B CA 1
ATOM 2843 C C . PRO B 1 124 ? -14.141 -16.219 -12.5 1 98.44 124 PRO B C 1
ATOM 2845 O O . PRO B 1 124 ? -13.992 -16.844 -13.547 1 98.44 124 PRO B O 1
ATOM 2848 N N . SER B 1 125 ? -13.977 -14.914 -12.484 1 97.75 125 SER B N 1
ATOM 2849 C CA . SER B 1 125 ? -13.758 -14.18 -13.727 1 97.75 125 SER B CA 1
ATOM 2850 C C . SER B 1 125 ? -12.438 -14.562 -14.375 1 97.75 125 SER B C 1
ATOM 2852 O O . SER B 1 125 ? -12.203 -14.266 -15.547 1 97.75 125 SER B O 1
ATOM 2854 N N . SER B 1 126 ? -11.523 -15.195 -13.617 1 97.44 126 SER B N 1
ATOM 2855 C CA . SER B 1 126 ? -10.242 -15.625 -14.156 1 97.44 126 SER B CA 1
ATOM 2856 C C . SER B 1 126 ? -10.398 -16.859 -15.039 1 97.44 126 SER B C 1
ATOM 2858 O O . SER B 1 126 ? -9.508 -17.172 -15.836 1 97.44 126 SER B O 1
ATOM 2860 N N . GLY B 1 127 ? -11.508 -17.562 -14.867 1 98.06 127 GLY B N 1
ATOM 2861 C CA . GLY B 1 127 ? -11.68 -18.859 -15.516 1 98.06 127 GLY B CA 1
ATOM 2862 C C . GLY B 1 127 ? -10.914 -19.969 -14.828 1 98.06 127 GLY B C 1
ATOM 2863 O O . GLY B 1 127 ? -10.906 -21.109 -15.297 1 98.06 127 GLY B O 1
ATOM 2864 N N . MET B 1 128 ? -10.234 -19.703 -13.75 1 98.12 128 MET B N 1
ATOM 2865 C CA . MET B 1 128 ? -9.383 -20.672 -13.07 1 98.12 128 MET B CA 1
ATOM 2866 C C . MET B 1 128 ? -9.797 -20.844 -11.617 1 98.12 128 MET B C 1
ATOM 2868 O O . MET B 1 128 ? -8.984 -21.234 -10.773 1 98.12 128 MET B O 1
ATOM 2872 N N . TYR B 1 129 ? -11.055 -20.422 -11.344 1 97.88 129 TYR B N 1
ATOM 2873 C CA . TYR B 1 129 ? -11.594 -20.609 -10.008 1 97.88 129 TYR B CA 1
ATOM 2874 C C . TYR B 1 129 ? -11.594 -22.094 -9.625 1 97.88 129 TYR B C 1
ATOM 2876 O O . TYR B 1 129 ? -11.883 -22.953 -10.461 1 97.88 129 TYR B O 1
ATOM 2884 N N . GLY B 1 130 ? -11.273 -22.391 -8.383 1 97.38 130 GLY B N 1
ATOM 2885 C CA . GLY B 1 130 ? -11.281 -23.766 -7.906 1 97.38 130 GLY B CA 1
ATOM 2886 C C . GLY B 1 130 ? -9.922 -24.422 -7.961 1 97.38 130 GLY B C 1
ATOM 2887 O O . GLY B 1 130 ? -9.766 -25.578 -7.559 1 97.38 130 GLY B O 1
ATOM 2888 N N . LYS B 1 131 ? -8.891 -23.703 -8.383 1 97.81 131 LYS B N 1
ATOM 2889 C CA . LYS B 1 131 ? -7.559 -24.281 -8.555 1 97.81 131 LYS B CA 1
ATOM 2890 C C . LYS B 1 131 ? -6.688 -24.047 -7.324 1 97.81 131 LYS B C 1
ATOM 2892 O O . LYS B 1 131 ? -5.562 -24.547 -7.246 1 97.81 131 LYS B O 1
ATOM 2897 N N . PHE B 1 132 ? -7.152 -23.297 -6.379 1 97.31 132 PHE B N 1
ATOM 2898 C CA . PHE B 1 132 ? -6.406 -22.984 -5.164 1 97.31 132 PHE B CA 1
ATOM 2899 C C . PHE B 1 132 ? -6.188 -24.234 -4.324 1 97.31 132 PHE B C 1
ATOM 2901 O O . PHE B 1 132 ? -7.137 -24.969 -4.039 1 97.31 132 PHE B O 1
ATOM 2908 N N . ASN B 1 133 ? -4.977 -24.531 -3.979 1 96.19 133 ASN B N 1
ATOM 2909 C CA . ASN B 1 133 ? -4.637 -25.625 -3.068 1 96.19 133 ASN B CA 1
ATOM 2910 C C . ASN B 1 133 ? -4.684 -25.172 -1.612 1 96.19 133 ASN B C 1
ATOM 2912 O O . ASN B 1 133 ? -3.729 -24.578 -1.109 1 96.19 133 ASN B O 1
ATOM 2916 N N . TYR B 1 134 ? -5.641 -25.562 -0.902 1 94.5 134 TYR B N 1
ATOM 2917 C CA . TYR B 1 134 ? -5.887 -25.094 0.456 1 94.5 134 TYR B CA 1
ATOM 2918 C C . TYR B 1 134 ? -4.809 -25.594 1.411 1 94.5 134 TYR B C 1
ATOM 2920 O O . TYR B 1 134 ? -4.641 -25.047 2.504 1 94.5 134 TYR B O 1
ATOM 2928 N N . ASN B 1 135 ? -4.082 -26.625 1.062 1 92.94 135 ASN B N 1
ATOM 2929 C CA . ASN B 1 135 ? -2.98 -27.094 1.893 1 92.94 135 ASN B CA 1
ATOM 2930 C C . ASN B 1 135 ? -1.92 -26.016 2.082 1 92.94 135 ASN B C 1
ATOM 2932 O O . ASN B 1 135 ? -1.167 -26.047 3.057 1 92.94 135 ASN B O 1
ATOM 2936 N N . ASN B 1 136 ? -1.891 -25.078 1.166 1 93.62 136 ASN B N 1
ATOM 2937 C CA . ASN B 1 136 ? -0.884 -24.031 1.206 1 93.62 136 ASN B CA 1
ATOM 2938 C C . ASN B 1 136 ? -1.063 -23.125 2.424 1 93.62 136 ASN B C 1
ATOM 2940 O O . ASN B 1 136 ? -0.116 -22.469 2.863 1 93.62 136 ASN B O 1
ATOM 2944 N N . LEU B 1 137 ? -2.297 -23.094 2.973 1 93.38 137 LEU B N 1
ATOM 2945 C CA . LEU B 1 137 ? -2.586 -22.281 4.152 1 93.38 137 LEU B CA 1
ATOM 2946 C C . LEU B 1 137 ? -1.717 -22.703 5.332 1 93.38 137 LEU B C 1
ATOM 2948 O O . LEU B 1 137 ? -1.37 -21.891 6.184 1 93.38 137 LEU B O 1
ATOM 2952 N N . ASN B 1 138 ? -1.255 -23.922 5.336 1 89.62 138 ASN B N 1
ATOM 2953 C CA . ASN B 1 138 ? -0.447 -24.484 6.418 1 89.62 138 ASN B CA 1
ATOM 2954 C C . ASN B 1 138 ? 0.994 -23.984 6.352 1 89.62 138 ASN B C 1
ATOM 2956 O O . ASN B 1 138 ? 1.758 -24.156 7.305 1 89.62 138 ASN B O 1
ATOM 2960 N N . TYR B 1 139 ? 1.324 -23.375 5.293 1 89.44 139 TYR B N 1
ATOM 2961 C CA . TYR B 1 139 ? 2.711 -22.969 5.078 1 89.44 139 TYR B CA 1
ATOM 2962 C C . TYR B 1 139 ? 2.836 -21.453 5.004 1 89.44 139 TYR B C 1
ATOM 2964 O O . TYR B 1 139 ? 3.822 -20.938 4.48 1 89.44 139 TYR B O 1
ATOM 2972 N N . MET B 1 140 ? 1.87 -20.766 5.438 1 90.62 140 MET B N 1
ATOM 2973 C CA . MET B 1 140 ? 1.913 -19.312 5.484 1 90.62 140 MET B CA 1
ATOM 2974 C C . MET B 1 140 ? 2.406 -18.828 6.844 1 90.62 140 MET B C 1
ATOM 2976 O O . MET B 1 140 ? 2.23 -19.516 7.852 1 90.62 140 MET B O 1
ATOM 2980 N N . SER B 1 141 ? 3.072 -17.719 6.816 1 89.12 141 SER B N 1
ATOM 2981 C CA . SER B 1 141 ? 3.639 -17.094 8.016 1 89.12 141 SER B CA 1
ATOM 2982 C C . SER B 1 141 ? 3.408 -15.594 8.023 1 89.12 141 SER B C 1
ATOM 2984 O O . SER B 1 141 ? 2.777 -15.047 7.113 1 89.12 141 SER B O 1
ATOM 2986 N N . ASP B 1 142 ? 3.855 -14.961 9.172 1 90.5 142 ASP B N 1
ATOM 2987 C CA . ASP B 1 142 ? 3.725 -13.516 9.273 1 90.5 142 ASP B CA 1
ATOM 2988 C C . ASP B 1 142 ? 4.375 -12.82 8.078 1 90.5 142 ASP B C 1
ATOM 2990 O O . ASP B 1 142 ? 5.488 -13.164 7.68 1 90.5 142 ASP B O 1
ATOM 2994 N N . GLY B 1 143 ? 3.691 -11.93 7.547 1 92.81 143 GLY B N 1
ATOM 2995 C CA . GLY B 1 143 ? 4.195 -11.219 6.379 1 92.81 143 GLY B CA 1
ATOM 2996 C C . GLY B 1 143 ? 3.678 -11.789 5.07 1 92.81 143 GLY B C 1
ATOM 2997 O O . GLY B 1 143 ? 3.777 -11.133 4.027 1 92.81 143 GLY B O 1
ATOM 2998 N N . ASP B 1 144 ? 3.127 -13.031 5.117 1 94.56 144 ASP B N 1
ATOM 2999 C CA . ASP B 1 144 ? 2.445 -13.594 3.959 1 94.56 144 ASP B CA 1
ATOM 3000 C C . ASP B 1 144 ? 1.041 -13.016 3.809 1 94.56 144 ASP B C 1
ATOM 3002 O O . ASP B 1 144 ? 0.478 -12.484 4.77 1 94.56 144 ASP B O 1
ATOM 3006 N N . TYR B 1 145 ? 0.526 -13.094 2.541 1 97.31 145 TYR B N 1
ATOM 3007 C CA . TYR B 1 145 ? -0.851 -12.656 2.338 1 97.31 145 TYR B CA 1
ATOM 3008 C C . TYR B 1 145 ? -1.479 -13.375 1.148 1 97.31 145 TYR B C 1
ATOM 3010 O O . TYR B 1 145 ? -0.773 -13.969 0.328 1 97.31 145 TYR B O 1
ATOM 3018 N N . ILE B 1 146 ? -2.795 -13.414 1.174 1 98.12 146 ILE B N 1
ATOM 3019 C CA . ILE B 1 146 ? -3.574 -13.93 0.054 1 98.12 146 ILE B CA 1
ATOM 3020 C C . ILE B 1 146 ? -4.27 -12.773 -0.665 1 98.12 146 ILE B C 1
ATOM 3022 O O . ILE B 1 146 ? -4.945 -11.961 -0.034 1 98.12 146 ILE B O 1
ATOM 3026 N N . LYS B 1 147 ? -4.035 -12.734 -1.874 1 98.31 147 LYS B N 1
ATOM 3027 C CA . LYS B 1 147 ? -4.625 -11.703 -2.727 1 98.31 147 LYS B CA 1
ATOM 3028 C C . LYS B 1 147 ? -5.719 -12.281 -3.615 1 98.31 147 LYS B C 1
ATOM 3030 O O . LYS B 1 147 ? -5.473 -13.203 -4.395 1 98.31 147 LYS B O 1
ATOM 3035 N N . PHE B 1 148 ? -6.918 -11.805 -3.436 1 98.62 148 PHE B N 1
ATOM 3036 C CA . PHE B 1 148 ? -8.055 -12.172 -4.273 1 98.62 148 PHE B CA 1
ATOM 3037 C C . PHE B 1 148 ? -8.219 -11.188 -5.43 1 98.62 148 PHE B C 1
ATOM 3039 O O . PHE B 1 148 ? -8.586 -10.031 -5.219 1 98.62 148 PHE B O 1
ATOM 3046 N N . VAL B 1 149 ? -7.918 -11.609 -6.609 1 97.44 149 VAL B N 1
ATOM 3047 C CA . VAL B 1 149 ? -7.973 -10.758 -7.793 1 97.44 149 VAL B CA 1
ATOM 3048 C C . VAL B 1 149 ? -9.391 -10.766 -8.367 1 97.44 149 VAL B C 1
ATOM 3050 O O . VAL B 1 149 ? -9.867 -11.789 -8.852 1 97.44 149 VAL B O 1
ATOM 3053 N N . ALA B 1 150 ? -10.039 -9.641 -8.344 1 98.25 150 ALA B N 1
ATOM 3054 C CA . ALA B 1 150 ? -11.469 -9.578 -8.625 1 98.25 150 ALA B CA 1
ATOM 3055 C C . ALA B 1 150 ? -11.734 -8.797 -9.914 1 98.25 150 ALA B C 1
ATOM 3057 O O . ALA B 1 150 ? -11.352 -7.629 -10.031 1 98.25 150 ALA B O 1
ATOM 3058 N N . GLY B 1 151 ? -12.445 -9.406 -10.82 1 97.81 151 GLY B N 1
ATOM 3059 C CA . GLY B 1 151 ? -12.766 -8.75 -12.078 1 97.81 151 GLY B CA 1
ATOM 3060 C C . GLY B 1 151 ? -14.109 -8.039 -12.055 1 97.81 151 GLY B C 1
ATOM 3061 O O . GLY B 1 151 ? -14.375 -7.18 -12.898 1 97.81 151 GLY B O 1
ATOM 3062 N N . ASP B 1 152 ? -14.984 -8.383 -11.117 1 97.81 152 ASP B N 1
ATOM 3063 C CA . ASP B 1 152 ? -16.312 -7.797 -11.023 1 97.81 152 ASP B CA 1
ATOM 3064 C C . ASP B 1 152 ? -16.922 -8.016 -9.641 1 97.81 152 ASP B C 1
ATOM 3066 O O . ASP B 1 152 ? -16.234 -8.508 -8.734 1 97.81 152 ASP B O 1
ATOM 3070 N N . ILE B 1 153 ? -18.188 -7.645 -9.492 1 98.25 153 ILE B N 1
ATOM 3071 C CA . ILE B 1 153 ? -18.875 -7.715 -8.211 1 98.25 153 ILE B CA 1
ATOM 3072 C C . ILE B 1 153 ? -19.078 -9.18 -7.816 1 98.25 153 ILE B C 1
ATOM 3074 O O . ILE B 1 153 ? -19 -9.523 -6.633 1 98.25 153 ILE B O 1
ATOM 3078 N N . LYS B 1 154 ? -19.375 -10.023 -8.789 1 98.38 154 LYS B N 1
ATOM 3079 C CA . LYS B 1 154 ? -19.516 -11.453 -8.5 1 98.38 154 LYS B CA 1
ATOM 3080 C C . LYS B 1 154 ? -18.234 -12.023 -7.898 1 98.38 154 LYS B C 1
ATOM 3082 O O . LYS B 1 154 ? -18.281 -12.773 -6.922 1 98.38 154 LYS B O 1
ATOM 3087 N N . ASP B 1 155 ? -17.109 -11.656 -8.523 1 98.75 155 ASP B N 1
ATOM 3088 C CA . ASP B 1 155 ? -15.805 -12.047 -7.965 1 98.75 155 ASP B CA 1
ATOM 3089 C C . ASP B 1 155 ? -15.656 -11.539 -6.531 1 98.75 155 ASP B C 1
ATOM 3091 O O . ASP B 1 155 ? -15.219 -12.281 -5.652 1 98.75 155 ASP B O 1
ATOM 3095 N N . PHE B 1 156 ? -16.031 -10.312 -6.293 1 98.75 156 PHE B N 1
ATOM 3096 C CA . PHE B 1 156 ? -15.93 -9.734 -4.957 1 98.75 156 PHE B CA 1
ATOM 3097 C C . PHE B 1 156 ? -16.719 -10.562 -3.949 1 98.75 156 PHE B C 1
ATOM 3099 O O . PHE B 1 156 ? -16.203 -10.914 -2.887 1 98.75 156 PHE B O 1
ATOM 3106 N N . ASN B 1 157 ? -17.938 -10.836 -4.281 1 98.75 157 ASN B N 1
ATOM 3107 C CA . ASN B 1 157 ? -18.781 -11.617 -3.383 1 98.75 157 ASN B CA 1
ATOM 3108 C C . ASN B 1 157 ? -18.188 -12.992 -3.104 1 98.75 157 ASN B C 1
ATOM 3110 O O . ASN B 1 157 ? -18.172 -13.438 -1.956 1 98.75 157 ASN B O 1
ATOM 3114 N N . THR B 1 158 ? -17.688 -13.617 -4.141 1 98.81 158 THR B N 1
ATOM 3115 C CA . THR B 1 158 ? -17.062 -14.914 -3.988 1 98.81 158 THR B CA 1
ATOM 3116 C C . THR B 1 158 ? -15.82 -14.812 -3.1 1 98.81 158 THR B C 1
ATOM 3118 O O . THR B 1 158 ? -15.578 -15.68 -2.256 1 98.81 158 THR B O 1
ATOM 3121 N N . ALA B 1 159 ? -15.016 -13.758 -3.297 1 98.81 159 ALA B N 1
ATOM 3122 C CA . ALA B 1 159 ? -13.828 -13.539 -2.48 1 98.81 159 ALA B CA 1
ATOM 3123 C C . ALA B 1 159 ? -14.188 -13.453 -0.999 1 98.81 159 ALA B C 1
ATOM 3125 O O . ALA B 1 159 ? -13.539 -14.094 -0.162 1 98.81 159 ALA B O 1
ATOM 3126 N N . ILE B 1 160 ? -15.219 -12.68 -0.684 1 98.62 160 ILE B N 1
ATOM 3127 C CA . ILE B 1 160 ? -15.641 -12.5 0.703 1 98.62 160 ILE B CA 1
ATOM 3128 C C . ILE B 1 160 ? -16.062 -13.836 1.29 1 98.62 160 ILE B C 1
ATOM 3130 O O . ILE B 1 160 ? -15.719 -14.164 2.426 1 98.62 160 ILE B O 1
ATOM 3134 N N . GLU B 1 161 ? -16.781 -14.617 0.498 1 98.44 161 GLU B N 1
ATOM 3135 C CA . GLU B 1 161 ? -17.188 -15.938 0.949 1 98.44 161 GLU B CA 1
ATOM 3136 C C . GLU B 1 161 ? -15.977 -16.812 1.247 1 98.44 161 GLU B C 1
ATOM 3138 O O . GLU B 1 161 ? -15.93 -17.5 2.277 1 98.44 161 GLU B O 1
ATOM 3143 N N . GLU B 1 162 ? -15.039 -16.828 0.361 1 98.31 162 GLU B N 1
ATOM 3144 C CA . GLU B 1 162 ? -13.828 -17.641 0.535 1 98.31 162 GLU B CA 1
ATOM 3145 C C . GLU B 1 162 ? -13.031 -17.172 1.75 1 98.31 162 GLU B C 1
ATOM 3147 O O . GLU B 1 162 ? -12.508 -18 2.504 1 98.31 162 GLU B O 1
ATOM 3152 N N . ILE B 1 163 ? -12.906 -15.883 1.943 1 97.94 163 ILE B N 1
ATOM 3153 C CA . ILE B 1 163 ? -12.164 -15.312 3.066 1 97.94 163 ILE B CA 1
ATOM 3154 C C . ILE B 1 163 ? -12.797 -15.766 4.383 1 97.94 163 ILE B C 1
ATOM 3156 O O . ILE B 1 163 ? -12.102 -16.203 5.297 1 97.94 163 ILE B O 1
ATOM 3160 N N . ILE B 1 164 ? -14.117 -15.68 4.473 1 96.62 164 ILE B N 1
ATOM 3161 C CA . ILE B 1 164 ? -14.828 -16.094 5.676 1 96.62 164 ILE B CA 1
ATOM 3162 C C . ILE B 1 164 ? -14.594 -17.578 5.938 1 96.62 164 ILE B C 1
ATOM 3164 O O . ILE B 1 164 ? -14.328 -17.984 7.07 1 96.62 164 ILE B O 1
ATOM 3168 N N . LYS B 1 165 ? -14.68 -18.328 4.875 1 96.19 165 LYS B N 1
ATOM 3169 C CA . LYS B 1 165 ? -14.438 -19.766 4.992 1 96.19 165 LYS B CA 1
ATOM 3170 C C . LYS B 1 165 ? -13.031 -20.031 5.531 1 96.19 165 LYS B C 1
ATOM 3172 O O . LYS B 1 165 ? -12.859 -20.859 6.438 1 96.19 165 LYS B O 1
ATOM 3177 N N . ILE B 1 166 ? -12.031 -19.391 4.992 1 96.56 166 ILE B N 1
ATOM 3178 C CA . ILE B 1 166 ? -10.648 -19.594 5.402 1 96.56 166 ILE B CA 1
ATOM 3179 C C . ILE B 1 166 ? -10.477 -19.172 6.859 1 96.56 166 ILE B C 1
ATOM 3181 O O . ILE B 1 166 ? -9.891 -19.906 7.66 1 96.56 166 ILE B O 1
ATOM 3185 N N . LYS B 1 167 ? -10.977 -18.016 7.223 1 94.38 167 LYS B N 1
ATOM 3186 C CA . LYS B 1 167 ? -10.859 -17.5 8.586 1 94.38 167 LYS B CA 1
ATOM 3187 C C . LYS B 1 167 ? -11.461 -18.469 9.594 1 94.38 167 LYS B C 1
ATOM 3189 O O . LYS B 1 167 ? -10.953 -18.609 10.711 1 94.38 167 LYS B O 1
ATOM 3194 N N . ASN B 1 168 ? -12.492 -19.125 9.227 1 93.44 168 ASN B N 1
ATOM 3195 C CA . ASN B 1 168 ? -13.18 -20.047 10.117 1 93.44 168 ASN B CA 1
ATOM 3196 C C . ASN B 1 168 ? -12.406 -21.359 10.273 1 93.44 168 ASN B C 1
ATOM 3198 O O . ASN B 1 168 ? -12.648 -22.125 11.203 1 93.44 168 ASN B O 1
ATOM 3202 N N . ASN B 1 169 ? -11.484 -21.531 9.383 1 89.81 169 ASN B N 1
ATOM 3203 C CA . ASN B 1 169 ? -10.852 -22.844 9.375 1 89.81 169 ASN B CA 1
ATOM 3204 C C . ASN B 1 169 ? -9.391 -22.766 9.797 1 89.81 169 ASN B C 1
ATOM 3206 O O . ASN B 1 169 ? -8.719 -23.797 9.922 1 89.81 169 ASN B O 1
ATOM 3210 N N . ILE B 1 170 ? -8.961 -21.578 9.93 1 85.75 170 ILE B N 1
ATOM 3211 C CA . ILE B 1 170 ? -7.555 -21.469 10.312 1 85.75 170 ILE B CA 1
ATOM 3212 C C . ILE B 1 170 ? -7.434 -20.594 11.547 1 85.75 170 ILE B C 1
ATOM 3214 O O . ILE B 1 170 ? -8.242 -19.688 11.758 1 85.75 170 ILE B O 1
ATOM 3218 N N . ASN B 1 171 ? -6.445 -20.891 12.375 1 78.69 171 ASN B N 1
ATOM 3219 C CA . ASN B 1 171 ? -6.176 -20.141 13.586 1 78.69 171 ASN B CA 1
ATOM 3220 C C . ASN B 1 171 ? -5.008 -19.172 13.398 1 78.69 171 ASN B C 1
ATOM 3222 O O . ASN B 1 171 ? -4.223 -18.953 14.32 1 78.69 171 ASN B O 1
ATOM 3226 N N . ARG B 1 172 ? -4.715 -18.781 12.242 1 80.94 172 ARG B N 1
ATOM 3227 C CA . ARG B 1 172 ? -3.607 -17.859 11.977 1 80.94 172 ARG B CA 1
ATOM 3228 C C . ARG B 1 172 ? -4.105 -16.547 11.391 1 80.94 172 ARG B C 1
ATOM 3230 O O . ARG B 1 172 ? -5.164 -16.516 10.758 1 80.94 172 ARG B O 1
ATOM 3237 N N . LYS B 1 173 ? -3.367 -15.562 11.781 1 85 173 LYS B N 1
ATOM 3238 C CA . LYS B 1 173 ? -3.691 -14.266 11.18 1 85 173 LYS B CA 1
ATOM 3239 C C . LYS B 1 173 ? -3.049 -14.125 9.805 1 85 173 LYS B C 1
ATOM 3241 O O . LYS B 1 173 ? -1.823 -14.141 9.68 1 85 173 LYS B O 1
ATOM 3246 N N . ILE B 1 174 ? -3.852 -14.234 8.836 1 91.31 174 ILE B N 1
ATOM 3247 C CA . ILE B 1 174 ? -3.445 -14.039 7.445 1 91.31 174 ILE B CA 1
ATOM 3248 C C . ILE B 1 174 ? -4.02 -12.727 6.918 1 91.31 174 ILE B C 1
ATOM 3250 O O . ILE B 1 174 ? -5.176 -12.398 7.184 1 91.31 174 ILE B O 1
ATOM 3254 N N . GLN B 1 175 ? -3.174 -12 6.266 1 97.12 175 GLN B N 1
ATOM 3255 C CA . GLN B 1 175 ? -3.672 -10.797 5.617 1 97.12 175 GLN B CA 1
ATOM 3256 C C . GLN B 1 175 ? -4.367 -11.125 4.297 1 97.12 175 GLN B C 1
ATOM 3258 O O . GLN B 1 175 ? -3.82 -11.852 3.467 1 97.12 175 GLN B O 1
ATOM 3263 N N . PHE B 1 176 ? -5.586 -10.609 4.152 1 98.31 176 PHE B N 1
ATOM 3264 C CA . PHE B 1 176 ? -6.352 -10.781 2.922 1 98.31 176 PHE B CA 1
ATOM 3265 C C . PHE B 1 176 ? -6.457 -9.461 2.164 1 98.31 176 PHE B C 1
ATOM 3267 O O . PHE B 1 176 ? -6.656 -8.406 2.77 1 98.31 176 PHE B O 1
ATOM 3274 N N . ILE B 1 177 ? -6.305 -9.57 0.86 1 98.75 177 ILE B N 1
ATOM 3275 C CA . ILE B 1 177 ? -6.375 -8.398 -0.007 1 98.75 177 ILE B CA 1
ATOM 3276 C C . ILE B 1 177 ? -7.355 -8.656 -1.146 1 98.75 177 ILE B C 1
ATOM 3278 O O . ILE B 1 177 ? -7.328 -9.719 -1.77 1 98.75 177 ILE B O 1
ATOM 3282 N N . ILE B 1 178 ? -8.234 -7.742 -1.339 1 98.81 178 ILE B N 1
ATOM 3283 C CA . ILE B 1 178 ? -9 -7.699 -2.58 1 98.81 178 ILE B CA 1
ATOM 3284 C C . ILE B 1 178 ? -8.32 -6.762 -3.574 1 98.81 178 ILE B C 1
ATOM 3286 O O . ILE B 1 178 ? -8.055 -5.598 -3.262 1 98.81 178 ILE B O 1
ATOM 3290 N N . GLN B 1 179 ? -7.984 -7.27 -4.707 1 98.38 179 GLN B N 1
ATOM 3291 C CA . GLN B 1 179 ? -7.301 -6.484 -5.727 1 98.38 179 GLN B CA 1
ATOM 3292 C C . GLN B 1 179 ? -8.039 -6.555 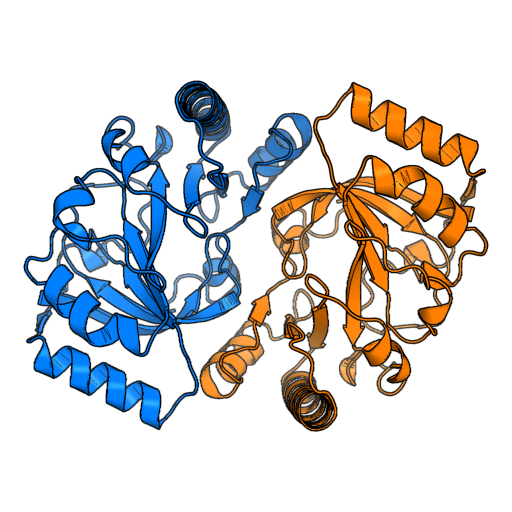-7.062 1 98.38 179 GLN B C 1
ATOM 3294 O O . GLN B 1 179 ? -7.992 -7.574 -7.75 1 98.38 179 GLN B O 1
ATOM 3299 N N . PRO B 1 180 ? -8.695 -5.477 -7.461 1 98.06 180 PRO B N 1
ATOM 3300 C CA . PRO B 1 180 ? -9.414 -5.488 -8.742 1 98.06 180 PRO B CA 1
ATOM 3301 C C . PRO B 1 180 ? -8.484 -5.625 -9.938 1 98.06 180 PRO B C 1
ATOM 3303 O O . PRO B 1 180 ? -7.355 -5.125 -9.914 1 98.06 180 PRO B O 1
ATOM 3306 N N . VAL B 1 181 ? -8.961 -6.305 -10.938 1 96.69 181 VAL B N 1
ATOM 3307 C CA . VAL B 1 181 ? -8.266 -6.379 -12.219 1 96.69 181 VAL B CA 1
ATOM 3308 C C . VAL B 1 181 ? -8.164 -4.988 -12.836 1 96.69 181 VAL B C 1
ATOM 3310 O O . VAL B 1 181 ? -9.133 -4.219 -12.805 1 96.69 181 VAL B O 1
ATOM 3313 N N . TYR B 1 182 ? -7.016 -4.723 -13.375 1 93.38 182 TYR B N 1
ATOM 3314 C CA . TYR B 1 182 ? -6.797 -3.439 -14.031 1 93.38 182 TYR B CA 1
ATOM 3315 C C . TYR B 1 182 ? -7.844 -3.197 -15.117 1 93.38 182 TYR B C 1
ATOM 3317 O O . TYR B 1 182 ? -8.18 -4.109 -15.875 1 93.38 182 TYR B O 1
ATOM 3325 N N . LYS B 1 183 ? -8.43 -1.933 -15.18 1 89.12 183 LYS B N 1
ATOM 3326 C CA . LYS B 1 183 ? -9.406 -1.469 -16.156 1 89.12 183 LYS B CA 1
ATOM 3327 C C . LYS B 1 183 ? -10.719 -2.244 -16.047 1 89.12 183 LYS B C 1
ATOM 3329 O O . LYS B 1 183 ? -11.477 -2.34 -17.016 1 89.12 183 LYS B O 1
ATOM 3334 N N . SER B 1 184 ? -10.977 -2.855 -14.945 1 93.25 184 SER B N 1
ATOM 3335 C CA . SER B 1 184 ? -12.266 -3.475 -14.648 1 93.25 184 SER B CA 1
ATOM 3336 C C . SER B 1 184 ? -13.211 -2.488 -13.969 1 93.25 184 SER B C 1
ATOM 3338 O O . SER B 1 184 ? -13.062 -1.272 -14.117 1 93.25 184 SER B O 1
ATOM 3340 N N . SER B 1 185 ? -14.227 -3.047 -13.188 1 93.38 185 SER B N 1
ATOM 3341 C CA . SER B 1 185 ? -15.172 -2.232 -12.438 1 93.38 185 SER B CA 1
ATOM 3342 C C . SER B 1 185 ? -14.602 -1.846 -11.07 1 93.38 185 SER B C 1
ATOM 3344 O O . SER B 1 185 ? -15.219 -2.111 -10.039 1 93.38 185 SER B O 1
ATOM 3346 N N . ILE B 1 186 ? -13.469 -1.147 -11.102 1 96.56 186 ILE B N 1
ATOM 3347 C CA . ILE B 1 186 ? -12.695 -0.887 -9.891 1 96.56 186 ILE B CA 1
ATOM 3348 C C . ILE B 1 186 ? -13.523 -0.065 -8.906 1 96.56 186 ILE B C 1
ATOM 3350 O O . ILE B 1 186 ? -13.586 -0.386 -7.719 1 96.56 186 ILE B O 1
ATOM 3354 N N . ARG B 1 187 ? -14.188 0.967 -9.398 1 96.75 187 ARG B N 1
ATOM 3355 C CA . ARG B 1 187 ? -14.969 1.83 -8.516 1 96.75 187 ARG B CA 1
ATOM 3356 C C . ARG B 1 187 ? -16.109 1.056 -7.855 1 96.75 187 ARG B C 1
ATOM 3358 O O . ARG B 1 187 ? -16.328 1.167 -6.648 1 96.75 187 ARG B O 1
ATOM 3365 N N . GLU B 1 188 ? -16.812 0.285 -8.664 1 97.69 188 GLU B N 1
ATOM 3366 C CA . GLU B 1 188 ? -17.922 -0.505 -8.148 1 97.69 188 GLU B CA 1
ATOM 3367 C C . GLU B 1 188 ? -17.453 -1.493 -7.086 1 97.69 188 GLU B C 1
ATOM 3369 O O . GLU B 1 188 ? -18.094 -1.643 -6.043 1 97.69 188 GLU B O 1
ATOM 3374 N N . ILE B 1 189 ? -16.359 -2.148 -7.328 1 98.44 189 ILE B N 1
ATOM 3375 C CA . ILE B 1 189 ? -15.812 -3.111 -6.375 1 98.44 189 ILE B CA 1
ATOM 3376 C C . ILE B 1 189 ? -15.391 -2.391 -5.098 1 98.44 189 ILE B C 1
ATOM 3378 O O . ILE B 1 189 ? -15.633 -2.877 -3.992 1 98.44 189 ILE B O 1
ATOM 3382 N N . ALA B 1 190 ? -14.758 -1.222 -5.262 1 98.38 190 ALA B N 1
ATOM 3383 C CA . ALA B 1 190 ? -14.328 -0.435 -4.109 1 98.38 190 ALA B CA 1
ATOM 3384 C C . ALA B 1 190 ? -15.516 -0.029 -3.242 1 98.38 190 ALA B C 1
ATOM 3386 O O . ALA B 1 190 ? -15.453 -0.122 -2.014 1 98.38 190 ALA B O 1
ATOM 3387 N N . GLU B 1 191 ? -16.562 0.44 -3.861 1 97.75 191 GLU B N 1
ATOM 3388 C CA . GLU B 1 191 ? -17.75 0.857 -3.135 1 97.75 191 GLU B CA 1
ATOM 3389 C C . GLU B 1 191 ? -18.375 -0.312 -2.375 1 97.75 191 GLU B C 1
ATOM 3391 O O . GLU B 1 191 ? -18.766 -0.166 -1.216 1 97.75 191 GLU B O 1
ATOM 3396 N N . LYS B 1 192 ? -18.453 -1.438 -3.053 1 98.25 192 LYS B N 1
ATOM 3397 C CA . LYS B 1 192 ? -18.969 -2.633 -2.387 1 98.25 192 LYS B CA 1
ATOM 3398 C C . LYS B 1 192 ? -18.062 -3.045 -1.229 1 98.25 192 LYS B C 1
ATOM 3400 O O . LYS B 1 192 ? -18.547 -3.475 -0.18 1 98.25 192 LYS B O 1
ATOM 3405 N N . PHE B 1 193 ? -16.781 -2.967 -1.415 1 98.69 193 PHE B N 1
ATOM 3406 C CA . PHE B 1 193 ? -15.812 -3.256 -0.373 1 98.69 193 PHE B CA 1
ATOM 3407 C C . PHE B 1 193 ? -16.047 -2.379 0.85 1 98.69 193 PHE B C 1
ATOM 3409 O O . PHE B 1 193 ? -16.156 -2.881 1.971 1 98.69 193 PHE B O 1
ATOM 3416 N N . ILE B 1 194 ? -16.109 -1.061 0.651 1 98.19 194 ILE B N 1
ATOM 3417 C CA . ILE B 1 194 ? -16.312 -0.103 1.732 1 98.19 194 ILE B CA 1
ATOM 3418 C C . ILE B 1 194 ? -17.609 -0.437 2.479 1 98.19 194 ILE B C 1
ATOM 3420 O O . ILE B 1 194 ? -17.641 -0.387 3.711 1 98.19 194 ILE B O 1
ATOM 3424 N N . GLU B 1 195 ? -18.547 -0.882 1.761 1 97.31 195 GLU B N 1
ATOM 3425 C CA . GLU B 1 195 ? -19.875 -1.148 2.314 1 97.31 195 GLU B CA 1
ATOM 3426 C C . GLU B 1 195 ? -19.875 -2.426 3.148 1 97.31 195 GLU B C 1
ATOM 3428 O O . GLU B 1 195 ? -20.531 -2.494 4.188 1 97.31 195 GLU B O 1
ATOM 3433 N N . SER B 1 196 ? -19.047 -3.434 2.701 1 97.56 196 SER B N 1
ATOM 3434 C CA . SER B 1 196 ? -19.453 -4.727 3.248 1 97.56 196 SER B CA 1
ATOM 3435 C C . SER B 1 196 ? -18.234 -5.547 3.662 1 97.56 196 SER B C 1
ATOM 3437 O O . SER B 1 196 ? -18.375 -6.555 4.359 1 97.56 196 SER B O 1
ATOM 3439 N N . ALA B 1 197 ? -17.031 -5.203 3.256 1 98.19 197 ALA B N 1
ATOM 3440 C CA . ALA B 1 197 ? -15.875 -6.047 3.547 1 98.19 197 ALA B CA 1
ATOM 3441 C C . ALA B 1 197 ? -15.539 -6.016 5.035 1 98.19 197 ALA B C 1
ATOM 3443 O O . ALA B 1 197 ? -15.773 -5.012 5.711 1 98.19 197 ALA B O 1
ATOM 3444 N N . PRO B 1 198 ? -14.945 -7.098 5.551 1 97.31 198 PRO B N 1
ATOM 3445 C CA . PRO B 1 198 ? -14.453 -7.09 6.93 1 97.31 198 PRO B CA 1
ATOM 3446 C C . PRO B 1 198 ? -13.32 -6.082 7.145 1 97.31 198 PRO B C 1
ATOM 3448 O O . PRO B 1 198 ? -12.578 -5.777 6.211 1 97.31 198 PRO B O 1
ATOM 3451 N N . ALA B 1 199 ? -13.148 -5.664 8.414 1 97.38 199 ALA B N 1
ATOM 3452 C CA . ALA B 1 199 ? -12.219 -4.598 8.773 1 97.38 199 ALA B CA 1
ATOM 3453 C C . ALA B 1 199 ? -10.773 -5.035 8.562 1 97.38 199 ALA B C 1
ATOM 3455 O O . ALA B 1 199 ? -9.875 -4.199 8.414 1 97.38 199 ALA B O 1
ATOM 3456 N N . ASP B 1 200 ? -10.516 -6.328 8.586 1 96.56 200 ASP B N 1
ATOM 3457 C CA . ASP B 1 200 ? -9.141 -6.809 8.523 1 96.56 200 ASP B CA 1
ATOM 3458 C C . ASP B 1 200 ? -8.766 -7.234 7.109 1 96.56 200 ASP B C 1
ATOM 3460 O O . ASP B 1 200 ? -7.793 -7.961 6.906 1 96.56 200 ASP B O 1
ATOM 3464 N N . VAL B 1 201 ? -9.562 -6.863 6.086 1 98.19 201 VAL B N 1
ATOM 3465 C CA . VAL B 1 201 ? -9.273 -7.07 4.672 1 98.19 201 VAL B CA 1
ATOM 3466 C C . VAL B 1 201 ? -8.859 -5.75 4.031 1 98.19 201 VAL B C 1
ATOM 3468 O O . VAL B 1 201 ? -9.43 -4.699 4.332 1 98.19 201 VAL B O 1
ATOM 3471 N N . LYS B 1 202 ? -7.867 -5.793 3.154 1 98.56 202 LYS B N 1
ATOM 3472 C CA . LYS B 1 202 ? -7.402 -4.59 2.471 1 98.56 202 LYS B CA 1
ATOM 3473 C C . LYS B 1 202 ? -7.875 -4.566 1.019 1 98.56 202 LYS B C 1
ATOM 3475 O O . LYS B 1 202 ? -8.141 -5.617 0.429 1 98.56 202 LYS B O 1
ATOM 3480 N N . PHE B 1 203 ? -8.062 -3.385 0.539 1 98.69 203 PHE B N 1
ATOM 3481 C CA . PHE B 1 203 ? -8.344 -3.137 -0.869 1 98.69 203 PHE B CA 1
ATOM 3482 C C . PHE B 1 203 ? -7.176 -2.43 -1.543 1 98.69 203 PHE B C 1
ATOM 3484 O O . PHE B 1 203 ? -6.844 -1.295 -1.191 1 98.69 203 PHE B O 1
ATOM 3491 N N . MET B 1 204 ? -6.59 -3.051 -2.516 1 97.5 204 MET B N 1
ATOM 3492 C CA . MET B 1 204 ? -5.426 -2.461 -3.172 1 97.5 204 MET B CA 1
ATOM 3493 C C . MET B 1 204 ? -5.516 -2.623 -4.688 1 97.5 204 MET B C 1
ATOM 3495 O O . MET B 1 204 ? -5.922 -3.678 -5.18 1 97.5 204 MET B O 1
ATOM 3499 N N . ILE B 1 205 ? -5.117 -1.598 -5.422 1 97.56 205 ILE B N 1
ATOM 3500 C CA . ILE B 1 205 ? -5.137 -1.689 -6.875 1 97.56 205 ILE B CA 1
ATOM 3501 C C . ILE B 1 205 ? -3.75 -2.068 -7.391 1 97.56 205 ILE B C 1
ATOM 3503 O O . ILE B 1 205 ? -2.807 -2.201 -6.605 1 97.56 205 ILE B O 1
ATOM 3507 N N . GLN B 1 206 ? -3.637 -2.305 -8.688 1 96.44 206 GLN B N 1
ATOM 3508 C CA . GLN B 1 206 ? -2.355 -2.582 -9.328 1 96.44 206 GLN B CA 1
ATOM 3509 C C . GLN B 1 206 ? -1.624 -1.288 -9.672 1 96.44 206 GLN B C 1
ATOM 3511 O O . GLN B 1 206 ? -1.669 -0.83 -10.82 1 96.44 206 GLN B O 1
ATOM 3516 N N . GLU B 1 207 ? -0.858 -0.789 -8.773 1 96.31 207 GLU B N 1
ATOM 3517 C CA . GLU B 1 207 ? -0.3 0.556 -8.875 1 96.31 207 GLU B CA 1
ATOM 3518 C C . GLU B 1 207 ? 0.603 0.685 -10.102 1 96.31 207 GLU B C 1
ATOM 3520 O O . GLU B 1 207 ? 0.614 1.725 -10.766 1 96.31 207 GLU B O 1
ATOM 3525 N N . HIS B 1 208 ? 1.365 -0.388 -10.391 1 95.69 208 HIS B N 1
ATOM 3526 C CA . HIS B 1 208 ? 2.334 -0.306 -11.477 1 95.69 208 HIS B CA 1
ATOM 3527 C C . HIS B 1 208 ? 1.643 -0.039 -12.812 1 95.69 208 HIS B C 1
ATOM 3529 O O . HIS B 1 208 ? 2.225 0.584 -13.703 1 95.69 208 HIS B O 1
ATOM 3535 N N . LYS B 1 209 ? 0.383 -0.448 -12.953 1 95.19 209 LYS B N 1
ATOM 3536 C CA . LYS B 1 209 ? -0.367 -0.227 -14.18 1 95.19 209 LYS B CA 1
ATOM 3537 C C . LYS B 1 209 ? -0.73 1.246 -14.352 1 95.19 209 LYS B C 1
ATOM 3539 O O . LYS B 1 209 ? -0.825 1.745 -15.469 1 95.19 209 LYS B O 1
ATOM 3544 N N . TYR B 1 210 ? -0.905 1.949 -13.281 1 94.38 210 TYR B N 1
ATOM 3545 C CA . TYR B 1 210 ? -1.266 3.361 -13.32 1 94.38 210 TYR B CA 1
ATOM 3546 C C . TYR B 1 210 ? -0.027 4.238 -13.461 1 94.38 210 TYR B C 1
ATOM 3548 O O . TYR B 1 210 ? -0.117 5.383 -13.906 1 94.38 210 TYR B O 1
ATOM 3556 N N . ILE B 1 211 ? 1.085 3.67 -13.07 1 95.88 211 ILE B N 1
ATOM 3557 C CA . ILE B 1 211 ? 2.352 4.387 -13.164 1 95.88 211 ILE B CA 1
ATOM 3558 C C . ILE B 1 211 ? 2.93 4.23 -14.57 1 95.88 211 ILE B C 1
ATOM 3560 O O . ILE B 1 211 ? 3.332 5.211 -15.195 1 95.88 211 ILE B O 1
ATOM 3564 N N . PHE B 1 212 ? 2.865 2.938 -15.102 1 94.75 212 PHE B N 1
ATOM 3565 C CA . PHE B 1 212 ? 3.662 2.615 -16.281 1 94.75 212 PHE B CA 1
ATOM 3566 C C . PHE B 1 212 ? 2.768 2.215 -17.453 1 94.75 212 PHE B C 1
ATOM 3568 O O . PHE B 1 212 ? 3.24 2.059 -18.578 1 94.75 212 PHE B O 1
ATOM 3575 N N . GLY B 1 213 ? 1.493 2.08 -17.219 1 90.94 213 GLY B N 1
ATOM 3576 C CA . GLY B 1 213 ? 0.612 1.573 -18.25 1 90.94 213 GLY B CA 1
ATOM 3577 C C . GLY B 1 213 ? 0.847 0.109 -18.578 1 90.94 213 GLY B C 1
ATOM 3578 O O . GLY B 1 213 ? 0.932 -0.723 -17.672 1 90.94 213 GLY B O 1
ATOM 3579 N N . ASP B 1 214 ? 0.917 -0.268 -19.844 1 83.38 214 ASP B N 1
ATOM 3580 C CA . ASP B 1 214 ? 1.038 -1.665 -20.234 1 83.38 214 ASP B CA 1
ATOM 3581 C C . ASP B 1 214 ? 2.473 -2 -20.641 1 83.38 214 ASP B C 1
ATOM 3583 O O . ASP B 1 214 ? 2.717 -2.994 -21.328 1 83.38 214 ASP B O 1
ATOM 3587 N N . LEU B 1 215 ? 3.42 -1.259 -20.172 1 83.19 215 LEU B N 1
ATOM 3588 C CA . LEU B 1 215 ? 4.82 -1.499 -20.516 1 83.19 215 LEU B CA 1
ATOM 3589 C C . LEU B 1 215 ? 5.32 -2.783 -19.859 1 83.19 215 LEU B C 1
ATOM 3591 O O . LEU B 1 215 ? 4.984 -3.068 -18.703 1 83.19 215 LEU B O 1
ATOM 3595 N N . ARG B 1 216 ? 6.109 -3.57 -20.578 1 81.25 216 ARG B N 1
ATOM 3596 C CA . ARG B 1 216 ? 6.719 -4.785 -20.062 1 81.25 216 ARG B CA 1
ATOM 3597 C C . ARG B 1 216 ? 7.914 -4.457 -19.172 1 81.25 216 ARG B C 1
ATOM 3599 O O . ARG B 1 216 ? 8.664 -3.518 -19.453 1 81.25 216 ARG B O 1
ATOM 3606 N N . GLY B 1 217 ? 8.094 -5.273 -18.188 1 81.38 217 GLY B N 1
ATOM 3607 C CA . GLY B 1 217 ? 9.297 -5.121 -17.375 1 81.38 217 GLY B CA 1
ATOM 3608 C C . GLY B 1 217 ? 9.219 -3.943 -16.422 1 81.38 217 GLY B C 1
ATOM 3609 O O . GLY B 1 217 ? 10.219 -3.27 -16.188 1 81.38 217 GLY B O 1
ATOM 3610 N N . VAL B 1 218 ? 7.988 -3.615 -16.172 1 81.56 218 VAL B N 1
ATOM 3611 C CA . VAL B 1 218 ? 7.801 -2.547 -15.203 1 81.56 218 VAL B CA 1
ATOM 3612 C C . VAL B 1 218 ? 6.777 -2.973 -14.148 1 81.56 218 VAL B C 1
ATOM 3614 O O . VAL B 1 218 ? 5.965 -3.867 -14.398 1 81.56 218 VAL B O 1
#

Secondary structure (DSSP, 8-state):
-EEEEEEEEE--SGGGTT-EEEEEEEP--S---TT-S-GGGGT--EE--HHHHHHHHHHHHHHS---EEEEESS-GGG-TTHHHHHHHHTTTSEEEEEE-S-S-STTT----TTEEEEEEEE-GGGT-TT---GGGGGG--TT-EEEEEESSHHHHHHHHHHHHHHHHH--S--EEEEEEPTTSSHHHHHHHHHHHS-TTEEE---HHHHHHTT-TT-/-EEEEEEEEE--SGGGTT-EEEEEEEP--S---TT-S-GGGGT--EE--HHHHHHHHHHHHHHS---EEEEESS-GGG-TTHHHHHHHHTTTSEEEEEE-S-S-GGGG-S--TTEEEEEEEE-GGGT-TT---GGGGGG--TT-EEEEEESSHHHHHHHHHHHHHHHHH--S--EEEEEEPTTSSHHHHHHHHHHHS-TTEEE---HHHHHHTT-TT-

Solvent-accessible surface area (backbone atoms only — not comparable to full-atom values): 23095 Å² total; per-residue (Å²): 74,47,37,41,50,74,39,69,29,56,36,28,51,72,94,55,46,15,34,43,26,40,34,40,24,17,27,35,45,97,69,80,47,69,75,58,89,58,66,64,18,52,73,56,42,45,82,39,54,68,68,55,52,51,51,51,52,51,56,50,52,77,71,32,60,60,48,35,34,33,41,23,34,52,24,36,86,74,36,88,50,43,41,63,51,47,67,71,44,41,89,79,25,37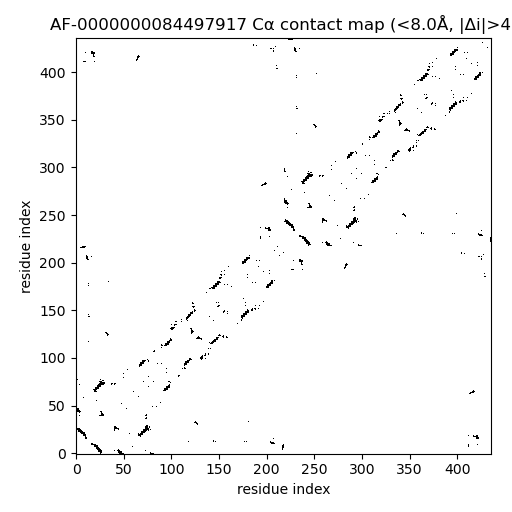,33,38,40,39,36,55,36,54,61,75,46,78,85,49,49,76,92,46,96,41,54,31,41,42,29,35,42,53,27,61,73,27,74,45,47,85,47,62,38,73,72,40,66,78,73,59,52,88,80,23,36,40,35,32,49,23,53,39,60,68,25,46,55,50,44,53,52,50,49,54,54,49,58,75,71,44,95,64,87,66,44,38,31,43,25,44,39,85,94,44,52,47,48,61,42,50,54,50,40,64,58,64,42,60,48,76,40,30,47,42,59,54,50,39,46,78,51,59,49,88,55,80,79,89,72,46,37,40,49,72,41,70,30,55,36,27,51,70,96,56,45,16,34,41,26,40,35,39,24,17,26,35,46,97,68,79,47,69,75,60,88,57,66,64,18,51,73,54,42,45,81,39,54,69,66,54,52,52,51,52,53,50,54,50,52,78,72,33,59,59,48,36,34,32,40,24,36,52,23,36,87,75,36,89,51,44,57,62,51,47,68,70,43,40,88,79,23,36,33,38,40,39,36,55,36,54,60,76,48,66,77,59,52,79,81,47,96,43,54,31,41,41,29,37,42,51,26,62,72,27,74,46,47,84,46,61,37,71,72,40,67,78,74,61,51,88,81,24,34,41,35,32,48,23,51,41,62,69,24,45,54,50,45,53,53,51,49,53,52,49,57,75,71,44,95,67,88,64,45,39,30,44,25,43,38,86,95,46,52,45,47,62,42,49,53,50,40,65,60,65,41,60,47,76,39,30,46,43,59,54,48,39,46,76,54,58,49,88,54,81,79,89

Foldseek 3Di:
DWWQDWFWDAQQDDPRGGATETETAGADAPAQFPQDLPVVRDPRTDDDDLVRVVVVVVVCVVVDPHAEYEYHHRALVVDPCQQVSCVVRQVRHQYEYEHCQLDACVVRDDDDPRYEYEHEQEFVNRVCHPSHDLNNVVRHDPRYAYEYEAQDVNSLVVLQVVVVVNVVVDPDDHEYEYEYRPPGPLVVSVVVCVVDNDPRYYYHYRRVCVVPNSDPRD/DWWQDWFWDAQQDDPRGGATETETAGADAPAQFPQDLPVVRDPRTDDDDLVRVVVVVVVCVVVDPHQEYEYHHRALVPDPCSLVSCVVRQVRHQYEYEHCQLDACCVVPDPDPRYEYEHEQEFVNRVCHPSHDLNNVVRHDPRYAYEYEAQDVNSLVVLQVVVVVNVVVDPDDHEYEYEYRPPGPLVVSVVVCVVDNDPRYYYHYRRVCVVPNSDPRD

pLDDT: mean 94.49, std 6.04, range [60.47, 98.81]

Organism: NCBI:txid312540

Sequence (436 aa):
MRINEIFLSLQGEGIYTGEKMLFIRTEYCNLRCSWCDTKYSFNEGTEYSLDRIIDIIHGWHQKNDFNWICITGGEPLLQRDLNDLVKLIYPEYKILLETSGSIDIKRFLPLYKNVYKDIDFKLPSSGMYGKFNYNNLNYMSDGDYIKFVAGDIKDFNTAIEEIIKIKNNINRKIQFIIQPVYKSSIREIAEKFIESAPADVKFMIQEHKYIFGDLRGVMRINEIFLSLQGEGIYTGEKMLFIRTEYCNLRCSWCDTKYSFNEGTEYSLDRIIDIIHGWHQKNDFNWICITGGEPLLQRDLNDLVKLIYPEYKILLETSGSIDIKRFLPLYKNVYKDIDFKLPSSGMYGKFNYNNLNYMSDGDYIKFVAGDIKDFNTAIEEIIKIKNNINRKIQFIIQPVYKSSIREIAEKFIESAPADVKFMIQEHKYIFGDLRGV

Nearest PDB structures (foldseek):
  8ruw-assembly3_E  TM=4.126E-01  e=1.883E-02  Archaeoglobus fulgidus DSM 4304
  8ruw-assembly3_D  TM=3.321E-01  e=1.150E-02  Archaeoglobus fulgidus DSM 4304
  8ruw-assembly1_B  TM=3.633E-01  e=1.443E-01  Archaeoglobus fulgidus DSM 4304
  8ruw-assembly1_C  TM=3.624E-01  e=1.632E-01  Archaeoglobus fulgidus DSM 4304
  6nhl-assembly1_A  TM=7.876E-01  e=5.528E-12  Escherichia coli K-12

Radius of gyration: 21.9 Å; Cα contacts (8 Å, |Δi|>4): 908; chains: 2; bounding box: 50×55×48 Å